Protein AF-A0A9N8EYQ4-F1 (afdb_monomer)

Foldseek 3Di:
DDDDDDDDDDDDDDDDDDDDDDDDDDDDDDDDDDDDDDDDDDDDDDDDPPPPPDPDPDDPPPDPPPPPPPPDDCPPLPPPVPPPLLLEADPLAAEEEEEQQQLACPVVCVQALVVLAPDQQFDQDQDVNDRDRHRDGDDVVSSVVVCVVAWPPQFRRNVRHDHYDDQPSDDLVSLVSHQAYEYEADDLLVSVLSLLLLLALVQCDDPLLVDPLRRLSNVLVVVLVDPPDPSVLACPQQNVDSACASLLLLLFPPRPPPPCPVVVPPDPPVPPCSSLASSLQSLCLLLLNHDCPPGVSSVSALVNRCVSHCVVCVNGAYAYAYNVCRLVSQLLVRVSNRGRSDTPQRPDGDDSPPVSGDDHDYDLVSQLSSCLSCLVRNVSSLVRLVRHDSDDPVRSVVVVVCSCVSNVVPPPDSVVSNVVSVVRCVVCCVSHDDPPPPPPPVVVVVVVVVPDDDDDDDDDDPDDDDPDDDDPDDDDDDDDDDDDDDDDDDDDDDDDDDDDPDDDDDDDDDDDPDLVVVVVVVVVCLVPPLDADEDDDPPVVRVVVVVVVVVVCVVSVNDCVSPVRHDHDDPPPPD

Radius of gyration: 33.82 Å; Cα contacts (8 Å, |Δi|>4): 565; chains: 1; bounding box: 98×94×94 Å

Organism: NCBI:txid568900

pLDDT: mean 73.07, std 26.0, range [25.78, 98.62]

Solvent-accessible surface area (backbone atoms only — not comparable to full-atom values): 36051 Å² total; per-residue (Å²): 138,87,86,82,83,83,81,87,79,83,86,83,87,82,84,80,88,86,81,88,86,84,90,84,89,84,89,82,90,84,82,87,85,81,90,81,90,82,84,92,81,90,80,91,79,86,88,68,94,81,76,89,80,81,87,75,97,66,85,78,81,77,85,76,82,79,75,76,79,74,84,72,73,77,66,79,72,73,78,67,81,75,72,68,76,72,55,55,65,54,93,82,47,29,25,27,38,42,44,48,44,46,26,59,48,53,37,58,40,62,70,26,27,47,66,47,48,72,81,64,74,32,50,75,41,75,56,96,89,38,78,40,68,48,60,72,77,73,53,70,68,57,30,48,54,44,38,59,71,73,45,66,88,58,47,34,50,29,72,29,33,74,42,70,36,46,79,86,48,70,52,70,68,57,59,68,68,27,51,29,39,36,36,45,40,49,62,62,62,60,21,47,52,45,26,51,47,40,29,29,38,79,53,45,47,77,73,42,68,78,42,100,58,44,37,56,2,55,71,36,48,66,51,31,70,40,84,89,35,59,33,12,48,47,50,56,70,59,40,61,57,61,42,45,39,72,49,32,30,36,41,39,80,85,56,76,74,72,77,47,79,82,57,71,82,60,71,79,80,67,52,78,58,41,61,33,51,38,27,32,48,31,35,28,30,67,59,30,68,38,61,62,59,63,40,47,43,36,43,32,34,52,52,60,49,36,67,71,38,56,72,67,44,70,87,45,48,35,36,60,26,40,56,94,44,42,60,60,39,49,19,55,48,14,36,40,38,63,18,68,36,78,58,99,60,66,89,64,79,57,64,61,54,67,91,75,40,68,75,51,73,64,52,69,68,27,44,27,34,39,38,42,64,29,41,69,39,46,51,42,45,52,57,50,54,72,56,22,68,78,55,58,68,68,61,44,50,52,54,49,49,51,50,32,61,63,41,70,43,68,89,54,45,71,66,58,49,45,51,54,28,52,52,52,52,57,72,44,39,77,59,42,55,74,80,70,72,75,81,68,65,60,67,64,61,56,61,56,59,76,77,59,97,72,88,87,78,89,79,80,84,82,88,70,89,76,86,80,80,85,83,89,76,86,79,88,80,91,75,89,88,84,89,86,82,92,86,81,94,79,84,89,78,81,82,79,86,85,75,88,89,80,78,88,84,86,83,85,83,78,90,60,104,48,66,66,65,48,52,51,52,52,52,54,46,61,74,73,60,80,69,68,60,80,76,81,67,57,74,72,57,26,53,53,53,50,51,55,50,50,54,52,39,46,78,69,72,50,62,72,88,80,47,90,57,68,58,89,78,63,92,77,84,75,125

Secondary structure (DSSP, 8-state):
-----PPPPPPP------------------------------------TT-SSSS----------------S--------S----TTS--TT--EEEE--TTS--HHHHHTSGGGGS-----EEEEETTEEEEE-----HHHHHHHHHHHS-TT-SHHHHEEEEE-TT---HHHHHH-SEEEEEE--HHHHHHHHHHHH-GGG--GGGGTSTT--THHHHHHHTTSTTSHHHIIIIII--SSSSHHHHHTTSSS-----GGGTTTS-TTSSSSHHHHHHHHHHHHHTT-S-SSS-HHHHS-HHHHHTTTTTTSTTSEEEEEEGGGHHHHHHHHHHHTTS----TTTT----SSGGGSPP----HHHHHHHHHHTHHHHHHHHHHHHH-SSS-HHHHHHHHHHHHHHTT-TTS-HHHHHHHHHHHHHHHHHHH---PPP---HHHHHHHTTS-----------------------------------------PPPPP-----PPPPP-PPPPS-HHHHHHHHHHHHHHH-PPP---SSHHHHHHHHHHHHHHHHHTT--GGG-TT-----TTS--

InterPro domains:
  IPR005331 Sulfotransferase [PF03567] (125-198)
  IPR027417 P-loop containing nucleoside triphosphate hydrolase [G3DSA:3.40.50.300] (89-289)

Mean predicted aligned error: 16.88 Å

Structure (mmCIF, N/CA/C/O backbone):
data_AF-A0A9N8EYQ4-F1
#
_entry.id   AF-A0A9N8EYQ4-F1
#
loop_
_atom_site.group_PDB
_atom_site.id
_atom_site.type_symbol
_atom_site.label_atom_id
_atom_site.label_alt_id
_atom_site.label_comp_id
_atom_site.label_asym_id
_atom_site.label_entity_id
_atom_site.label_seq_id
_atom_site.pdbx_PDB_ins_code
_atom_site.Cartn_x
_atom_site.Cartn_y
_atom_site.Cartn_z
_atom_site.occupancy
_atom_site.B_iso_or_equiv
_atom_site.auth_seq_id
_atom_site.auth_comp_id
_atom_site.auth_asym_id
_atom_site.auth_atom_id
_atom_site.pdbx_PDB_model_num
ATOM 1 N N . MET A 1 1 ? -1.774 58.644 -25.715 1.00 39.28 1 MET A N 1
ATOM 2 C CA . MET A 1 1 ? -1.340 59.077 -24.366 1.00 39.28 1 MET A CA 1
ATOM 3 C C . MET A 1 1 ? -1.568 57.943 -23.369 1.00 39.28 1 MET A C 1
ATOM 5 O O . MET A 1 1 ? -2.683 57.452 -23.260 1.00 39.28 1 MET A O 1
ATOM 9 N N . ARG A 1 2 ? -0.495 57.448 -22.736 1.00 30.92 2 ARG A N 1
ATOM 10 C CA . ARG A 1 2 ? -0.486 56.276 -21.838 1.00 30.92 2 ARG A CA 1
ATOM 11 C C . ARG A 1 2 ? -0.899 56.678 -20.416 1.00 30.92 2 ARG A C 1
ATOM 13 O O . ARG A 1 2 ? -0.218 57.485 -19.796 1.00 30.92 2 ARG A O 1
ATOM 20 N N . LEU A 1 3 ? -1.957 56.067 -19.881 1.00 38.72 3 LEU A N 1
ATOM 21 C CA . LEU A 1 3 ? -2.371 56.211 -18.481 1.00 38.72 3 LEU A CA 1
ATOM 22 C C . LEU A 1 3 ? -1.687 55.147 -17.610 1.00 38.72 3 LEU A C 1
ATOM 24 O O . LEU A 1 3 ? -1.979 53.954 -17.679 1.00 38.72 3 LEU A O 1
ATOM 28 N N . VAL A 1 4 ? -0.740 55.614 -16.798 1.00 39.22 4 VAL A N 1
ATOM 29 C CA . VAL A 1 4 ? 0.053 54.845 -15.834 1.00 39.22 4 VAL A CA 1
ATOM 30 C C . VAL A 1 4 ? -0.758 54.623 -14.552 1.00 39.22 4 VAL A C 1
ATOM 32 O O . VAL A 1 4 ? -1.087 55.568 -13.839 1.00 39.22 4 VAL A O 1
ATOM 35 N N . ARG A 1 5 ? -1.048 53.361 -14.208 1.00 44.22 5 ARG A N 1
ATOM 36 C CA . ARG A 1 5 ? -1.606 52.975 -12.898 1.00 44.22 5 ARG A CA 1
ATOM 37 C C . ARG A 1 5 ? -0.482 52.860 -11.859 1.00 44.22 5 ARG A C 1
ATOM 39 O O . ARG A 1 5 ? 0.321 51.929 -11.895 1.00 44.22 5 ARG A O 1
ATOM 46 N N . ARG A 1 6 ? -0.447 53.808 -10.914 1.00 42.12 6 ARG A N 1
ATOM 47 C CA . ARG A 1 6 ? 0.445 53.831 -9.739 1.00 42.12 6 ARG A CA 1
ATOM 48 C C . ARG A 1 6 ? 0.144 52.668 -8.777 1.00 42.12 6 ARG A C 1
ATOM 50 O O . ARG A 1 6 ? -0.985 52.505 -8.321 1.00 42.12 6 ARG A O 1
ATOM 57 N N . LYS A 1 7 ? 1.180 51.898 -8.420 1.00 40.97 7 LYS A N 1
ATOM 58 C CA . LYS A 1 7 ? 1.186 50.928 -7.308 1.00 40.97 7 LYS A CA 1
ATOM 59 C C . LYS A 1 7 ? 1.421 51.658 -5.977 1.00 40.97 7 LYS A C 1
ATOM 61 O O . LYS A 1 7 ? 2.404 52.383 -5.850 1.00 40.97 7 LYS A O 1
ATOM 66 N N . ARG A 1 8 ? 0.567 51.426 -4.972 1.00 40.62 8 ARG A N 1
ATOM 67 C CA . ARG A 1 8 ? 0.796 51.836 -3.571 1.00 40.62 8 ARG A CA 1
ATOM 68 C C . ARG A 1 8 ? 1.836 50.909 -2.918 1.00 40.62 8 ARG A C 1
ATOM 70 O O . ARG A 1 8 ? 1.611 49.703 -2.841 1.00 40.62 8 ARG A O 1
ATOM 77 N N . LYS A 1 9 ? 2.954 51.473 -2.445 1.00 38.91 9 LYS A N 1
ATOM 78 C CA . LYS A 1 9 ? 3.921 50.826 -1.536 1.00 38.91 9 LYS A CA 1
ATOM 79 C C . LYS A 1 9 ? 3.453 51.014 -0.084 1.00 38.91 9 LYS A C 1
ATOM 81 O O . LYS A 1 9 ? 2.984 52.093 0.263 1.00 38.91 9 LYS A O 1
ATOM 86 N N . ARG A 1 10 ? 3.574 49.972 0.747 1.00 41.69 10 ARG A N 1
ATOM 87 C CA . ARG A 1 10 ? 3.439 50.050 2.216 1.00 41.69 10 ARG A CA 1
ATOM 88 C C . ARG A 1 10 ? 4.776 50.496 2.836 1.00 41.69 10 ARG A C 1
ATOM 90 O O . ARG A 1 10 ? 5.812 50.107 2.292 1.00 41.69 10 ARG A O 1
ATOM 97 N N . PRO A 1 11 ? 4.773 51.267 3.936 1.00 45.22 11 PRO A N 1
ATOM 98 C CA . PRO A 1 11 ? 5.999 51.739 4.573 1.00 45.22 11 PRO A CA 1
ATOM 99 C C . PRO A 1 11 ? 6.681 50.647 5.413 1.00 45.22 11 PRO A C 1
ATOM 101 O O . PRO A 1 11 ? 6.025 49.881 6.119 1.00 45.22 11 PRO A O 1
ATOM 104 N N . GLN A 1 12 ? 8.012 50.600 5.310 1.00 37.12 12 GLN A N 1
ATOM 105 C CA . GLN A 1 12 ? 8.915 49.923 6.240 1.00 37.12 12 GLN A CA 1
ATOM 106 C C . GLN A 1 12 ? 9.103 50.807 7.477 1.00 37.12 12 GLN A C 1
ATOM 108 O O . GLN A 1 12 ? 9.406 51.990 7.340 1.00 37.12 12 GLN A O 1
ATOM 113 N N . LEU A 1 13 ? 8.962 50.229 8.669 1.00 42.25 13 LEU A N 1
ATOM 114 C CA . LEU A 1 13 ? 9.390 50.849 9.920 1.00 42.25 13 LEU A CA 1
ATOM 115 C C . LEU A 1 13 ? 10.829 50.409 10.211 1.00 42.25 13 LEU A C 1
ATOM 117 O O . LEU A 1 13 ? 11.090 49.230 10.446 1.00 42.25 13 LEU A O 1
ATOM 121 N N . GLN A 1 14 ? 11.750 51.370 10.159 1.00 40.25 14 GLN A N 1
ATOM 122 C CA . GLN A 1 14 ? 13.096 51.284 10.720 1.00 40.25 14 GLN A CA 1
ATOM 123 C C . GLN A 1 14 ? 13.024 51.674 12.201 1.00 40.25 14 GLN A C 1
ATOM 125 O O . GLN A 1 14 ? 12.673 52.806 12.524 1.00 40.25 14 GLN A O 1
ATOM 130 N N . GLY A 1 15 ? 13.366 50.746 13.094 1.00 36.41 15 GLY A N 1
ATOM 131 C CA . GLY A 1 15 ? 13.609 51.027 14.508 1.00 36.41 15 GLY A CA 1
ATOM 132 C C . GLY A 1 15 ? 15.104 51.211 14.747 1.00 36.41 15 GLY A C 1
ATOM 133 O O . GLY A 1 15 ? 15.874 50.264 14.599 1.00 36.41 15 GLY A O 1
ATOM 134 N N . ARG A 1 16 ? 15.500 52.445 15.065 1.00 38.50 16 ARG A N 1
ATOM 135 C CA . ARG A 1 16 ? 16.856 52.851 15.447 1.00 38.50 16 ARG A CA 1
ATOM 136 C C . ARG A 1 16 ? 17.183 52.425 16.882 1.00 38.50 16 ARG A C 1
ATOM 138 O O . ARG A 1 16 ? 16.356 52.520 17.780 1.00 38.50 16 ARG A O 1
ATOM 145 N N . SER A 1 17 ? 18.448 52.051 17.037 1.00 38.03 17 SER A N 1
ATOM 146 C CA . SER A 1 17 ? 19.269 51.998 18.249 1.00 38.03 17 SER A CA 1
ATOM 147 C C . SER A 1 17 ? 19.120 53.221 19.163 1.00 38.03 17 SER A C 1
ATOM 149 O O . SER A 1 17 ? 19.182 54.345 18.667 1.00 38.03 17 SER A O 1
ATOM 151 N N . ASN A 1 18 ? 19.093 53.000 20.485 1.00 35.41 18 ASN A N 1
ATOM 152 C CA . ASN A 1 18 ? 19.863 53.816 21.428 1.00 35.41 18 ASN A CA 1
ATOM 153 C C . ASN A 1 18 ? 20.167 53.101 22.758 1.00 35.41 18 ASN A C 1
ATOM 155 O O . ASN A 1 18 ? 19.475 52.176 23.171 1.00 35.41 18 ASN A O 1
ATOM 159 N N . ARG A 1 19 ? 21.289 53.537 23.335 1.00 40.94 19 ARG A N 1
ATOM 160 C CA . ARG A 1 19 ? 22.143 52.957 24.379 1.00 40.94 19 ARG A CA 1
ATOM 161 C C . ARG A 1 19 ? 21.696 53.238 25.828 1.00 40.94 19 ARG A C 1
ATOM 163 O O . ARG A 1 19 ? 21.112 54.278 26.087 1.00 40.94 19 ARG A O 1
ATOM 170 N N . ASN A 1 20 ? 22.190 52.360 26.716 1.00 39.59 20 ASN A N 1
ATOM 171 C CA . ASN A 1 20 ? 22.653 52.538 28.109 1.00 39.59 20 ASN A CA 1
ATOM 172 C C . ASN A 1 20 ? 21.688 53.083 29.179 1.00 39.59 20 ASN A C 1
ATOM 174 O O . ASN A 1 20 ? 21.325 54.248 29.109 1.00 39.59 20 ASN A O 1
ATOM 178 N N . PHE A 1 21 ? 21.468 52.315 30.263 1.00 33.12 21 PHE A N 1
ATOM 179 C CA . PHE A 1 21 ? 21.934 52.661 31.625 1.00 33.12 21 PHE A CA 1
ATOM 180 C C . PHE A 1 21 ? 21.608 51.578 32.689 1.00 33.12 21 PHE A C 1
ATOM 182 O O . PHE A 1 21 ? 20.545 50.968 32.656 1.00 33.12 21 PHE A O 1
ATOM 189 N N . LEU A 1 22 ? 22.523 51.468 33.664 1.00 34.50 22 LEU A N 1
ATOM 190 C CA . LEU A 1 22 ? 22.382 51.040 35.071 1.00 34.50 22 LEU A CA 1
ATOM 191 C C . LEU A 1 22 ? 22.414 49.542 35.489 1.00 34.50 22 LEU A C 1
ATOM 193 O O . LEU A 1 22 ? 21.482 48.769 35.297 1.00 34.50 22 LEU A O 1
ATOM 197 N N . TRP A 1 23 ? 23.516 49.207 36.174 1.00 38.97 23 TRP A N 1
ATOM 198 C CA . TRP A 1 23 ? 23.753 48.091 37.103 1.00 38.97 23 TRP A CA 1
ATOM 199 C C . TRP A 1 23 ? 23.071 48.337 38.459 1.00 38.97 23 TRP A C 1
ATOM 201 O O . TRP A 1 23 ? 23.281 49.428 38.974 1.00 38.97 23 TRP A O 1
ATOM 211 N N . ILE A 1 24 ? 22.434 47.326 39.084 1.00 35.72 24 ILE A N 1
ATOM 212 C CA . ILE A 1 24 ? 22.404 47.108 40.555 1.00 35.72 24 ILE A CA 1
ATOM 213 C C . ILE A 1 24 ? 22.287 45.599 40.878 1.00 35.72 24 ILE A C 1
ATOM 215 O O . ILE A 1 24 ? 21.568 44.849 40.223 1.00 35.72 24 ILE A O 1
ATOM 219 N N . CYS A 1 25 ? 23.038 45.215 41.911 1.00 34.69 25 CYS A N 1
ATOM 220 C CA . CYS A 1 25 ? 23.235 43.936 42.593 1.00 34.69 25 CYS A CA 1
ATOM 221 C C . CYS A 1 25 ? 21.973 43.187 43.069 1.00 34.69 25 CYS A C 1
ATOM 223 O O . CYS A 1 25 ? 20.984 43.805 43.451 1.00 34.69 25 CYS A O 1
ATOM 225 N N . CYS A 1 26 ? 22.088 41.862 43.236 1.00 34.06 26 CYS A N 1
ATOM 226 C CA . CYS A 1 26 ? 21.333 41.104 44.242 1.00 34.06 26 CYS A CA 1
ATOM 227 C C . CYS A 1 26 ? 22.211 40.010 44.870 1.00 34.06 26 CYS A C 1
ATOM 229 O O . CYS A 1 26 ? 22.708 39.110 44.197 1.00 34.06 26 CYS A O 1
ATOM 231 N N . VAL A 1 27 ? 22.384 40.155 46.181 1.00 36.50 27 VAL A N 1
ATOM 232 C CA . VAL A 1 27 ? 22.955 39.227 47.160 1.00 36.50 27 VAL A CA 1
ATOM 233 C C . VAL A 1 27 ? 21.933 38.123 47.437 1.00 36.50 27 VAL A C 1
ATOM 235 O O . VAL A 1 27 ? 20.765 38.437 47.650 1.00 36.50 27 VAL A O 1
ATOM 238 N N . VAL A 1 28 ? 22.355 36.856 47.509 1.00 40.03 28 VAL A N 1
ATOM 239 C CA . VAL A 1 28 ? 21.577 35.813 48.197 1.00 40.03 28 VAL A CA 1
ATOM 240 C C . VAL A 1 28 ? 22.482 35.046 49.155 1.00 40.03 28 VAL A C 1
ATOM 242 O O . VAL A 1 28 ? 23.538 34.532 48.795 1.00 40.03 28 VAL A O 1
ATOM 245 N N . VAL A 1 29 ? 22.012 35.052 50.397 1.00 36.66 29 VAL A N 1
ATOM 246 C CA . VAL A 1 29 ? 22.530 34.477 51.633 1.00 36.66 29 VAL A CA 1
ATOM 247 C C . VAL A 1 29 ? 22.513 32.947 51.577 1.00 36.66 29 VAL A C 1
ATOM 249 O O . VAL A 1 29 ? 21.505 32.356 51.197 1.00 36.66 29 VAL A O 1
ATOM 252 N N . ALA A 1 30 ? 23.594 32.312 52.031 1.00 33.12 30 ALA A N 1
ATOM 253 C CA . ALA A 1 30 ? 23.627 30.893 52.369 1.00 33.12 30 ALA A CA 1
ATOM 254 C C . ALA A 1 30 ? 24.023 30.743 53.845 1.00 33.12 30 ALA A C 1
ATOM 256 O O . ALA A 1 30 ? 25.136 31.093 54.233 1.00 33.12 30 ALA A O 1
ATOM 257 N N . ILE A 1 31 ? 23.098 30.230 54.659 1.00 40.00 31 ILE A N 1
ATOM 258 C CA . ILE A 1 31 ? 23.355 29.709 56.006 1.00 40.00 31 ILE A CA 1
ATOM 259 C C . ILE A 1 31 ? 23.215 28.189 55.909 1.00 40.00 31 ILE A C 1
ATOM 261 O O . ILE A 1 31 ? 22.245 27.688 55.344 1.00 40.00 31 ILE A O 1
ATOM 265 N N . GLY A 1 32 ? 24.242 27.483 56.385 1.00 34.88 32 GLY A N 1
ATOM 266 C CA . GLY A 1 32 ? 24.387 26.036 56.257 1.00 34.88 32 GLY A CA 1
ATOM 267 C C . GLY A 1 32 ? 23.685 25.223 57.338 1.00 34.88 32 GLY A C 1
ATOM 268 O O . GLY A 1 32 ? 22.888 25.763 58.094 1.00 34.88 32 GLY A O 1
ATOM 269 N N . VAL A 1 33 ? 24.035 23.929 57.399 1.00 35.69 33 VAL A N 1
ATOM 270 C CA . VAL A 1 33 ? 24.213 23.126 58.625 1.00 35.69 33 VAL A CA 1
ATOM 271 C C . VAL A 1 33 ? 24.703 21.698 58.278 1.00 35.69 33 VAL A C 1
ATOM 273 O O . VAL A 1 33 ? 24.133 21.005 57.441 1.00 35.69 33 VAL A O 1
ATOM 276 N N . THR A 1 34 ? 25.812 21.343 58.945 1.00 37.53 34 THR A N 1
ATOM 277 C CA . THR A 1 34 ? 26.328 20.037 59.433 1.00 37.53 34 THR A CA 1
ATOM 278 C C . THR A 1 34 ? 26.736 18.878 58.508 1.00 37.53 34 THR A C 1
ATOM 280 O O . THR A 1 34 ? 25.929 18.071 58.064 1.00 37.53 34 THR A O 1
ATOM 283 N N . LEU A 1 35 ? 28.066 18.743 58.390 1.00 36.91 35 LEU A N 1
ATOM 284 C CA . LEU A 1 35 ? 28.924 17.600 58.767 1.00 36.91 35 LEU A CA 1
ATOM 285 C C . LEU A 1 35 ? 28.273 16.230 59.062 1.00 36.91 35 LEU A C 1
ATOM 287 O O . LEU A 1 35 ? 27.577 16.056 60.059 1.00 36.91 35 LEU A O 1
ATOM 291 N N . SER A 1 36 ? 28.714 15.212 58.316 1.00 34.00 36 SER A N 1
ATOM 292 C CA . SER A 1 36 ? 29.063 13.891 58.859 1.00 34.00 36 SER A CA 1
ATOM 293 C C . SER A 1 36 ? 30.173 13.248 58.021 1.00 34.00 36 SER A C 1
ATOM 295 O O . SER A 1 36 ? 30.146 13.257 56.793 1.00 34.00 36 SER A O 1
ATOM 297 N N . LEU A 1 37 ? 31.179 12.764 58.745 1.00 40.31 37 LEU A N 1
ATOM 298 C CA . LEU A 1 37 ? 32.441 12.162 58.320 1.00 40.31 37 LEU A CA 1
ATOM 299 C C . LEU A 1 37 ? 32.234 10.817 57.610 1.00 40.31 37 LEU A C 1
ATOM 301 O O . LEU A 1 37 ? 31.630 9.945 58.222 1.00 40.31 37 LEU A O 1
ATOM 305 N N . VAL A 1 38 ? 32.835 10.601 56.430 1.00 36.12 38 VAL A N 1
ATOM 306 C CA . VAL A 1 38 ? 33.396 9.294 56.013 1.00 36.12 38 VAL A CA 1
ATOM 307 C C . VAL A 1 38 ? 34.593 9.525 55.074 1.00 36.12 38 VAL A C 1
ATOM 309 O O . VAL A 1 38 ? 34.598 10.419 54.233 1.00 36.12 38 VAL A O 1
ATOM 312 N N . SER A 1 39 ? 35.616 8.711 55.299 1.00 33.25 39 SER A N 1
ATOM 313 C CA . SER A 1 39 ? 37.013 8.743 54.877 1.00 33.25 39 SER A CA 1
ATOM 314 C C . SER A 1 39 ? 37.326 8.757 53.371 1.00 33.25 39 SER A C 1
ATOM 316 O O . SER A 1 39 ? 36.632 8.174 52.542 1.00 33.25 39 SER A O 1
ATOM 318 N N . PHE A 1 40 ? 38.482 9.357 53.070 1.00 37.62 40 PHE A N 1
ATOM 319 C CA . PHE A 1 40 ? 39.255 9.284 51.826 1.00 37.62 40 PHE A CA 1
ATOM 320 C C . PHE A 1 40 ? 39.661 7.850 51.437 1.00 37.62 40 PHE A C 1
ATOM 322 O O . PHE A 1 40 ? 40.290 7.181 52.251 1.00 37.62 40 PHE A O 1
ATOM 329 N N . ILE A 1 41 ? 39.466 7.472 50.162 1.00 37.09 41 ILE A N 1
ATOM 330 C CA . ILE A 1 41 ? 40.415 6.681 49.342 1.00 37.09 41 ILE A CA 1
ATOM 331 C C . ILE A 1 41 ? 40.275 7.138 47.868 1.00 37.09 41 ILE A C 1
ATOM 333 O O . ILE A 1 41 ? 39.155 7.136 47.355 1.00 37.09 41 ILE A O 1
ATOM 337 N N . PRO A 1 42 ? 41.356 7.514 47.153 1.00 46.28 42 PRO A N 1
ATOM 338 C CA . PRO A 1 42 ? 41.300 7.863 45.736 1.00 46.28 42 PRO A CA 1
ATOM 339 C C . PRO A 1 42 ? 41.768 6.691 44.863 1.00 46.28 42 PRO A C 1
ATOM 341 O O . PRO A 1 42 ? 42.887 6.220 45.032 1.00 46.28 42 PRO A O 1
ATOM 344 N N . VAL A 1 43 ? 40.977 6.261 43.874 1.00 35.50 43 VAL A N 1
ATOM 345 C CA . VAL A 1 43 ? 41.503 5.477 42.742 1.00 35.50 43 VAL A CA 1
ATOM 346 C C . VAL A 1 43 ? 40.757 5.844 41.462 1.00 35.50 43 VAL A C 1
ATOM 348 O O . VAL A 1 43 ? 39.596 5.504 41.254 1.00 35.50 43 VAL A O 1
ATOM 351 N N . SER A 1 44 ? 41.474 6.521 40.573 1.00 43.34 44 SER A N 1
ATOM 352 C CA . SER A 1 44 ? 41.181 6.595 39.149 1.00 43.34 44 SER A CA 1
ATOM 353 C C . SER A 1 44 ? 41.414 5.231 38.495 1.00 43.34 44 SER A C 1
ATOM 355 O O . SER A 1 44 ? 42.524 4.708 38.567 1.00 43.34 44 SER A O 1
ATOM 357 N N . SER A 1 45 ? 40.436 4.685 37.774 1.00 32.88 45 SER A N 1
ATOM 358 C CA . SER A 1 45 ? 40.726 3.740 36.691 1.00 32.88 45 SER A CA 1
ATOM 359 C C . SER A 1 45 ? 39.622 3.739 35.634 1.00 32.88 45 SER A C 1
ATOM 361 O O . SER A 1 45 ? 38.433 3.871 35.915 1.00 32.88 45 SER A O 1
ATOM 363 N N . ARG A 1 46 ? 40.074 3.682 34.381 1.00 39.16 46 ARG A N 1
ATOM 364 C CA . ARG A 1 46 ? 39.279 3.673 33.155 1.00 39.16 46 ARG A CA 1
ATOM 365 C C . ARG A 1 46 ? 38.506 2.357 33.064 1.00 39.16 46 ARG A C 1
ATOM 367 O O . ARG A 1 46 ? 39.105 1.292 33.158 1.00 39.16 46 ARG A O 1
ATOM 374 N N . PHE A 1 47 ? 37.202 2.440 32.826 1.00 33.81 47 PHE A N 1
ATOM 375 C CA . PHE A 1 47 ? 36.358 1.281 32.540 1.00 33.81 47 PHE A CA 1
ATOM 376 C C . PHE A 1 47 ? 36.574 0.804 31.096 1.00 33.81 47 PHE A C 1
ATOM 378 O O . PHE A 1 47 ? 36.363 1.568 30.153 1.00 33.81 47 PHE A O 1
ATOM 385 N N . ASN A 1 48 ? 36.972 -0.460 30.934 1.00 35.25 48 ASN A N 1
ATOM 386 C CA . ASN A 1 48 ? 37.024 -1.173 29.658 1.00 35.25 48 ASN A CA 1
ATOM 387 C C . ASN A 1 48 ? 35.922 -2.260 29.660 1.00 35.25 48 ASN A C 1
ATOM 389 O O . ASN A 1 48 ? 35.952 -3.122 30.538 1.00 35.25 48 ASN A O 1
ATOM 393 N N . PRO A 1 49 ? 34.925 -2.245 28.752 1.00 36.00 49 PRO A N 1
ATOM 394 C CA . PRO A 1 49 ? 33.743 -3.117 28.853 1.00 36.00 49 PRO A CA 1
ATOM 395 C C . PRO A 1 49 ? 33.950 -4.605 28.502 1.00 36.00 49 PRO A C 1
ATOM 397 O O . PRO A 1 49 ? 32.965 -5.324 28.349 1.00 36.00 49 PRO A O 1
ATOM 400 N N . SER A 1 50 ? 35.183 -5.095 28.341 1.00 38.19 50 SER A N 1
ATOM 401 C CA . SER A 1 50 ? 35.451 -6.447 27.821 1.00 38.19 50 SER A CA 1
ATOM 402 C C . SER A 1 50 ? 35.575 -7.567 28.866 1.00 38.19 50 SER A C 1
ATOM 404 O O . SER A 1 50 ? 35.646 -8.727 28.473 1.00 38.19 50 SER A O 1
ATOM 406 N N . ASP A 1 51 ? 35.542 -7.273 30.172 1.00 38.66 51 ASP A N 1
ATOM 407 C CA . ASP A 1 51 ? 35.870 -8.268 31.217 1.00 38.66 51 ASP A CA 1
ATOM 408 C C . ASP A 1 51 ? 34.675 -8.850 32.006 1.00 38.66 51 ASP A C 1
ATOM 410 O O . ASP A 1 51 ? 34.864 -9.590 32.971 1.00 38.66 51 ASP A O 1
ATOM 414 N N . ILE A 1 52 ? 33.427 -8.621 31.577 1.00 40.84 52 ILE A N 1
ATOM 415 C CA . ILE A 1 52 ? 32.215 -9.140 32.265 1.00 40.84 52 ILE A CA 1
ATOM 416 C C . ILE A 1 52 ? 31.708 -10.471 31.659 1.00 40.84 52 ILE A C 1
ATOM 418 O O . ILE A 1 52 ? 30.524 -10.771 31.695 1.00 40.84 52 ILE A O 1
ATOM 422 N N . TRP A 1 53 ? 32.583 -11.316 31.101 1.00 38.41 53 TRP A N 1
ATOM 423 C CA . TRP A 1 53 ? 32.163 -12.611 30.517 1.00 38.41 53 TRP A CA 1
ATOM 424 C C . TRP A 1 53 ? 33.046 -13.817 30.877 1.00 38.41 53 TRP A C 1
ATOM 426 O O . TRP A 1 53 ? 33.169 -14.752 30.091 1.00 38.41 53 TRP A O 1
ATOM 436 N N . LYS A 1 54 ? 33.654 -13.854 32.074 1.00 35.59 54 LYS A N 1
ATOM 437 C CA . LYS A 1 54 ? 34.479 -15.013 32.493 1.00 35.59 54 LYS A CA 1
ATOM 438 C C . LYS A 1 54 ? 34.196 -15.635 33.868 1.00 35.59 54 LYS A C 1
ATOM 440 O O . LYS A 1 54 ? 35.006 -16.430 34.330 1.00 35.59 54 LYS A O 1
ATOM 445 N N . LYS A 1 55 ? 33.059 -15.370 34.524 1.00 37.28 55 LYS A N 1
ATOM 446 C CA . LYS A 1 55 ? 32.760 -15.988 35.840 1.00 37.28 55 LYS A CA 1
ATOM 447 C C . LYS A 1 55 ? 31.324 -16.481 36.044 1.00 37.28 55 LYS A C 1
ATOM 449 O O . LYS A 1 55 ? 30.760 -16.346 37.121 1.00 37.28 55 LYS A O 1
ATOM 454 N N . THR A 1 56 ? 30.769 -17.153 35.045 1.00 36.94 56 THR A N 1
ATOM 455 C CA . THR A 1 56 ? 29.683 -18.119 35.266 1.00 36.94 56 THR A CA 1
ATOM 456 C C . THR A 1 56 ? 30.021 -19.373 34.478 1.00 36.94 56 THR A C 1
ATOM 458 O O . THR A 1 56 ? 29.836 -19.416 33.264 1.00 36.94 56 THR A O 1
ATOM 461 N N . GLY A 1 57 ? 30.606 -20.357 35.164 1.00 35.78 57 GLY A N 1
ATOM 462 C CA . GLY A 1 57 ? 30.876 -21.687 34.628 1.00 35.78 57 GLY A CA 1
ATOM 463 C C . GLY A 1 57 ? 29.569 -22.427 34.371 1.00 35.78 57 GLY A C 1
ATOM 464 O O . GLY A 1 57 ? 29.124 -23.209 35.201 1.00 35.78 57 GLY A O 1
ATOM 465 N N . ILE A 1 58 ? 28.954 -22.139 33.229 1.00 33.50 58 ILE A N 1
ATOM 466 C CA . ILE A 1 58 ? 27.908 -22.960 32.635 1.00 33.50 58 ILE A CA 1
ATOM 467 C C . ILE A 1 58 ? 28.540 -23.551 31.383 1.00 33.50 58 ILE A C 1
ATOM 469 O O . ILE A 1 58 ? 28.868 -22.828 30.441 1.00 33.50 58 ILE A O 1
ATOM 473 N N . GLU A 1 59 ? 28.776 -24.859 31.415 1.00 32.41 59 GLU A N 1
ATOM 474 C CA . GLU A 1 59 ? 29.220 -25.633 30.264 1.00 32.41 59 GLU A CA 1
ATOM 475 C C . GLU A 1 59 ? 28.243 -25.415 29.101 1.00 32.41 59 GLU A C 1
ATOM 477 O O . GLU A 1 59 ? 27.080 -25.819 29.144 1.00 32.41 59 GLU A O 1
ATOM 482 N N . LEU A 1 60 ? 28.716 -24.751 28.044 1.00 34.41 60 LEU A N 1
ATOM 483 C CA . LEU A 1 60 ? 28.043 -24.760 26.754 1.00 34.41 60 LEU A CA 1
ATOM 484 C C . LEU A 1 60 ? 28.254 -26.145 26.136 1.00 34.41 60 LEU A C 1
ATOM 486 O O . LEU A 1 60 ? 29.271 -26.403 25.488 1.00 34.41 60 LEU A O 1
ATOM 490 N N . ALA A 1 61 ? 27.261 -27.018 26.302 1.00 34.09 61 ALA A N 1
ATOM 491 C CA . ALA A 1 61 ? 27.046 -28.131 25.393 1.00 34.09 61 ALA A CA 1
ATOM 492 C C . ALA A 1 61 ? 26.834 -27.551 23.986 1.00 34.09 61 ALA A C 1
ATOM 494 O O . ALA A 1 61 ? 25.776 -27.031 23.626 1.00 34.09 61 ALA A O 1
ATOM 495 N N . THR A 1 62 ? 27.908 -27.568 23.210 1.00 38.25 62 THR A N 1
ATOM 496 C CA . THR A 1 62 ? 27.904 -27.261 21.789 1.00 38.25 62 THR A CA 1
ATOM 497 C C . THR A 1 62 ? 27.192 -28.391 21.049 1.00 38.25 62 THR A C 1
ATOM 499 O O . THR A 1 62 ? 27.335 -29.562 21.384 1.00 38.25 62 THR A O 1
ATOM 502 N N . SER A 1 63 ? 26.438 -28.022 20.009 1.00 38.69 63 SER A N 1
ATOM 503 C CA . SER A 1 63 ? 25.810 -28.928 19.038 1.00 38.69 63 SER A CA 1
ATOM 504 C C . SER A 1 63 ? 24.542 -29.678 19.493 1.00 38.69 63 SER A C 1
ATOM 506 O O . SER A 1 63 ? 24.420 -30.890 19.328 1.00 38.69 63 SER A O 1
ATOM 508 N N . ALA A 1 64 ? 23.508 -28.937 19.898 1.00 29.55 64 ALA A N 1
ATOM 509 C CA . ALA A 1 64 ? 22.140 -29.340 19.572 1.00 29.55 64 ALA A CA 1
ATOM 510 C C . ALA A 1 64 ? 21.729 -28.621 18.281 1.00 29.55 64 ALA A C 1
ATOM 512 O O . ALA A 1 64 ? 21.420 -27.429 18.276 1.00 29.55 64 ALA A O 1
ATOM 513 N N . LYS A 1 65 ? 21.761 -29.352 17.164 1.00 32.75 65 LYS A N 1
ATOM 514 C CA . LYS A 1 65 ? 21.118 -28.959 15.909 1.00 32.75 65 LYS A CA 1
ATOM 515 C C . LYS A 1 65 ? 19.620 -28.895 16.208 1.00 32.75 65 LYS A C 1
ATOM 517 O O . LYS A 1 65 ? 18.929 -29.906 16.155 1.00 32.75 65 LYS A O 1
ATOM 522 N N . MET A 1 66 ? 19.151 -27.726 16.637 1.00 25.78 66 MET A N 1
ATOM 523 C CA . MET A 1 66 ? 17.755 -27.492 16.980 1.00 25.78 66 MET A CA 1
ATOM 524 C C . MET A 1 66 ? 16.967 -27.469 15.668 1.00 25.78 66 MET A C 1
ATOM 526 O O . MET A 1 66 ? 16.771 -26.432 15.039 1.00 25.78 66 MET A O 1
ATOM 530 N N . VAL A 1 67 ? 16.602 -28.662 15.202 1.00 30.61 67 VAL A N 1
ATOM 531 C CA . VAL A 1 67 ? 15.631 -28.857 14.134 1.00 30.61 67 VAL A CA 1
ATOM 532 C C . VAL A 1 67 ? 14.297 -28.407 14.714 1.00 30.61 67 VAL A C 1
ATOM 534 O O . VAL A 1 67 ? 13.631 -29.149 15.433 1.00 30.61 67 VAL A O 1
ATOM 537 N N . PHE A 1 68 ? 13.930 -27.153 14.457 1.00 28.52 68 PHE A N 1
ATOM 538 C CA . PHE A 1 68 ? 12.566 -26.694 14.669 1.00 28.52 68 PHE A CA 1
ATOM 539 C C . PHE A 1 68 ? 11.669 -27.463 13.697 1.00 28.52 68 PHE A C 1
ATOM 541 O O . PHE A 1 68 ? 11.517 -27.086 12.535 1.00 28.52 68 PHE A O 1
ATOM 548 N N . HIS A 1 69 ? 11.070 -28.553 14.171 1.00 31.20 69 HIS A N 1
ATOM 549 C CA . HIS A 1 69 ? 9.902 -29.133 13.526 1.00 31.20 69 HIS A CA 1
ATOM 550 C C . HIS A 1 69 ? 8.734 -28.157 13.703 1.00 31.20 69 HIS A C 1
ATOM 552 O O . HIS A 1 69 ? 7.979 -28.199 14.668 1.00 31.20 69 HIS A O 1
ATOM 558 N N . SER A 1 70 ? 8.624 -27.227 12.755 1.00 36.69 70 SER A N 1
ATOM 559 C CA . SER A 1 70 ? 7.479 -26.342 12.546 1.00 36.69 70 SER A CA 1
ATOM 560 C C . SER A 1 70 ? 6.300 -27.151 11.977 1.00 36.69 70 SER A C 1
ATOM 562 O O . SER A 1 70 ? 5.857 -26.945 10.847 1.00 36.69 70 SER A O 1
ATOM 564 N N . THR A 1 71 ? 5.782 -28.108 12.743 1.00 38.62 71 THR A N 1
ATOM 565 C CA . THR A 1 71 ? 4.566 -28.853 12.398 1.00 38.62 71 THR A CA 1
ATOM 566 C C . THR A 1 71 ? 3.351 -28.011 12.769 1.00 38.62 71 THR A C 1
ATOM 568 O O . THR A 1 71 ? 2.821 -28.120 13.870 1.00 38.62 71 THR A O 1
ATOM 571 N N . GLY A 1 72 ? 2.933 -27.110 11.881 1.00 38.78 72 GLY A N 1
ATOM 572 C CA . GLY A 1 72 ? 1.727 -26.319 12.141 1.00 38.78 72 GLY A CA 1
ATOM 573 C C . GLY A 1 72 ? 1.563 -25.073 11.289 1.00 38.78 72 GLY A C 1
ATOM 574 O O . GLY A 1 72 ? 1.235 -24.027 11.831 1.00 38.78 72 GLY A O 1
ATOM 575 N N . MET A 1 73 ? 1.884 -25.167 9.996 1.00 39.09 73 MET A N 1
ATOM 576 C CA . MET A 1 73 ? 1.385 -24.351 8.871 1.00 39.09 73 MET A CA 1
ATOM 577 C C . MET A 1 73 ? 2.205 -24.650 7.604 1.00 39.09 73 MET A C 1
ATOM 579 O O . MET A 1 73 ? 2.470 -23.769 6.785 1.00 39.09 73 MET A O 1
ATOM 583 N N . GLU A 1 74 ? 2.542 -25.924 7.377 1.00 39.22 74 GLU A N 1
ATOM 584 C CA . GLU A 1 74 ? 2.759 -26.415 6.016 1.00 39.22 74 GLU A CA 1
ATOM 585 C C . GLU A 1 74 ? 1.397 -26.459 5.308 1.00 39.22 74 GLU A C 1
ATOM 587 O O . GLU A 1 74 ? 0.886 -27.498 4.900 1.00 39.22 74 GLU A O 1
ATOM 592 N N . ALA A 1 75 ? 0.775 -25.290 5.134 1.00 44.19 75 ALA A N 1
ATOM 593 C CA . ALA A 1 75 ? 0.051 -25.091 3.901 1.00 44.19 75 ALA A CA 1
ATOM 594 C C . ALA A 1 75 ? 1.098 -25.379 2.830 1.00 44.19 75 ALA A C 1
ATOM 596 O O . ALA A 1 75 ? 2.105 -24.677 2.736 1.00 44.19 75 ALA A O 1
ATOM 597 N N . ASN A 1 76 ? 0.903 -26.496 2.137 1.00 42.12 76 ASN A N 1
ATOM 598 C CA . ASN A 1 76 ? 1.681 -26.946 1.003 1.00 42.12 76 ASN A CA 1
ATOM 599 C C . ASN A 1 76 ? 1.535 -25.857 -0.074 1.00 42.12 76 ASN A C 1
ATOM 601 O O . ASN A 1 76 ? 0.703 -25.945 -0.977 1.00 42.12 76 ASN A O 1
ATOM 605 N N . TRP A 1 77 ? 2.233 -24.732 0.111 1.00 46.81 77 TRP A N 1
ATOM 606 C CA . TRP A 1 77 ? 2.267 -23.577 -0.774 1.00 46.81 77 TRP A CA 1
ATOM 607 C C . TRP A 1 77 ? 3.114 -23.988 -1.961 1.00 46.81 77 TRP A C 1
ATOM 609 O O . TRP A 1 77 ? 4.215 -23.469 -2.102 1.00 46.81 77 TRP A O 1
ATOM 619 N N . GLY A 1 78 ? 2.618 -24.975 -2.720 1.00 39.22 78 GLY A N 1
ATOM 620 C CA . GLY A 1 78 ? 3.325 -25.755 -3.725 1.00 39.22 78 GLY A CA 1
ATOM 621 C C . GLY A 1 78 ? 4.553 -25.025 -4.230 1.00 39.22 78 GLY A C 1
ATOM 622 O O . GLY A 1 78 ? 4.456 -24.186 -5.127 1.00 39.22 78 GLY A O 1
ATOM 623 N N . LEU A 1 79 ? 5.690 -25.310 -3.592 1.00 44.09 79 LEU A N 1
ATOM 624 C CA . LEU A 1 79 ? 7.006 -24.934 -4.072 1.00 44.09 79 LEU A CA 1
ATOM 625 C C . LEU A 1 79 ? 7.213 -25.808 -5.302 1.00 44.09 79 LEU A C 1
ATOM 627 O O . LEU A 1 79 ? 7.820 -26.870 -5.243 1.00 44.09 79 LEU A O 1
ATOM 631 N N . THR A 1 80 ? 6.589 -25.417 -6.411 1.00 43.84 80 THR A N 1
ATOM 632 C CA . THR A 1 80 ? 6.818 -26.040 -7.704 1.00 43.84 80 THR A CA 1
ATOM 633 C C . THR A 1 80 ? 8.298 -25.857 -8.000 1.00 43.84 80 THR A C 1
ATOM 635 O O . THR A 1 80 ? 8.760 -24.742 -8.236 1.00 43.84 80 THR A O 1
ATOM 638 N N . THR A 1 81 ? 9.034 -26.961 -7.944 1.00 43.09 81 THR A N 1
ATOM 639 C CA . THR A 1 81 ? 10.490 -27.078 -8.093 1.00 43.09 81 THR A CA 1
ATOM 640 C C . THR A 1 81 ? 10.995 -26.782 -9.505 1.00 43.09 81 THR A C 1
ATOM 642 O O . THR A 1 81 ? 12.196 -26.833 -9.749 1.00 43.09 81 THR A O 1
ATOM 645 N N . ALA A 1 82 ? 10.121 -26.377 -10.430 1.00 42.66 82 ALA A N 1
ATOM 646 C CA . ALA A 1 82 ? 10.535 -25.720 -11.660 1.00 42.66 82 ALA A CA 1
ATOM 647 C C . ALA A 1 82 ? 10.946 -24.273 -11.338 1.00 42.66 82 ALA A C 1
ATOM 649 O O . ALA A 1 82 ? 10.220 -23.316 -11.619 1.00 42.66 82 ALA A O 1
ATOM 650 N N . ALA A 1 83 ? 12.112 -24.114 -10.709 1.00 48.03 83 ALA A N 1
ATOM 651 C CA . ALA A 1 83 ? 12.798 -22.837 -10.592 1.00 48.03 83 ALA A CA 1
ATOM 652 C C . ALA A 1 83 ? 13.240 -22.402 -11.995 1.00 48.03 83 ALA A C 1
ATOM 654 O O . ALA A 1 83 ? 14.396 -22.534 -12.380 1.00 48.03 83 ALA A O 1
ATOM 655 N N . GLN A 1 84 ? 12.287 -21.920 -12.791 1.00 53.66 84 GLN A N 1
ATOM 656 C CA . GLN A 1 84 ? 12.582 -21.179 -14.003 1.00 53.66 84 GLN A CA 1
ATOM 657 C C . GLN A 1 84 ? 13.491 -20.024 -13.579 1.00 53.66 84 GLN A C 1
ATOM 659 O O . GLN A 1 84 ? 13.119 -19.249 -12.686 1.00 53.66 84 GLN A O 1
ATOM 664 N N . ASP A 1 85 ? 14.693 -19.969 -14.153 1.00 72.50 85 ASP A N 1
ATOM 665 C CA . ASP A 1 85 ? 15.695 -18.967 -13.815 1.00 72.50 85 ASP A CA 1
ATOM 666 C C . ASP A 1 85 ? 15.190 -17.580 -14.223 1.00 72.50 85 ASP A C 1
ATOM 668 O O . ASP A 1 85 ? 15.343 -17.111 -15.351 1.00 72.50 85 ASP A O 1
ATOM 672 N N . TRP A 1 86 ? 14.507 -16.935 -13.281 1.00 78.94 86 TRP A N 1
ATOM 673 C CA . TRP A 1 86 ? 13.891 -15.628 -13.455 1.00 78.94 86 TRP A CA 1
ATOM 674 C C . TRP A 1 86 ? 14.933 -14.510 -13.571 1.00 78.94 86 TRP A C 1
ATOM 676 O O . TRP A 1 86 ? 14.543 -13.385 -13.910 1.00 78.94 86 TRP A O 1
ATOM 686 N N . ARG A 1 87 ? 16.213 -14.818 -13.283 1.00 79.12 87 ARG A N 1
ATOM 687 C CA . ARG A 1 87 ? 17.336 -13.874 -13.198 1.00 79.12 87 ARG A CA 1
ATOM 688 C C . ARG A 1 87 ? 17.943 -13.504 -14.552 1.00 79.12 87 ARG A C 1
ATOM 690 O O . ARG A 1 87 ? 18.835 -12.664 -14.618 1.00 79.12 87 ARG A O 1
ATOM 697 N N . ASN A 1 88 ? 17.450 -14.095 -15.635 1.00 77.75 88 ASN A N 1
ATOM 698 C CA . ASN A 1 88 ? 17.902 -13.752 -16.975 1.00 77.75 88 ASN A CA 1
ATOM 699 C C . ASN A 1 88 ? 17.123 -12.561 -17.536 1.00 77.75 88 ASN A C 1
ATOM 701 O O . ASN A 1 88 ? 15.900 -12.456 -17.377 1.00 77.75 88 ASN A O 1
ATOM 705 N N . TYR A 1 89 ? 17.849 -11.665 -18.209 1.00 82.69 89 TYR A N 1
ATOM 706 C CA . TYR A 1 89 ? 17.243 -10.582 -18.971 1.00 82.69 89 TYR A CA 1
ATOM 707 C C . TYR A 1 89 ? 16.302 -11.166 -20.028 1.00 82.69 89 TYR A C 1
ATOM 709 O O . TYR A 1 89 ? 16.705 -11.959 -20.874 1.00 82.69 89 TYR A O 1
ATOM 717 N N . ASP A 1 90 ? 15.048 -10.731 -19.987 1.00 88.69 90 ASP A N 1
ATOM 718 C CA . ASP A 1 90 ? 14.038 -11.055 -20.984 1.00 88.69 90 ASP A CA 1
ATOM 719 C C . ASP A 1 90 ? 13.546 -9.749 -21.617 1.00 88.69 90 ASP A C 1
ATOM 721 O O . ASP A 1 90 ? 12.876 -8.933 -20.974 1.00 88.69 90 ASP A O 1
ATOM 725 N N . ALA A 1 91 ? 13.888 -9.545 -22.891 1.00 88.00 91 ALA A N 1
ATOM 726 C CA . ALA A 1 91 ? 13.484 -8.370 -23.663 1.00 88.00 91 ALA A CA 1
ATOM 727 C C . ALA A 1 91 ? 11.954 -8.240 -23.784 1.00 88.00 91 ALA A C 1
ATOM 729 O O . ALA A 1 91 ? 11.429 -7.132 -23.923 1.00 88.00 91 ALA A O 1
ATOM 730 N N . ASN A 1 92 ? 11.230 -9.359 -23.692 1.00 93.88 92 ASN A N 1
ATOM 731 C CA . ASN A 1 92 ? 9.777 -9.412 -23.800 1.00 93.88 92 ASN A CA 1
ATOM 732 C C . ASN A 1 92 ? 9.072 -9.246 -22.447 1.00 93.88 92 ASN A C 1
ATOM 734 O O . ASN A 1 92 ? 7.844 -9.107 -22.411 1.00 93.88 92 ASN A O 1
ATOM 738 N N . ARG A 1 93 ? 9.818 -9.198 -21.332 1.00 96.06 93 ARG A N 1
ATOM 739 C CA . ARG A 1 93 ? 9.243 -9.020 -19.997 1.00 96.06 93 ARG A CA 1
ATOM 740 C C . ARG A 1 93 ? 8.525 -7.680 -19.903 1.00 96.06 93 ARG A C 1
ATOM 742 O O . ARG A 1 93 ? 9.085 -6.608 -20.142 1.00 96.06 93 ARG A O 1
ATOM 749 N N . THR A 1 94 ? 7.262 -7.736 -19.496 1.00 97.19 94 THR A N 1
ATOM 750 C CA . THR A 1 94 ? 6.443 -6.552 -19.244 1.00 97.19 94 THR A CA 1
ATOM 751 C C . THR A 1 94 ? 5.905 -6.593 -17.825 1.00 97.19 94 THR A C 1
ATOM 753 O O . THR A 1 94 ? 5.150 -7.480 -17.433 1.00 97.19 94 THR A O 1
ATOM 756 N N . ILE A 1 95 ? 6.299 -5.609 -17.027 1.00 98.19 95 ILE A N 1
ATOM 757 C CA . ILE A 1 95 ? 5.982 -5.560 -15.605 1.00 98.19 95 ILE A CA 1
ATOM 758 C C . ILE A 1 95 ? 4.840 -4.570 -15.380 1.00 98.19 95 ILE A C 1
ATOM 760 O O . ILE A 1 95 ? 4.900 -3.412 -15.813 1.00 98.19 95 ILE A O 1
ATOM 764 N N . ALA A 1 96 ? 3.801 -5.015 -14.674 1.00 98.38 96 ALA A N 1
ATOM 765 C CA . ALA A 1 96 ? 2.772 -4.134 -14.137 1.00 98.38 96 ALA A CA 1
ATOM 766 C C . ALA A 1 96 ? 3.085 -3.780 -12.679 1.00 98.38 96 ALA A C 1
ATOM 768 O O . ALA A 1 96 ? 3.160 -4.652 -11.811 1.00 98.38 96 ALA A O 1
ATOM 769 N N . PHE A 1 97 ? 3.246 -2.487 -12.396 1.00 98.44 97 PHE A N 1
ATOM 770 C CA . PHE A 1 97 ? 3.442 -2.004 -11.035 1.00 98.44 97 PHE A CA 1
ATOM 771 C C . PHE A 1 97 ? 2.101 -1.876 -10.308 1.00 98.44 97 PHE A C 1
ATOM 773 O O . PHE A 1 97 ? 1.257 -1.047 -10.661 1.00 98.44 97 PHE A O 1
ATOM 780 N N . ILE A 1 98 ? 1.918 -2.687 -9.269 1.00 98.38 98 ILE A N 1
ATOM 781 C CA . ILE A 1 98 ? 0.725 -2.722 -8.429 1.00 98.38 98 ILE A CA 1
ATOM 782 C C . ILE A 1 98 ? 0.987 -1.863 -7.188 1.00 98.38 98 ILE A C 1
ATOM 784 O O . ILE A 1 98 ? 1.623 -2.283 -6.220 1.00 98.38 98 ILE A O 1
ATOM 788 N N . HIS A 1 99 ? 0.496 -0.627 -7.209 1.00 97.88 99 HIS A N 1
ATOM 789 C CA . HIS A 1 99 ? 0.712 0.330 -6.129 1.00 97.88 99 HIS A CA 1
ATOM 790 C C . HIS A 1 99 ? -0.397 0.212 -5.078 1.00 97.88 99 HIS A C 1
ATOM 792 O O . HIS A 1 99 ? -1.450 0.850 -5.168 1.00 97.88 99 HIS A O 1
ATOM 798 N N . ILE A 1 100 ? -0.123 -0.579 -4.040 1.00 97.62 100 ILE A N 1
ATOM 799 C CA . ILE A 1 100 ? -1.076 -0.941 -2.986 1.00 97.62 100 ILE A CA 1
ATOM 800 C C . ILE A 1 100 ? -1.326 0.226 -2.019 1.00 97.62 100 ILE A C 1
ATOM 802 O O . ILE A 1 100 ? -0.621 0.403 -1.029 1.00 97.62 100 ILE A O 1
ATOM 806 N N . GLY A 1 101 ? -2.357 1.034 -2.272 1.00 93.25 101 GLY A N 1
ATOM 807 C CA . GLY A 1 101 ? -2.843 2.043 -1.319 1.00 93.25 101 GLY A CA 1
ATOM 808 C C . GLY A 1 101 ? -1.730 2.980 -0.816 1.00 93.25 101 GLY A C 1
ATOM 809 O O . GLY A 1 101 ? -1.094 3.662 -1.610 1.00 93.25 101 GLY A O 1
ATOM 810 N N . LYS A 1 102 ? -1.496 3.043 0.505 1.00 95.25 102 LYS A N 1
ATOM 811 C CA . LYS A 1 102 ? -0.360 3.776 1.113 1.00 95.25 102 LYS A CA 1
ATOM 812 C C . LYS A 1 102 ? 0.802 2.873 1.535 1.00 95.25 102 LYS A C 1
ATOM 814 O O . LYS A 1 102 ? 1.494 3.175 2.510 1.00 95.25 102 LYS A O 1
ATOM 819 N N . ALA A 1 103 ? 1.021 1.773 0.818 1.00 96.62 103 ALA A N 1
ATOM 820 C CA . ALA A 1 103 ? 2.171 0.915 1.065 1.00 96.62 103 ALA A CA 1
ATOM 821 C C . ALA A 1 103 ? 3.485 1.642 0.752 1.00 96.62 103 ALA A C 1
ATOM 823 O O . ALA A 1 103 ? 4.464 1.373 1.409 1.00 96.62 103 ALA A O 1
ATOM 824 N N . GLY A 1 104 ? 3.510 2.636 -0.137 1.00 92.69 104 GLY A N 1
ATOM 825 C CA . GLY A 1 104 ? 4.742 3.348 -0.493 1.00 92.69 104 GLY A CA 1
ATOM 826 C C . GLY A 1 104 ? 4.696 3.723 -1.961 1.00 92.69 104 GLY A C 1
ATOM 827 O O . GLY A 1 104 ? 3.690 4.255 -2.408 1.00 92.69 104 GLY A O 1
ATOM 828 N N . GLY A 1 105 ? 5.749 3.450 -2.725 1.00 93.50 105 GLY A N 1
ATOM 829 C CA . GLY A 1 105 ? 5.620 3.280 -4.174 1.00 93.50 105 GLY A CA 1
ATOM 830 C C . GLY A 1 105 ? 5.642 4.539 -5.031 1.00 93.50 105 GLY A C 1
ATOM 831 O O . GLY A 1 105 ? 5.781 4.430 -6.246 1.00 93.50 105 GLY A O 1
ATOM 832 N N . LEU A 1 106 ? 5.584 5.739 -4.450 1.00 94.50 106 LEU A N 1
ATOM 833 C CA . LEU A 1 106 ? 5.876 6.956 -5.213 1.00 94.50 106 LEU A CA 1
ATOM 834 C C . LEU A 1 106 ? 7.335 7.008 -5.671 1.00 94.50 106 LEU A C 1
ATOM 836 O O . LEU A 1 106 ? 7.583 7.394 -6.813 1.00 94.50 106 LEU A O 1
ATOM 840 N N . THR A 1 107 ? 8.277 6.610 -4.814 1.00 95.62 107 THR A N 1
ATOM 841 C CA . THR A 1 107 ? 9.684 6.487 -5.200 1.00 95.62 107 THR A CA 1
ATOM 842 C C . THR A 1 107 ? 9.831 5.425 -6.283 1.00 95.62 107 THR A C 1
ATOM 844 O O . THR A 1 107 ? 10.317 5.756 -7.357 1.00 95.62 107 THR A O 1
ATOM 847 N N . VAL A 1 108 ? 9.296 4.211 -6.081 1.00 97.12 108 VAL A N 1
ATOM 848 C CA . VAL A 1 108 ? 9.308 3.124 -7.086 1.00 97.12 108 VAL A CA 1
ATOM 849 C C . VAL A 1 108 ? 8.737 3.592 -8.429 1.00 97.12 108 VAL A C 1
ATOM 851 O O . VAL A 1 108 ? 9.357 3.421 -9.476 1.00 97.12 108 VAL A O 1
ATOM 854 N N . ARG A 1 109 ? 7.595 4.288 -8.423 1.00 95.88 109 ARG A N 1
ATOM 855 C CA . ARG A 1 109 ? 7.011 4.885 -9.634 1.00 95.88 109 ARG A CA 1
ATOM 856 C C . ARG A 1 109 ? 7.948 5.898 -10.298 1.00 95.88 109 ARG A C 1
ATOM 858 O O . ARG A 1 109 ? 7.971 6.003 -11.519 1.00 95.88 109 ARG A O 1
ATOM 865 N N . SER A 1 110 ? 8.675 6.686 -9.512 1.00 95.81 110 SER A N 1
ATOM 866 C CA . SER A 1 110 ? 9.610 7.692 -10.027 1.00 95.81 110 SER A CA 1
ATOM 867 C C . SER A 1 110 ? 10.938 7.115 -10.513 1.00 95.81 110 SER A C 1
ATOM 869 O O . SER A 1 110 ? 11.586 7.736 -11.354 1.00 95.81 110 SER A O 1
ATOM 871 N N . SER A 1 111 ? 11.306 5.943 -9.996 1.00 96.75 111 SER A N 1
ATOM 872 C CA . SER A 1 111 ? 12.512 5.189 -10.339 1.00 96.75 111 SER A CA 1
ATOM 873 C C . SER A 1 111 ? 12.286 4.220 -11.500 1.00 96.75 111 SER A C 1
ATOM 875 O O . SER A 1 111 ? 13.208 3.519 -11.888 1.00 96.75 111 SER A O 1
ATOM 877 N N . THR A 1 112 ? 11.080 4.181 -12.071 1.00 97.12 112 THR A N 1
ATOM 878 C CA . THR A 1 112 ? 10.711 3.309 -13.194 1.00 97.12 112 THR A CA 1
ATOM 879 C C . THR A 1 112 ? 10.225 4.122 -14.395 1.00 97.12 112 THR A C 1
ATOM 881 O O . THR A 1 112 ? 9.964 5.327 -14.294 1.00 97.12 112 THR A O 1
ATOM 884 N N . GLY A 1 113 ? 10.035 3.467 -15.546 1.00 95.31 113 GLY A N 1
ATOM 885 C CA . GLY A 1 113 ? 9.524 4.093 -16.771 1.00 95.31 113 GLY A CA 1
ATOM 886 C C . GLY A 1 113 ? 8.129 4.705 -16.635 1.00 95.31 113 GLY A C 1
ATOM 887 O O . GLY A 1 113 ? 7.722 5.508 -17.470 1.00 95.31 113 GLY A O 1
ATOM 888 N N . LEU A 1 114 ? 7.410 4.431 -15.544 1.00 95.94 114 LEU A N 1
ATOM 889 C CA . LEU A 1 114 ? 6.098 5.015 -15.259 1.00 95.94 114 LEU A CA 1
ATOM 890 C C . LEU A 1 114 ? 6.120 6.533 -15.089 1.00 95.94 114 LEU A C 1
ATOM 892 O O . LEU A 1 114 ? 5.102 7.193 -15.300 1.00 95.94 114 LEU A O 1
ATOM 896 N N . VAL A 1 115 ? 7.262 7.122 -14.726 1.00 94.88 115 VAL A N 1
ATOM 897 C CA . VAL A 1 115 ? 7.402 8.585 -14.710 1.00 94.88 115 VAL A CA 1
ATOM 898 C C . VAL A 1 115 ? 7.333 9.189 -16.120 1.00 94.88 115 VAL A C 1
ATOM 900 O O . VAL A 1 115 ? 6.973 10.356 -16.272 1.00 94.88 115 VAL A O 1
ATOM 903 N N . CYS A 1 116 ? 7.653 8.384 -17.135 1.00 95.75 116 CYS A N 1
ATOM 904 C CA . CYS A 1 116 ? 7.579 8.705 -18.554 1.00 95.75 116 CYS A CA 1
ATOM 905 C C . CYS A 1 116 ? 6.272 8.241 -19.206 1.00 95.75 116 CYS A C 1
ATOM 907 O O . CYS A 1 116 ? 6.111 8.441 -20.398 1.00 95.75 116 CYS A O 1
ATOM 909 N N . ARG A 1 117 ? 5.341 7.645 -18.449 1.00 92.75 117 ARG A N 1
ATOM 910 C CA . ARG A 1 117 ? 4.024 7.203 -18.929 1.00 92.75 117 ARG A CA 1
ATOM 911 C C . ARG A 1 117 ? 2.940 7.949 -18.140 1.00 92.75 117 ARG A C 1
ATOM 913 O O . ARG A 1 117 ? 2.508 7.481 -17.082 1.00 92.75 117 ARG A O 1
ATOM 920 N N . PRO A 1 118 ? 2.533 9.162 -18.560 1.00 80.88 118 PRO A N 1
ATOM 921 C CA . PRO A 1 118 ? 1.547 9.943 -17.834 1.00 80.88 118 PRO A CA 1
ATOM 922 C C . PRO A 1 118 ? 0.241 9.156 -17.770 1.00 80.88 118 PRO A C 1
ATOM 924 O O . PRO A 1 118 ? -0.300 8.730 -18.785 1.00 80.88 118 PRO A O 1
ATOM 927 N N . MET A 1 119 ? -0.277 8.970 -16.557 1.00 75.31 119 MET A N 1
ATOM 928 C CA . MET A 1 119 ? -1.525 8.250 -16.323 1.00 75.31 119 MET A CA 1
ATOM 929 C C . MET A 1 119 ? -2.719 9.033 -16.864 1.00 75.31 119 MET A C 1
ATOM 931 O O . MET A 1 119 ? -3.389 9.694 -16.081 1.00 75.31 119 MET A O 1
ATOM 935 N N . GLY A 1 120 ? -2.967 9.011 -18.174 1.00 62.72 120 GLY A N 1
ATOM 936 C CA . GLY A 1 120 ? -4.227 9.389 -18.822 1.00 62.72 120 GLY A CA 1
ATOM 937 C C . GLY A 1 120 ? -4.982 10.594 -18.243 1.00 62.72 120 GLY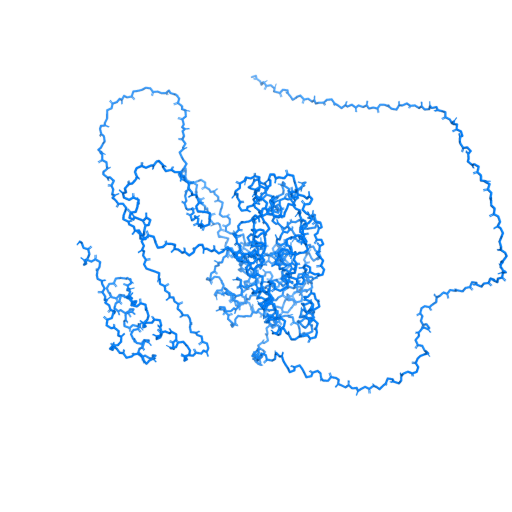 A C 1
ATOM 938 O O . GLY A 1 120 ? -6.217 10.617 -18.297 1.00 62.72 120 GLY A O 1
ATOM 939 N N . VAL A 1 121 ? -4.291 11.591 -17.669 1.00 61.31 121 VAL A N 1
ATOM 940 C CA . VAL A 1 121 ? -4.919 12.814 -17.172 1.00 61.31 121 VAL A CA 1
ATOM 941 C C . VAL A 1 121 ? -5.176 13.621 -18.420 1.00 61.31 121 VAL A C 1
ATOM 943 O O . VAL A 1 121 ? -4.379 14.471 -18.810 1.00 61.31 121 VAL A O 1
ATOM 946 N N . GLY A 1 122 ? -6.241 13.235 -19.122 1.00 64.88 122 GLY A N 1
ATOM 947 C CA . GLY A 1 122 ? -6.575 13.864 -20.374 1.00 64.88 122 GLY A CA 1
ATOM 948 C C . GLY A 1 122 ? -6.715 15.352 -20.115 1.00 64.88 122 GLY A C 1
ATOM 949 O O . GLY A 1 122 ? -7.407 15.755 -19.171 1.00 64.88 122 GLY A O 1
ATOM 950 N N . LYS A 1 123 ? -5.993 16.165 -20.887 1.00 73.50 123 LYS A N 1
ATOM 951 C CA . LYS A 1 123 ? -6.162 17.606 -20.760 1.00 73.50 123 LYS A CA 1
ATOM 952 C C . LYS A 1 123 ? -7.563 17.905 -21.266 1.00 73.50 123 LYS A C 1
ATOM 954 O O . LYS A 1 123 ? -7.974 17.405 -22.312 1.00 73.50 123 LYS A O 1
ATOM 959 N N . LYS A 1 124 ? -8.299 18.695 -20.495 1.00 79.44 124 LYS A N 1
ATOM 960 C CA . LYS A 1 124 ? -9.517 19.321 -20.990 1.00 79.44 124 LYS A CA 1
ATOM 961 C C . LYS A 1 124 ? -9.079 20.283 -22.090 1.00 79.44 124 LYS A C 1
ATOM 963 O O . LYS A 1 124 ? -8.368 21.241 -21.796 1.00 79.44 124 LYS A O 1
ATOM 968 N N . LYS A 1 125 ? -9.415 19.970 -23.335 1.00 84.56 125 LYS A N 1
ATOM 969 C CA . LYS A 1 125 ? -9.210 20.848 -24.480 1.00 84.56 125 LYS A CA 1
ATOM 970 C C . LYS A 1 125 ? -10.588 21.256 -24.969 1.00 84.56 125 LYS A C 1
ATOM 972 O O . LYS A 1 125 ? -11.453 20.403 -25.138 1.00 84.56 125 LYS A O 1
ATOM 977 N N . GLU A 1 126 ? -10.790 22.551 -25.133 1.00 88.44 126 GLU A N 1
ATOM 978 C CA . GLU A 1 126 ? -11.975 23.051 -25.810 1.00 88.44 126 GLU A CA 1
ATOM 979 C C . GLU A 1 126 ? -11.780 22.846 -27.315 1.00 88.44 126 GLU A C 1
ATOM 981 O O . GLU A 1 126 ? -10.764 23.267 -27.872 1.00 88.44 126 GLU A O 1
ATOM 986 N N . ILE A 1 127 ? -12.694 22.109 -27.938 1.00 88.19 127 ILE A N 1
ATOM 987 C CA . ILE A 1 127 ? -12.753 21.861 -29.379 1.00 88.19 127 ILE A CA 1
ATOM 988 C C . ILE A 1 127 ? -14.173 22.255 -29.786 1.00 88.19 127 ILE A C 1
ATOM 990 O O . ILE A 1 127 ? -15.130 21.688 -29.262 1.00 88.19 127 ILE A O 1
ATOM 994 N N . ASP A 1 128 ? -14.302 23.288 -30.619 1.00 92.62 128 ASP A N 1
ATOM 995 C CA . ASP A 1 128 ? -15.586 23.824 -31.102 1.00 92.62 128 ASP A CA 1
ATOM 996 C C . ASP A 1 128 ? -16.588 24.170 -29.982 1.00 92.62 128 ASP A C 1
ATOM 998 O O . ASP A 1 128 ? -17.773 23.846 -30.038 1.00 92.62 128 ASP A O 1
ATOM 1002 N N . GLY A 1 129 ? -16.100 24.797 -28.905 1.00 91.62 129 GLY A N 1
ATOM 1003 C CA . GLY A 1 129 ? -16.920 25.165 -27.742 1.00 91.62 129 GLY A CA 1
ATOM 1004 C C . GLY A 1 129 ? -17.266 24.000 -26.805 1.00 91.62 129 GLY A C 1
ATOM 1005 O O . GLY A 1 129 ? -17.919 24.206 -25.780 1.00 91.62 129 GLY A O 1
ATOM 1006 N N . GLN A 1 130 ? -16.828 22.772 -27.108 1.00 88.00 130 GLN A N 1
ATOM 1007 C CA . GLN A 1 130 ? -17.003 21.609 -26.239 1.00 88.00 130 GLN A CA 1
ATOM 1008 C C . GLN A 1 130 ? -15.715 21.266 -25.496 1.00 88.00 130 GLN A C 1
ATOM 1010 O O . GLN A 1 130 ? -14.644 21.114 -26.080 1.00 88.00 130 GLN A O 1
ATOM 1015 N N . ILE A 1 131 ? -15.818 21.077 -24.179 1.00 86.19 131 ILE A N 1
ATOM 1016 C CA . ILE A 1 131 ? -14.695 20.621 -23.357 1.00 86.19 131 ILE A CA 1
ATOM 1017 C C . ILE A 1 131 ? -14.527 19.108 -23.537 1.00 86.19 131 ILE A C 1
ATOM 1019 O O . ILE A 1 131 ? -15.194 18.313 -22.873 1.00 86.19 131 ILE A O 1
ATOM 1023 N N . VAL A 1 132 ? -13.589 18.705 -24.392 1.00 85.88 132 VAL A N 1
ATOM 1024 C CA . VAL A 1 132 ? -13.230 17.303 -24.626 1.00 85.88 132 VAL A CA 1
ATOM 1025 C C . VAL A 1 132 ? -12.035 16.921 -23.752 1.00 85.88 132 VAL A C 1
ATOM 1027 O O . VAL A 1 132 ? -11.057 17.660 -23.618 1.00 85.88 132 VAL A O 1
ATOM 1030 N N . LYS A 1 133 ? -12.087 15.742 -23.127 1.00 81.00 133 LYS A N 1
ATOM 1031 C CA . LYS A 1 133 ? -10.943 15.176 -22.401 1.00 81.00 133 LYS A CA 1
ATOM 1032 C C . LYS A 1 133 ? -10.040 14.444 -23.395 1.00 81.00 133 LYS A C 1
ATOM 1034 O O . LYS A 1 133 ? -10.289 13.287 -23.715 1.00 81.00 133 LYS A O 1
ATOM 1039 N N . VAL A 1 134 ? -8.980 15.102 -23.858 1.00 74.81 134 VAL A N 1
ATOM 1040 C CA . VAL A 1 134 ? -8.016 14.500 -24.791 1.00 74.81 134 VAL A CA 1
ATOM 1041 C C . VAL A 1 134 ? -7.020 13.660 -24.003 1.00 74.81 134 VAL A C 1
ATOM 1043 O O . VAL A 1 134 ? -6.188 14.198 -23.269 1.00 74.81 134 VAL A O 1
ATOM 1046 N N . VAL A 1 135 ? -7.117 12.336 -24.127 1.00 76.19 135 VAL A N 1
ATOM 1047 C CA . VAL A 1 135 ? -6.138 11.402 -23.562 1.00 76.19 135 VAL A CA 1
ATOM 1048 C C . VAL A 1 135 ? -4.941 11.354 -24.508 1.00 76.19 135 VAL A C 1
ATOM 1050 O O . VAL A 1 135 ? -5.023 10.792 -25.593 1.00 76.19 135 VAL A O 1
ATOM 1053 N N . PHE A 1 136 ? -3.833 11.976 -24.108 1.00 72.56 136 PHE A N 1
ATOM 1054 C CA . PHE A 1 136 ? -2.579 11.865 -24.848 1.00 72.56 136 PHE A CA 1
ATOM 1055 C C . PHE A 1 136 ? -1.971 10.494 -24.565 1.00 72.56 136 PHE A C 1
ATOM 1057 O O . PHE A 1 136 ? -1.334 10.300 -23.528 1.00 72.56 136 PHE A O 1
ATOM 1064 N N . ASN A 1 137 ? -2.190 9.547 -25.474 1.00 80.94 137 ASN A N 1
ATOM 1065 C CA . ASN A 1 137 ? -1.379 8.341 -25.528 1.00 80.94 137 ASN A CA 1
ATOM 1066 C C . ASN A 1 137 ? -0.034 8.748 -26.131 1.00 80.94 137 ASN A C 1
ATOM 1068 O O . ASN A 1 137 ? 0.026 9.146 -27.291 1.00 80.94 137 ASN A O 1
ATOM 1072 N N . GLN A 1 138 ? 1.024 8.727 -25.322 1.00 85.12 138 GLN A N 1
ATOM 1073 C CA . GLN A 1 138 ? 2.375 8.877 -25.852 1.00 85.12 138 GLN A CA 1
ATOM 1074 C C . GLN A 1 138 ? 2.710 7.643 -26.686 1.00 85.12 138 GLN A C 1
ATOM 1076 O O . GLN A 1 138 ? 2.388 6.527 -26.272 1.00 85.12 138 GLN A O 1
ATOM 1081 N N . SER A 1 139 ? 3.330 7.843 -27.850 1.00 91.31 139 SER A N 1
ATOM 1082 C CA . SER A 1 139 ? 3.881 6.727 -28.622 1.00 91.31 139 SER A CA 1
ATOM 1083 C C . SER A 1 139 ? 4.980 6.032 -27.814 1.00 91.31 139 SER A C 1
ATOM 1085 O O . SER A 1 139 ? 5.634 6.663 -26.979 1.00 91.31 139 SER A O 1
ATOM 1087 N N . GLU A 1 140 ? 5.209 4.740 -28.057 1.00 91.62 140 GLU A N 1
ATOM 1088 C CA . GLU A 1 140 ? 6.289 4.012 -27.372 1.00 91.62 140 GLU A CA 1
ATOM 1089 C C . GLU A 1 140 ? 7.658 4.671 -27.606 1.00 91.62 140 GLU A C 1
ATOM 1091 O O . GLU A 1 140 ? 8.421 4.813 -26.658 1.00 91.62 140 GLU A O 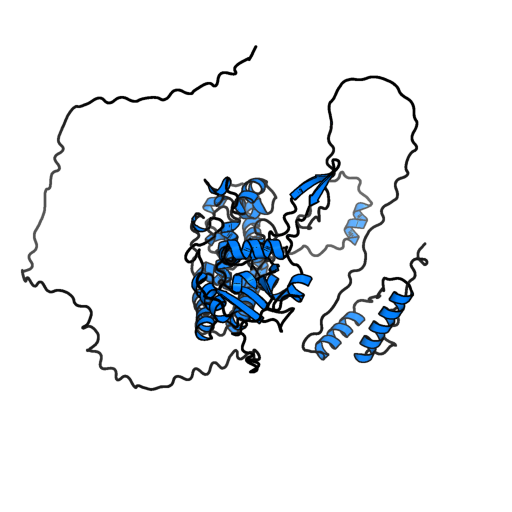1
ATOM 1096 N N . GLU A 1 141 ? 7.910 5.219 -28.798 1.00 94.44 141 GLU A N 1
ATOM 1097 C CA . GLU A 1 141 ? 9.113 6.008 -29.108 1.00 94.44 141 GLU A CA 1
ATOM 1098 C C . GLU A 1 141 ? 9.282 7.246 -28.201 1.00 94.44 141 GLU A C 1
ATOM 1100 O O . GLU A 1 141 ? 10.383 7.552 -27.734 1.00 94.44 141 GLU A O 1
ATOM 1105 N N . GLN A 1 142 ? 8.191 7.958 -27.884 1.00 94.56 142 GLN A N 1
ATOM 1106 C CA . GLN A 1 142 ? 8.244 9.116 -26.982 1.00 94.56 142 GLN A CA 1
ATOM 1107 C C . GLN A 1 142 ? 8.544 8.686 -25.547 1.00 94.56 142 GLN A C 1
ATOM 1109 O O . GLN A 1 142 ? 9.272 9.374 -24.820 1.00 94.56 142 GLN A O 1
ATOM 1114 N N . VAL A 1 143 ? 7.974 7.554 -25.131 1.00 94.56 143 VAL A N 1
ATOM 1115 C CA . VAL A 1 143 ? 8.239 6.975 -23.816 1.00 94.56 143 VAL A CA 1
ATOM 1116 C C . VAL A 1 143 ? 9.696 6.532 -23.723 1.00 94.56 143 VAL A C 1
ATOM 1118 O O . VAL A 1 143 ? 10.365 6.883 -22.753 1.00 94.56 143 VAL A O 1
ATOM 1121 N N . GLU A 1 144 ? 10.208 5.833 -24.731 1.00 94.62 144 GLU A N 1
ATOM 1122 C CA . GLU A 1 144 ? 11.595 5.378 -24.802 1.00 94.62 144 GLU A CA 1
ATOM 1123 C C . GLU A 1 144 ? 12.581 6.551 -24.793 1.00 94.62 144 GLU A C 1
ATOM 1125 O O . GLU A 1 144 ? 13.502 6.577 -23.975 1.00 94.62 144 GLU A O 1
ATOM 1130 N N . THR A 1 145 ? 12.321 7.589 -25.592 1.00 96.69 145 THR A N 1
ATOM 1131 C CA . THR A 1 145 ? 13.094 8.842 -25.575 1.00 96.69 145 THR A CA 1
ATOM 1132 C C . THR A 1 145 ? 13.139 9.449 -24.168 1.00 96.69 145 THR A C 1
ATOM 1134 O O . THR A 1 145 ? 14.197 9.856 -23.677 1.00 96.69 145 THR A O 1
ATOM 1137 N N . CYS A 1 146 ? 12.001 9.486 -23.464 1.00 96.75 146 CYS A N 1
ATOM 1138 C CA . CYS A 1 146 ? 11.950 9.962 -22.082 1.00 96.75 146 CYS A CA 1
ATOM 1139 C C . CYS A 1 146 ? 12.740 9.062 -21.119 1.00 96.75 146 CYS A C 1
ATOM 1141 O O . CYS A 1 146 ? 13.453 9.582 -20.254 1.00 96.75 146 CYS A O 1
ATOM 1143 N N . VAL A 1 147 ? 12.631 7.736 -21.254 1.00 96.31 147 VAL A N 1
ATOM 1144 C CA . VAL A 1 147 ? 13.336 6.761 -20.411 1.00 96.31 147 VAL A CA 1
ATOM 1145 C C . VAL A 1 147 ? 14.846 6.891 -20.596 1.00 96.31 147 VAL A C 1
ATOM 1147 O O . VAL A 1 147 ? 15.548 7.067 -19.601 1.00 96.31 147 VAL A O 1
ATOM 1150 N N . ASN A 1 148 ? 15.334 6.925 -21.838 1.00 95.88 148 ASN A N 1
ATOM 1151 C CA . ASN A 1 148 ? 16.754 7.094 -22.164 1.00 95.88 148 ASN A CA 1
ATOM 1152 C C . ASN A 1 148 ? 17.313 8.431 -21.658 1.00 95.88 148 ASN A C 1
ATOM 1154 O O . ASN A 1 148 ? 18.444 8.499 -21.185 1.00 95.88 148 ASN A O 1
ATOM 1158 N N . LYS A 1 149 ? 16.502 9.496 -21.667 1.00 96.62 149 LYS A N 1
ATOM 1159 C CA . LYS A 1 149 ? 16.893 10.789 -21.091 1.00 96.62 149 LYS A CA 1
ATOM 1160 C C . LYS A 1 149 ? 16.977 10.761 -19.561 1.00 96.62 149 LYS A C 1
ATOM 1162 O O . LYS A 1 149 ? 17.830 11.427 -18.969 1.00 96.62 149 LYS A O 1
ATOM 1167 N N . ARG A 1 150 ? 16.056 10.066 -18.886 1.00 95.69 150 ARG A N 1
ATOM 1168 C CA . ARG A 1 150 ? 15.943 10.110 -17.416 1.00 95.69 150 ARG A CA 1
ATOM 1169 C C . ARG A 1 150 ? 16.826 9.094 -16.706 1.00 95.69 150 ARG A C 1
ATOM 1171 O O . ARG A 1 150 ? 17.405 9.436 -15.675 1.00 95.69 150 ARG A O 1
ATOM 1178 N N . PHE A 1 151 ? 16.952 7.893 -17.244 1.00 96.38 151 PHE A N 1
ATOM 1179 C CA . PHE A 1 151 ? 17.625 6.761 -16.613 1.00 96.38 151 PHE A CA 1
ATOM 1180 C C . PHE A 1 151 ? 18.933 6.433 -17.336 1.00 96.38 151 PHE A C 1
ATOM 1182 O O . PHE A 1 151 ? 19.141 6.870 -18.464 1.00 96.38 151 PHE A O 1
ATOM 1189 N N . TYR A 1 152 ? 19.841 5.708 -16.682 1.00 96.25 152 TYR A N 1
ATOM 1190 C CA . TYR A 1 152 ? 21.012 5.172 -17.378 1.00 96.25 152 TYR A CA 1
ATOM 1191 C C . TYR A 1 152 ? 20.580 4.111 -18.404 1.00 96.25 152 TYR A C 1
ATOM 1193 O O . TYR A 1 152 ? 19.530 3.476 -18.249 1.00 96.25 152 TYR A O 1
ATOM 1201 N N . SER A 1 153 ? 21.354 3.946 -19.480 1.00 93.81 153 SER A N 1
ATOM 1202 C CA . SER A 1 153 ? 21.070 2.979 -20.554 1.00 93.81 153 SER A CA 1
ATOM 1203 C C . SER A 1 153 ? 21.066 1.529 -20.065 1.00 93.81 153 SER A C 1
ATOM 1205 O O . SER A 1 153 ? 20.285 0.725 -20.557 1.00 93.81 153 SER A O 1
ATOM 1207 N N . ASN A 1 154 ? 21.861 1.233 -19.040 1.00 95.00 154 ASN A N 1
ATOM 1208 C CA . ASN A 1 154 ? 22.054 -0.088 -18.446 1.00 95.00 154 ASN A CA 1
ATOM 1209 C C . ASN A 1 154 ? 21.072 -0.443 -17.310 1.00 95.00 154 ASN A C 1
ATOM 1211 O O . ASN A 1 154 ? 21.281 -1.441 -16.633 1.00 95.00 154 ASN A O 1
ATOM 1215 N N . LEU A 1 155 ? 20.025 0.353 -17.058 1.00 96.44 155 LEU A N 1
ATOM 1216 C CA . LEU A 1 155 ? 18.971 -0.021 -16.101 1.00 96.44 155 LEU A CA 1
ATOM 1217 C C . LEU A 1 155 ? 17.848 -0.789 -16.802 1.00 96.44 155 LEU A C 1
ATOM 1219 O O . LEU A 1 155 ? 17.201 -0.264 -17.712 1.00 96.44 155 LEU A O 1
ATOM 1223 N N . THR A 1 156 ? 17.550 -2.000 -16.354 1.00 96.94 156 THR A N 1
ATOM 1224 C CA . THR A 1 156 ? 16.530 -2.847 -16.985 1.00 96.94 156 THR A CA 1
ATOM 1225 C C . THR A 1 156 ? 15.133 -2.560 -16.442 1.00 96.94 156 THR A C 1
ATOM 1227 O O . THR A 1 156 ? 14.172 -2.402 -17.204 1.00 96.94 156 THR A O 1
ATOM 1230 N N . LEU A 1 157 ? 15.002 -2.423 -15.125 1.00 97.19 157 LEU A N 1
ATOM 1231 C CA . LEU A 1 157 ? 13.728 -2.269 -14.433 1.00 97.19 157 LEU A CA 1
ATOM 1232 C C . LEU A 1 157 ? 12.912 -1.064 -14.946 1.00 97.19 157 LEU A C 1
ATOM 1234 O O . LEU A 1 157 ? 11.717 -1.229 -15.216 1.00 97.19 157 LEU A O 1
ATOM 1238 N N . PRO A 1 158 ? 13.488 0.137 -15.179 1.00 97.12 158 PRO A N 1
ATOM 1239 C CA . PRO A 1 158 ? 12.728 1.253 -15.735 1.00 97.12 158 PRO A CA 1
ATOM 1240 C C . PRO A 1 158 ? 12.170 0.990 -17.136 1.00 97.12 158 PRO A C 1
ATOM 1242 O O . PRO A 1 158 ? 11.154 1.584 -17.486 1.00 97.12 158 PRO A O 1
ATOM 1245 N N . ARG A 1 159 ? 12.801 0.116 -17.928 1.00 96.12 159 ARG A N 1
ATOM 1246 C CA . ARG A 1 159 ? 12.383 -0.210 -19.300 1.00 96.12 159 ARG A CA 1
ATOM 1247 C C . ARG A 1 159 ? 11.279 -1.266 -19.330 1.00 96.12 159 ARG A C 1
ATOM 1249 O O . ARG A 1 159 ? 10.356 -1.164 -20.137 1.00 96.12 159 ARG A O 1
ATOM 1256 N N . GLN A 1 160 ? 11.334 -2.239 -18.422 1.00 97.06 160 GLN A N 1
ATOM 1257 C CA . GLN A 1 160 ? 10.364 -3.336 -18.367 1.00 97.06 160 GLN A CA 1
ATOM 1258 C C . GLN A 1 160 ? 9.062 -2.972 -17.635 1.00 97.06 160 GLN A C 1
ATOM 1260 O O . GLN A 1 160 ? 8.018 -3.563 -17.916 1.00 97.06 160 GLN A O 1
ATOM 1265 N N . VAL A 1 161 ? 9.062 -1.986 -16.727 1.00 97.56 161 VAL A N 1
ATOM 1266 C CA . VAL A 1 161 ? 7.830 -1.531 -16.053 1.00 97.56 161 VAL A CA 1
ATOM 1267 C C . VAL A 1 161 ? 6.996 -0.643 -16.984 1.00 97.56 161 VAL A C 1
ATOM 1269 O O . VAL A 1 161 ? 7.274 0.546 -17.163 1.00 97.56 161 VAL A O 1
ATOM 1272 N N . LYS A 1 162 ? 5.933 -1.226 -17.555 1.00 96.56 162 LYS A N 1
ATOM 1273 C CA . LYS A 1 162 ? 5.066 -0.578 -18.558 1.00 96.56 162 LYS A CA 1
ATOM 1274 C C . LYS A 1 162 ? 3.704 -0.163 -18.010 1.00 96.56 162 LYS A C 1
ATOM 1276 O O . LYS A 1 162 ? 3.214 0.910 -18.358 1.00 96.56 162 LYS A O 1
ATOM 1281 N N . TYR A 1 163 ? 3.105 -0.986 -17.151 1.00 97.12 163 TYR A N 1
ATOM 1282 C CA . TYR A 1 163 ? 1.728 -0.796 -16.689 1.00 97.12 163 TYR A CA 1
ATOM 1283 C C . TYR A 1 163 ? 1.667 -0.352 -15.231 1.00 97.12 163 TYR A C 1
ATOM 1285 O O . TYR A 1 163 ? 2.583 -0.605 -14.445 1.00 97.12 163 TYR A O 1
ATOM 1293 N N . TYR A 1 164 ? 0.572 0.307 -14.857 1.00 96.94 164 TYR A N 1
ATOM 1294 C CA . TYR A 1 164 ? 0.388 0.837 -13.511 1.00 96.94 164 TYR A CA 1
ATOM 1295 C C . TYR A 1 164 ? -1.039 0.639 -13.024 1.00 96.94 164 TYR A C 1
ATOM 1297 O O . TYR A 1 164 ? -1.983 1.157 -13.615 1.00 96.94 164 TYR A O 1
ATOM 1305 N N . PHE A 1 165 ? -1.180 -0.045 -11.893 1.00 97.25 165 PHE A N 1
ATOM 1306 C CA . PHE A 1 165 ? -2.459 -0.239 -11.231 1.00 97.25 165 PHE A CA 1
ATOM 1307 C C . PHE A 1 165 ? -2.451 0.436 -9.858 1.00 97.25 165 PHE A C 1
ATOM 1309 O O . PHE A 1 165 ? -1.715 0.043 -8.953 1.00 97.25 165 PHE A O 1
ATOM 1316 N N . HIS A 1 166 ? -3.308 1.446 -9.691 1.00 96.75 166 HIS A N 1
ATOM 1317 C CA . HIS A 1 166 ? -3.524 2.124 -8.417 1.00 96.75 166 HIS A CA 1
ATOM 1318 C C . HIS A 1 166 ? -4.986 2.537 -8.235 1.00 96.75 166 HIS A C 1
ATOM 1320 O O . HIS A 1 166 ? -5.563 3.238 -9.067 1.00 96.75 166 HIS A O 1
ATOM 1326 N N . MET A 1 167 ? -5.567 2.136 -7.106 1.00 95.50 167 MET A N 1
ATOM 1327 C CA . MET A 1 167 ? -6.935 2.433 -6.680 1.00 95.50 167 MET A CA 1
ATOM 1328 C C . MET A 1 167 ? -7.974 2.047 -7.746 1.00 95.50 167 MET A C 1
ATOM 1330 O O . MET A 1 167 ? -8.113 0.873 -8.081 1.00 95.50 167 MET A O 1
ATOM 1334 N N . HIS A 1 168 ? -8.700 3.025 -8.290 1.00 92.75 168 HIS A N 1
ATOM 1335 C CA . HIS A 1 168 ? -9.703 2.838 -9.338 1.00 92.75 168 HIS A CA 1
ATOM 1336 C C . HIS A 1 168 ? -9.091 2.718 -10.745 1.00 92.75 168 HIS A C 1
ATOM 1338 O O . HIS A 1 168 ? -9.802 2.385 -11.686 1.00 92.75 168 HIS A O 1
ATOM 1344 N N . GLY A 1 169 ? -7.785 2.961 -10.909 1.00 90.31 169 GLY A N 1
ATOM 1345 C CA . GLY A 1 169 ? -7.059 2.824 -12.176 1.00 90.31 169 GLY A CA 1
ATOM 1346 C C . GLY A 1 169 ? -6.781 1.369 -12.561 1.00 90.31 169 GLY A C 1
ATOM 1347 O O . GLY A 1 169 ? -5.660 1.041 -12.931 1.00 90.31 169 GLY A O 1
ATOM 1348 N N . HIS A 1 170 ? -7.763 0.484 -12.398 1.00 92.06 170 HIS A N 1
ATOM 1349 C CA . HIS A 1 170 ? -7.674 -0.927 -12.757 1.00 92.06 170 HIS A CA 1
ATOM 1350 C C . HIS A 1 170 ? -7.937 -1.105 -14.256 1.00 92.06 170 HIS A C 1
ATOM 1352 O O . HIS A 1 170 ? -9.024 -0.776 -14.726 1.00 92.06 170 HIS A O 1
ATOM 1358 N N . ARG A 1 171 ? -6.960 -1.652 -14.983 1.00 95.31 171 ARG A N 1
ATOM 1359 C CA . ARG A 1 171 ? -7.046 -1.968 -16.417 1.00 95.31 171 ARG A CA 1
ATOM 1360 C C . ARG A 1 171 ? -6.797 -3.464 -16.635 1.00 95.31 171 ARG A C 1
ATOM 1362 O O . ARG A 1 171 ? -5.637 -3.872 -16.728 1.00 95.31 171 ARG A O 1
ATOM 1369 N N . PRO A 1 172 ? -7.848 -4.307 -16.620 1.00 96.06 172 PRO A N 1
ATOM 1370 C CA . PRO A 1 172 ? -7.710 -5.762 -16.705 1.00 96.06 172 PRO A CA 1
ATOM 1371 C C . PRO A 1 172 ? -6.878 -6.237 -17.899 1.00 96.06 172 PRO A C 1
ATOM 1373 O O . PRO A 1 172 ? -6.123 -7.194 -17.766 1.00 96.06 172 PRO A O 1
ATOM 1376 N N . GLU A 1 173 ? -6.999 -5.559 -19.038 1.00 96.94 173 GLU A N 1
ATOM 1377 C CA . GLU A 1 173 ? -6.284 -5.833 -20.280 1.00 96.94 173 GLU A CA 1
ATOM 1378 C C . GLU A 1 173 ? -4.773 -5.596 -20.163 1.00 96.94 173 GLU A C 1
ATOM 1380 O O . GLU A 1 173 ? -3.990 -6.389 -20.679 1.00 96.94 173 GLU A O 1
ATOM 1385 N N . GLU A 1 174 ? -4.348 -4.554 -19.444 1.00 96.00 174 GLU A N 1
ATOM 1386 C CA . GLU A 1 174 ? -2.929 -4.290 -19.171 1.00 96.00 174 GLU A CA 1
ATOM 1387 C C . GLU A 1 174 ? -2.355 -5.346 -18.218 1.00 96.00 174 GLU A C 1
ATOM 1389 O O . GLU A 1 174 ? -1.263 -5.867 -18.440 1.00 96.00 174 GLU A O 1
ATOM 1394 N N . LEU A 1 175 ? -3.122 -5.729 -17.192 1.00 97.44 175 LEU A N 1
ATOM 1395 C CA . LEU A 1 175 ? -2.721 -6.788 -16.263 1.00 97.44 175 LEU A CA 1
ATOM 1396 C C . LEU A 1 175 ? -2.630 -8.152 -16.955 1.00 97.44 175 LEU A C 1
ATOM 1398 O O . LEU A 1 175 ? -1.686 -8.895 -16.703 1.00 97.44 175 LEU A O 1
ATOM 1402 N N . ALA A 1 176 ? -3.566 -8.475 -17.850 1.00 97.81 176 ALA A N 1
ATOM 1403 C CA . ALA A 1 176 ? -3.534 -9.715 -18.619 1.00 97.81 176 ALA A CA 1
ATOM 1404 C C . ALA A 1 176 ? -2.296 -9.787 -19.529 1.00 97.81 176 ALA A C 1
ATOM 1406 O O . ALA A 1 176 ? -1.652 -10.835 -19.577 1.00 97.81 176 ALA A O 1
ATOM 1407 N N . LYS A 1 177 ? -1.937 -8.666 -20.176 1.00 97.56 177 LYS A N 1
ATOM 1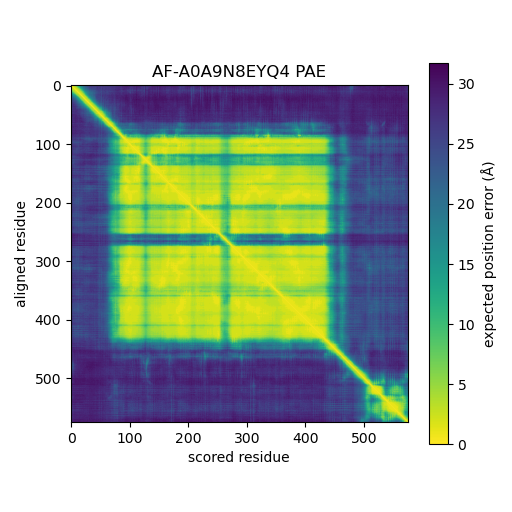408 C CA . LYS A 1 177 ? -0.759 -8.539 -21.053 1.00 97.56 177 LYS A CA 1
ATOM 1409 C C . LYS A 1 177 ? 0.577 -8.556 -20.313 1.00 97.56 177 LYS A C 1
ATOM 1411 O O . LYS A 1 177 ? 1.569 -8.965 -20.902 1.00 97.56 177 LYS A O 1
ATOM 1416 N N . SER A 1 178 ? 0.620 -8.107 -19.057 1.00 97.88 178 SER A N 1
ATOM 1417 C CA . SER A 1 178 ? 1.858 -8.126 -18.267 1.00 97.88 178 SER A CA 1
ATOM 1418 C C . SER A 1 178 ? 2.374 -9.551 -18.059 1.00 97.88 178 SER A C 1
ATOM 1420 O O . SER A 1 178 ? 1.578 -10.459 -17.851 1.00 97.88 178 SER A O 1
ATOM 1422 N N . THR A 1 179 ? 3.680 -9.774 -18.073 1.00 97.88 179 THR A N 1
ATOM 1423 C CA . THR A 1 179 ? 4.281 -11.078 -17.736 1.00 97.88 179 THR A CA 1
ATOM 1424 C C . THR A 1 179 ? 4.479 -11.231 -16.229 1.00 97.88 179 THR A C 1
ATOM 1426 O O . THR A 1 179 ? 4.384 -12.332 -15.691 1.00 97.88 179 THR A O 1
ATOM 1429 N N . SER A 1 180 ? 4.707 -10.110 -15.540 1.00 98.19 180 SER A N 1
ATOM 1430 C CA . SER A 1 180 ? 5.097 -10.087 -14.132 1.00 98.19 180 SER A CA 1
ATOM 1431 C C . SER A 1 180 ? 4.440 -8.911 -13.396 1.00 98.19 180 SER A C 1
ATOM 1433 O O . SER A 1 180 ? 4.102 -7.876 -13.983 1.00 98.19 180 SER A O 1
ATOM 1435 N N . PHE A 1 181 ? 4.299 -9.038 -12.082 1.00 98.56 181 PHE A N 1
ATOM 1436 C CA . PHE A 1 181 ? 3.843 -7.985 -11.183 1.00 98.56 181 PHE A CA 1
ATOM 1437 C C . PHE A 1 181 ? 4.991 -7.464 -10.329 1.00 98.56 181 PHE A C 1
ATOM 1439 O O . PHE A 1 181 ? 5.775 -8.241 -9.802 1.00 98.56 181 PHE A O 1
ATOM 1446 N N . LEU A 1 182 ? 5.050 -6.149 -10.139 1.00 98.62 182 LEU A N 1
ATOM 1447 C CA . LEU A 1 182 ? 5.900 -5.507 -9.138 1.00 98.62 182 LEU A CA 1
ATOM 1448 C C . LEU A 1 182 ? 5.007 -4.936 -8.042 1.00 98.62 182 LEU A C 1
ATOM 1450 O O . LEU A 1 182 ? 4.102 -4.156 -8.337 1.00 98.62 182 LEU A O 1
ATOM 1454 N N . VAL A 1 183 ? 5.250 -5.297 -6.787 1.00 98.56 183 VAL A N 1
ATOM 1455 C CA . VAL A 1 183 ? 4.470 -4.833 -5.634 1.00 98.56 183 VAL A CA 1
ATOM 1456 C C . VAL A 1 183 ? 5.361 -4.108 -4.630 1.00 98.56 183 VAL A C 1
ATOM 1458 O O . VAL A 1 183 ? 6.535 -4.436 -4.475 1.00 98.56 183 VAL A O 1
ATOM 1461 N N . VAL A 1 184 ? 4.798 -3.130 -3.916 1.00 98.00 184 VAL A N 1
ATOM 1462 C CA . VAL A 1 184 ? 5.449 -2.573 -2.719 1.00 98.00 184 VAL A CA 1
ATOM 1463 C C . VAL A 1 184 ? 4.884 -3.252 -1.487 1.00 98.00 184 VAL A C 1
ATOM 1465 O O . VAL A 1 184 ? 3.668 -3.268 -1.288 1.00 98.00 184 VAL A O 1
ATOM 1468 N N . LEU A 1 185 ? 5.780 -3.778 -0.662 1.00 98.38 185 LEU A N 1
ATOM 1469 C CA . LEU A 1 185 ? 5.477 -4.425 0.599 1.00 98.38 185 LEU A CA 1
ATOM 1470 C C . LEU A 1 185 ? 5.685 -3.439 1.749 1.00 98.38 185 LEU A C 1
ATOM 1472 O O . LEU A 1 185 ? 6.707 -2.761 1.870 1.00 98.38 185 LEU A O 1
ATOM 1476 N N . ARG A 1 186 ? 4.673 -3.361 2.601 1.00 97.94 186 ARG A N 1
ATOM 1477 C CA . ARG A 1 186 ? 4.652 -2.611 3.855 1.00 97.94 186 ARG A CA 1
ATOM 1478 C C . ARG A 1 186 ? 3.743 -3.322 4.835 1.00 97.94 186 ARG A C 1
ATOM 1480 O O . ARG A 1 186 ? 2.652 -3.740 4.435 1.00 97.94 186 ARG A O 1
ATOM 1487 N N . HIS A 1 187 ? 4.148 -3.369 6.101 1.00 98.44 187 HIS A N 1
ATOM 1488 C CA . HIS A 1 187 ? 3.327 -3.921 7.171 1.00 98.44 187 HIS A CA 1
ATOM 1489 C C . HIS A 1 187 ? 1.888 -3.347 7.117 1.00 98.44 187 HIS A C 1
ATOM 1491 O O . HIS A 1 187 ? 1.735 -2.119 7.043 1.00 98.44 187 HIS A O 1
ATOM 1497 N N . PRO A 1 188 ? 0.829 -4.183 7.122 1.00 98.56 188 PRO A N 1
ATOM 1498 C CA . PRO A 1 188 ? -0.554 -3.726 6.937 1.00 98.56 188 PRO A CA 1
ATOM 1499 C C . PRO A 1 188 ? -1.004 -2.643 7.923 1.00 98.56 188 PRO A C 1
ATOM 1501 O O . PRO A 1 188 ? -1.665 -1.681 7.526 1.00 98.56 188 PRO A O 1
ATOM 1504 N N . VAL A 1 189 ? -0.581 -2.732 9.186 1.00 98.44 189 VAL A N 1
ATOM 1505 C CA . VAL A 1 189 ? -0.882 -1.698 10.188 1.00 98.44 189 VAL A CA 1
ATOM 1506 C C . VAL A 1 189 ? -0.192 -0.373 9.842 1.00 98.44 189 VAL A C 1
ATOM 1508 O O . VAL A 1 189 ? -0.834 0.676 9.844 1.00 98.44 189 VAL A O 1
ATOM 1511 N N . ASP A 1 190 ? 1.080 -0.391 9.435 1.00 98.00 190 ASP A N 1
ATOM 1512 C CA . ASP A 1 190 ? 1.809 0.830 9.060 1.00 98.00 190 ASP A CA 1
ATOM 1513 C C . ASP A 1 190 ? 1.231 1.472 7.792 1.00 98.00 190 ASP A C 1
ATOM 1515 O O . ASP A 1 190 ? 1.210 2.701 7.651 1.00 98.00 190 ASP A O 1
ATOM 1519 N N . ARG A 1 191 ? 0.731 0.650 6.859 1.00 97.81 191 ARG A N 1
ATOM 1520 C CA . ARG A 1 191 ? -0.034 1.106 5.690 1.00 97.81 191 ARG A CA 1
ATOM 1521 C C . ARG A 1 191 ? -1.322 1.804 6.127 1.00 97.81 191 ARG A C 1
ATOM 1523 O O . ARG A 1 191 ? -1.641 2.874 5.591 1.00 97.81 191 ARG A O 1
ATOM 1530 N N . LEU A 1 192 ? -2.050 1.235 7.090 1.00 97.94 192 LEU A N 1
ATOM 1531 C CA . LEU A 1 192 ? -3.265 1.832 7.644 1.00 97.94 192 LEU A CA 1
ATOM 1532 C C . LEU A 1 192 ? -2.955 3.175 8.328 1.00 97.94 192 LEU A C 1
ATOM 1534 O O . LEU A 1 192 ? -3.606 4.173 8.010 1.00 97.94 192 LEU A O 1
ATOM 1538 N N . ILE A 1 193 ? -1.889 3.243 9.136 1.00 97.69 193 ILE A N 1
ATOM 1539 C CA . ILE A 1 193 ? -1.389 4.483 9.759 1.00 97.69 193 ILE A CA 1
ATOM 1540 C C . ILE A 1 193 ? -1.040 5.538 8.721 1.00 97.69 193 ILE A C 1
ATOM 1542 O O . ILE A 1 193 ? -1.461 6.697 8.805 1.00 97.69 193 ILE A O 1
ATOM 1546 N N . SER A 1 194 ? -0.314 5.141 7.682 1.00 96.75 194 SER A N 1
ATOM 1547 C CA . SER A 1 194 ? 0.024 6.048 6.595 1.00 96.75 194 SER A CA 1
ATOM 1548 C C . SER A 1 194 ? -1.209 6.545 5.840 1.00 96.75 194 SER A C 1
ATOM 1550 O O . SER A 1 194 ? -1.202 7.686 5.377 1.00 96.75 194 SER A O 1
ATOM 1552 N N . SER A 1 195 ? -2.245 5.715 5.703 1.00 97.06 195 SER A N 1
ATOM 1553 C CA . SER A 1 195 ? -3.527 6.080 5.084 1.00 97.06 195 SER A CA 1
ATOM 1554 C C . SER A 1 195 ? -4.304 7.061 5.943 1.00 97.06 195 SER A C 1
ATOM 1556 O O . SER A 1 195 ? -4.784 8.067 5.422 1.00 97.06 195 SER A O 1
ATOM 1558 N N . TYR A 1 196 ? -4.386 6.826 7.254 1.00 97.44 196 TYR A N 1
ATOM 1559 C CA . TYR A 1 196 ? -5.027 7.739 8.201 1.00 97.44 196 TYR A CA 1
ATOM 1560 C C . TYR A 1 196 ? -4.396 9.133 8.138 1.00 97.44 196 TYR A C 1
ATOM 1562 O O . TYR A 1 196 ? -5.071 10.112 7.817 1.00 97.44 196 TYR A O 1
ATOM 1570 N N . ARG A 1 197 ? -3.070 9.214 8.310 1.00 96.38 197 ARG A N 1
ATOM 1571 C CA . ARG A 1 197 ? -2.346 10.494 8.304 1.00 96.38 197 ARG A CA 1
ATOM 1572 C C . ARG A 1 197 ? -2.451 11.216 6.959 1.00 96.38 197 ARG A C 1
ATOM 1574 O O . ARG A 1 197 ? -2.635 12.428 6.935 1.00 96.38 197 ARG A O 1
ATOM 1581 N N . TYR A 1 198 ? -2.374 10.490 5.842 1.00 95.94 198 TYR A N 1
ATOM 1582 C CA . TYR A 1 198 ? -2.482 11.081 4.502 1.00 95.94 198 TYR A CA 1
ATOM 1583 C C . TYR A 1 198 ? -3.832 11.773 4.253 1.00 95.94 198 TYR A C 1
ATOM 1585 O O . TYR A 1 198 ? -3.884 12.785 3.548 1.00 95.94 198 TYR A O 1
ATOM 1593 N N . SER A 1 199 ? -4.904 11.239 4.837 1.00 96.25 199 SER A N 1
ATOM 1594 C CA . SER A 1 199 ? -6.269 11.741 4.664 1.00 96.25 199 SER A CA 1
ATOM 1595 C C . SER A 1 199 ? -6.692 12.725 5.762 1.00 96.25 199 SER A C 1
ATOM 1597 O O . SER A 1 199 ? -7.649 13.457 5.568 1.00 96.25 199 SER A O 1
ATOM 1599 N N . HIS A 1 200 ? -5.981 12.817 6.889 1.00 96.81 200 HIS A N 1
ATOM 1600 C CA . HIS A 1 200 ? -6.396 13.699 7.983 1.00 96.81 200 HIS A CA 1
ATOM 1601 C C . HIS A 1 200 ? -6.272 15.199 7.622 1.00 96.81 200 HIS A C 1
ATOM 1603 O O . HIS A 1 200 ? -5.177 15.641 7.250 1.00 96.81 200 HIS A O 1
ATOM 1609 N N . PRO A 1 201 ? -7.329 16.025 7.784 1.00 96.06 201 PRO A N 1
ATOM 1610 C CA . PRO A 1 201 ? -7.328 17.427 7.355 1.00 96.06 201 PRO A CA 1
ATOM 1611 C C . PRO A 1 201 ? -6.295 18.291 8.085 1.00 96.06 201 PRO A C 1
ATOM 1613 O O . PRO A 1 201 ? -5.697 19.170 7.472 1.00 96.06 201 PRO A O 1
ATOM 1616 N N . ALA A 1 202 ? -5.984 17.998 9.352 1.00 94.62 202 ALA A N 1
ATOM 1617 C CA . ALA A 1 202 ? -4.938 18.729 10.077 1.00 94.62 202 ALA A CA 1
ATOM 1618 C C . ALA A 1 202 ? -3.530 18.577 9.454 1.00 94.62 202 ALA A C 1
ATOM 1620 O O . ALA A 1 202 ? -2.679 19.441 9.644 1.00 94.62 202 ALA A O 1
ATOM 1621 N N . ASN A 1 203 ? -3.271 17.539 8.644 1.00 94.94 203 ASN A N 1
ATOM 1622 C CA . ASN A 1 203 ? -2.009 17.431 7.899 1.00 94.94 203 ASN A CA 1
ATOM 1623 C C . ASN A 1 203 ? -1.953 18.359 6.667 1.00 94.94 203 ASN A C 1
ATOM 1625 O O . ASN A 1 203 ? -0.910 18.453 6.016 1.00 94.94 203 ASN A O 1
ATOM 1629 N N . CYS A 1 204 ? -3.027 19.098 6.366 1.00 92.38 204 CYS A N 1
ATOM 1630 C CA . CYS A 1 204 ? -3.028 20.161 5.368 1.00 92.38 204 CYS A CA 1
ATOM 1631 C C . CYS A 1 204 ? -2.488 21.486 5.931 1.00 92.38 204 CYS A C 1
ATOM 1633 O O . CYS A 1 204 ? -3.237 22.420 6.210 1.00 92.38 204 CYS A O 1
ATOM 1635 N N . ARG A 1 205 ? -1.165 21.600 6.095 1.00 86.69 205 ARG A N 1
ATOM 1636 C CA . ARG A 1 205 ? -0.541 22.801 6.683 1.00 86.69 205 ARG A CA 1
ATOM 1637 C C . ARG A 1 205 ? 0.624 23.368 5.876 1.00 86.69 205 ARG A C 1
ATOM 1639 O O . ARG A 1 205 ? 1.332 22.656 5.162 1.00 86.69 205 ARG A O 1
ATOM 1646 N N . GLY A 1 206 ? 0.837 24.678 6.014 1.00 84.62 206 GLY A N 1
ATOM 1647 C CA . GLY A 1 206 ? 1.990 25.396 5.464 1.00 84.62 206 GLY A CA 1
ATOM 1648 C C . GLY A 1 206 ? 2.155 25.244 3.947 1.00 84.62 206 GLY A C 1
ATOM 1649 O O . GLY A 1 206 ? 1.200 25.361 3.177 1.00 84.62 206 GLY A O 1
ATOM 1650 N N . LYS A 1 207 ? 3.391 24.968 3.510 1.00 77.56 207 LYS A N 1
ATOM 1651 C CA . LYS A 1 207 ? 3.748 24.818 2.087 1.00 77.56 207 LYS A CA 1
ATOM 1652 C C . LYS A 1 207 ? 3.017 23.653 1.397 1.00 77.56 207 LYS A C 1
ATOM 1654 O O . LYS A 1 207 ? 2.829 23.707 0.184 1.00 77.56 207 LYS A O 1
ATOM 1659 N N . LEU A 1 208 ? 2.544 22.646 2.142 1.00 76.81 208 LEU A N 1
ATOM 1660 C CA . LEU A 1 208 ? 1.825 21.498 1.572 1.00 76.81 208 LEU A CA 1
ATOM 1661 C C . LEU A 1 208 ? 0.491 21.889 0.929 1.00 76.81 208 LEU A C 1
ATOM 1663 O O . LEU A 1 208 ? 0.072 21.249 -0.029 1.00 76.81 208 LEU A O 1
ATOM 1667 N N . ARG A 1 209 ? -0.155 22.958 1.410 1.00 80.31 209 ARG A N 1
ATOM 1668 C CA . ARG A 1 209 ? -1.458 23.412 0.900 1.00 80.31 209 ARG A CA 1
ATOM 1669 C C . ARG A 1 209 ? -1.387 23.948 -0.534 1.00 80.31 209 ARG A C 1
ATOM 1671 O O . ARG A 1 209 ? -2.369 23.867 -1.265 1.00 80.31 209 ARG A O 1
ATOM 1678 N N . LYS A 1 210 ? -0.234 24.494 -0.936 1.00 82.88 210 LYS A N 1
ATOM 1679 C CA . LYS A 1 210 ? -0.030 25.160 -2.237 1.00 82.88 210 LYS A CA 1
ATOM 1680 C C . LYS A 1 210 ? 0.752 24.312 -3.248 1.00 82.88 210 LYS A C 1
ATOM 1682 O O . LYS A 1 210 ? 0.921 24.735 -4.386 1.00 82.88 210 LYS A O 1
ATOM 1687 N N . GLY A 1 211 ? 1.256 23.147 -2.841 1.00 78.31 211 GLY A N 1
ATOM 1688 C CA . GLY A 1 211 ? 2.087 22.297 -3.690 1.00 78.31 211 GLY A CA 1
ATOM 1689 C C . GLY A 1 211 ? 1.279 21.402 -4.643 1.00 78.31 211 GLY A C 1
ATOM 1690 O O . GLY A 1 211 ? 0.140 21.045 -4.338 1.00 78.31 211 GLY A O 1
ATOM 1691 N N . PRO A 1 212 ? 1.886 20.953 -5.758 1.00 77.06 212 PRO A N 1
ATOM 1692 C CA . PRO A 1 212 ? 1.267 19.984 -6.671 1.00 77.06 212 PRO A CA 1
ATOM 1693 C C . PRO A 1 212 ? 1.041 18.605 -6.025 1.00 77.06 212 PRO A C 1
ATOM 1695 O O . PRO A 1 212 ? 0.245 17.813 -6.520 1.00 77.06 212 PRO A O 1
ATOM 1698 N N . PHE A 1 213 ? 1.709 18.324 -4.900 1.00 79.75 213 PHE A N 1
ATOM 1699 C CA . PHE A 1 213 ? 1.628 17.065 -4.155 1.00 79.75 213 PHE A CA 1
ATOM 1700 C C . PHE A 1 213 ? 0.988 17.244 -2.775 1.00 79.75 213 PHE A C 1
ATOM 1702 O O . PHE A 1 213 ? 1.507 16.749 -1.774 1.00 79.75 213 PHE A O 1
ATOM 1709 N N . LYS A 1 214 ? -0.128 17.975 -2.704 1.00 86.44 214 LYS A N 1
ATOM 1710 C CA . LYS A 1 214 ? -0.859 18.144 -1.445 1.00 86.44 214 LYS A CA 1
ATOM 1711 C C . LYS A 1 214 ? -1.384 16.796 -0.910 1.00 86.44 214 LYS A C 1
ATOM 1713 O O . LYS A 1 214 ? -1.792 15.943 -1.707 1.00 86.44 214 LYS A O 1
ATOM 1718 N N . PRO A 1 215 ? -1.352 16.563 0.416 1.00 90.81 215 PRO A N 1
ATOM 1719 C CA . PRO A 1 215 ? -1.959 15.381 1.013 1.00 90.81 215 PRO A CA 1
ATOM 1720 C C . PRO A 1 215 ? -3.464 15.360 0.750 1.00 90.81 215 PRO A C 1
ATOM 1722 O O . PRO A 1 215 ? -4.085 16.409 0.558 1.00 90.81 215 PRO A O 1
ATOM 1725 N N . TYR A 1 216 ? -4.066 14.171 0.777 1.00 93.62 216 TYR A N 1
ATOM 1726 C CA . TYR A 1 216 ? -5.500 14.037 0.525 1.00 93.62 216 TYR A CA 1
ATOM 1727 C C . TYR A 1 216 ? -6.341 14.775 1.569 1.00 93.62 216 TYR A C 1
ATOM 1729 O O . TYR A 1 216 ? -7.360 15.354 1.213 1.00 93.62 216 TYR A O 1
ATOM 1737 N N . GLY A 1 217 ? -5.843 14.908 2.803 1.00 94.50 217 GLY A N 1
ATOM 1738 C CA . GLY A 1 217 ? -6.465 15.742 3.835 1.00 94.50 217 GLY A CA 1
ATOM 1739 C C . GLY A 1 217 ? -6.708 17.199 3.428 1.00 94.50 217 GLY A C 1
ATOM 1740 O O . GLY A 1 217 ? -7.660 17.805 3.906 1.00 94.50 217 GLY A O 1
ATOM 1741 N N . CYS A 1 218 ? -5.949 17.753 2.476 1.00 93.50 218 CYS A N 1
ATOM 1742 C CA . CYS A 1 218 ? -6.237 19.084 1.929 1.00 93.50 218 CYS A CA 1
ATOM 1743 C C . CYS A 1 218 ? -7.511 19.149 1.078 1.00 93.50 218 CYS A C 1
ATOM 1745 O O . CYS A 1 218 ? -8.062 20.228 0.894 1.00 93.50 218 CYS A O 1
ATOM 1747 N N . HIS A 1 219 ? -7.957 18.029 0.508 1.00 90.88 219 HIS A N 1
ATOM 1748 C CA . HIS A 1 219 ? -9.254 17.942 -0.167 1.00 90.88 219 HIS A CA 1
ATOM 1749 C C . HIS A 1 219 ? -10.401 17.734 0.826 1.00 90.88 219 HIS A C 1
ATOM 1751 O O . HIS A 1 219 ? -11.536 18.068 0.514 1.00 90.88 219 HIS A O 1
ATOM 1757 N N . ILE A 1 220 ? -10.088 17.203 2.010 1.00 93.75 220 ILE A N 1
ATOM 1758 C CA . ILE A 1 220 ? -11.053 16.897 3.069 1.00 93.75 220 ILE A CA 1
ATOM 1759 C C . ILE A 1 220 ? -11.287 18.093 3.992 1.00 93.75 220 ILE A C 1
ATOM 1761 O O . ILE A 1 220 ? -12.323 18.182 4.639 1.00 93.75 220 ILE A O 1
ATOM 1765 N N . GLU A 1 221 ? -10.339 19.032 4.064 1.00 94.12 221 GLU A N 1
ATOM 1766 C CA . GLU A 1 221 ? -10.411 20.196 4.954 1.00 94.12 221 GLU A CA 1
ATOM 1767 C C . GLU A 1 221 ? -11.767 20.916 4.859 1.00 94.12 221 GLU A C 1
ATOM 1769 O O . GLU A 1 221 ? -12.405 21.137 5.886 1.00 94.12 221 GLU A O 1
ATOM 1774 N N . GLU A 1 222 ? -12.249 21.186 3.644 1.00 90.56 222 GLU A N 1
ATOM 1775 C CA . GLU A 1 222 ? -13.529 21.859 3.393 1.00 90.56 222 GLU A CA 1
ATOM 1776 C C . GLU A 1 222 ? -14.745 20.968 3.703 1.00 90.56 222 GLU A C 1
ATOM 1778 O O . GLU A 1 222 ? -15.627 21.357 4.469 1.00 90.56 222 GLU A O 1
ATOM 1783 N N . SER A 1 223 ? -14.789 19.740 3.179 1.00 93.06 223 SER A N 1
ATOM 1784 C CA . SER A 1 223 ? -15.925 18.828 3.387 1.00 93.06 223 SER A CA 1
ATOM 1785 C C . SER A 1 223 ? -16.066 18.373 4.842 1.00 93.06 223 SER A C 1
ATOM 1787 O O . SER A 1 223 ? -17.185 18.148 5.308 1.00 93.06 223 SER A O 1
ATOM 1789 N N . SER A 1 224 ? -14.959 18.314 5.591 1.00 93.94 224 SER A N 1
ATOM 1790 C CA . SER A 1 224 ? -14.955 18.022 7.028 1.00 93.94 224 SER A CA 1
ATOM 1791 C C . SER A 1 224 ? -15.601 19.116 7.875 1.00 93.94 224 SER A C 1
ATOM 1793 O O . SER A 1 224 ? -15.935 18.847 9.019 1.00 93.94 224 SER A O 1
ATOM 1795 N N . GLN A 1 225 ? -15.781 20.334 7.355 1.00 93.75 225 GLN A N 1
ATOM 1796 C CA . GLN A 1 225 ? -16.493 21.420 8.047 1.00 93.75 225 GLN A CA 1
ATOM 1797 C C . GLN A 1 225 ? -18.017 21.295 7.889 1.00 93.75 225 GLN A C 1
ATOM 1799 O O . GLN A 1 225 ? -18.781 21.877 8.654 1.00 93.75 225 GLN A O 1
ATOM 1804 N N . THR A 1 226 ? -18.478 20.532 6.895 1.00 93.00 226 THR A N 1
ATOM 1805 C CA . THR A 1 226 ? -19.904 20.404 6.586 1.00 93.00 226 THR A CA 1
ATOM 1806 C C . THR A 1 226 ? -20.531 19.316 7.453 1.00 93.00 226 THR A C 1
ATOM 1808 O O . THR A 1 226 ? -20.280 18.127 7.245 1.00 93.00 226 THR A O 1
ATOM 1811 N N . ARG A 1 227 ? -21.373 19.708 8.417 1.00 91.94 227 ARG A N 1
ATOM 1812 C CA . ARG A 1 227 ? -22.114 18.764 9.271 1.00 91.94 227 ARG A CA 1
ATOM 1813 C C . ARG A 1 227 ? -22.877 17.737 8.426 1.00 91.94 227 ARG A C 1
ATOM 1815 O O . ARG A 1 227 ? -23.447 18.063 7.389 1.00 91.94 227 ARG A O 1
ATOM 1822 N N . GLY A 1 228 ? -22.884 16.487 8.883 1.00 89.00 228 GLY A N 1
ATOM 1823 C CA . GLY A 1 228 ? -23.581 15.381 8.216 1.00 89.00 228 GLY A CA 1
ATOM 1824 C C . GLY A 1 228 ? -22.786 14.668 7.114 1.00 89.00 228 GLY A C 1
ATOM 1825 O O . GLY A 1 228 ? -23.188 13.581 6.705 1.00 89.00 228 GLY A O 1
ATOM 1826 N N . THR A 1 229 ? -21.640 15.193 6.664 1.00 93.62 229 THR A N 1
ATOM 1827 C CA . THR A 1 229 ? -20.767 14.459 5.728 1.00 93.62 229 THR A CA 1
ATOM 1828 C C . THR A 1 229 ? -20.002 13.339 6.440 1.00 93.62 229 THR A C 1
ATOM 1830 O O . THR A 1 229 ? -19.720 13.428 7.636 1.00 93.62 229 THR A O 1
ATOM 1833 N N . ALA A 1 230 ? -19.612 12.288 5.707 1.00 94.19 230 ALA A N 1
ATOM 1834 C CA . ALA A 1 230 ? -18.742 11.236 6.249 1.00 94.19 230 ALA A CA 1
ATOM 1835 C C . ALA A 1 230 ? -17.413 11.813 6.771 1.00 94.19 230 ALA A C 1
ATOM 1837 O O . ALA A 1 230 ? -16.913 11.387 7.809 1.00 94.19 230 ALA A O 1
ATOM 1838 N N . ASP A 1 231 ? -16.893 12.831 6.088 1.00 94.94 231 ASP A N 1
ATOM 1839 C CA . ASP A 1 231 ? -15.656 13.521 6.442 1.00 94.94 231 ASP A CA 1
ATOM 1840 C C . ASP A 1 231 ? -15.773 14.253 7.786 1.00 94.94 231 ASP A C 1
ATOM 1842 O O . ASP A 1 231 ? -14.865 14.161 8.613 1.00 94.94 231 ASP A O 1
ATOM 1846 N N . TYR A 1 232 ? -16.905 14.923 8.038 1.00 94.69 232 TYR A N 1
ATOM 1847 C CA . TYR A 1 232 ? -17.212 15.533 9.334 1.00 94.69 232 TYR A CA 1
ATOM 1848 C C . TYR A 1 232 ? -17.337 14.472 10.435 1.00 94.69 232 TYR A C 1
ATOM 1850 O O . TYR A 1 232 ? -16.745 14.621 11.505 1.00 94.69 232 TYR A O 1
ATOM 1858 N N . GLN A 1 233 ? -18.050 13.369 10.171 1.00 94.00 233 GLN A N 1
ATOM 1859 C CA . GLN A 1 233 ? -18.210 12.296 11.160 1.00 94.00 233 GLN A CA 1
ATOM 1860 C C . GLN A 1 233 ? -16.849 11.707 11.568 1.00 94.00 233 GLN A C 1
ATOM 1862 O O . GLN A 1 233 ? -16.578 11.581 12.756 1.00 94.00 233 GLN A O 1
ATOM 1867 N N . VAL A 1 234 ? -15.960 11.410 10.613 1.00 94.62 234 VAL A N 1
ATOM 1868 C CA . VAL A 1 234 ? -14.625 10.866 10.925 1.00 94.62 234 VAL A CA 1
ATOM 1869 C C . VAL A 1 234 ? -13.733 11.905 11.603 1.00 94.62 234 VAL A C 1
ATOM 1871 O O . VAL A 1 234 ? -13.209 11.631 12.675 1.00 94.62 234 VAL A O 1
ATOM 1874 N N . HIS A 1 235 ? -13.529 13.075 10.990 1.00 94.94 235 HIS A N 1
ATOM 1875 C CA . HIS A 1 235 ? -12.427 13.980 11.351 1.00 94.94 235 HIS A CA 1
ATOM 1876 C C . HIS A 1 235 ? -12.814 15.151 12.254 1.00 94.94 235 HIS A C 1
ATOM 1878 O O . HIS A 1 235 ? -11.948 15.943 12.615 1.00 94.94 235 HIS A O 1
ATOM 1884 N N . ARG A 1 236 ? -14.096 15.324 12.583 1.00 92.75 236 ARG A N 1
ATOM 1885 C CA . ARG A 1 236 ? -14.541 16.334 13.557 1.00 92.75 236 ARG A CA 1
ATOM 1886 C C . ARG A 1 236 ? -15.228 15.702 14.748 1.00 92.75 236 ARG A C 1
ATOM 1888 O O . ARG A 1 236 ? -14.934 16.092 15.868 1.00 92.75 236 ARG A O 1
ATOM 1895 N N . ARG A 1 237 ? -16.103 14.726 14.501 1.00 91.12 237 ARG A N 1
ATOM 1896 C CA . ARG A 1 237 ? -16.872 14.081 15.568 1.00 91.12 237 ARG A CA 1
ATOM 1897 C C . ARG A 1 237 ? -16.121 12.930 16.233 1.00 91.12 237 ARG A C 1
ATOM 1899 O O . ARG A 1 237 ? -16.073 12.879 17.453 1.00 91.12 237 ARG A O 1
ATOM 1906 N N . CYS A 1 238 ? -15.581 11.996 15.452 1.00 92.38 238 CYS A N 1
ATOM 1907 C CA . CYS A 1 238 ? -15.001 10.772 16.003 1.00 92.38 238 CYS A CA 1
ATOM 1908 C C . CYS A 1 238 ? -13.529 10.916 16.386 1.00 92.38 238 CYS A C 1
ATOM 1910 O O . CYS A 1 238 ? -13.161 10.576 17.503 1.00 92.38 238 CYS A O 1
ATOM 1912 N N . TRP A 1 239 ? -12.695 11.425 15.478 1.00 93.88 239 TRP A N 1
ATOM 1913 C CA . TRP A 1 239 ? -11.252 11.554 15.692 1.00 93.88 239 TRP A CA 1
ATOM 1914 C C . TRP A 1 239 ? -10.764 12.903 15.159 1.00 93.88 239 TRP A C 1
ATOM 1916 O O . TRP A 1 239 ? -10.249 12.985 14.042 1.00 93.88 239 TRP A O 1
ATOM 1926 N N . PRO A 1 240 ? -10.962 13.989 15.929 1.00 92.62 240 PRO A N 1
ATOM 1927 C CA . PRO A 1 240 ? -10.473 15.317 15.560 1.00 92.62 240 PRO A CA 1
ATOM 1928 C C . PRO A 1 240 ? -8.944 15.436 15.620 1.00 92.62 240 PRO A C 1
ATOM 1930 O O . PRO A 1 240 ? -8.359 16.314 14.977 1.00 92.62 240 PRO A O 1
ATOM 1933 N N . SER A 1 241 ? -8.292 14.558 16.387 1.00 91.69 241 SER A N 1
ATOM 1934 C CA . SER A 1 241 ? -6.839 14.507 16.497 1.00 91.69 241 SER A CA 1
ATOM 1935 C C . SER A 1 241 ? -6.197 13.900 15.240 1.00 91.69 241 SER A C 1
ATOM 1937 O O . SER A 1 241 ? -6.620 12.837 14.774 1.00 91.69 241 SER A O 1
ATOM 1939 N N . PRO A 1 242 ? -5.112 14.506 14.710 1.00 93.12 242 PRO A N 1
ATOM 1940 C CA . PRO A 1 242 ? -4.314 13.880 13.659 1.00 93.12 242 PRO A CA 1
ATOM 1941 C C . PRO A 1 242 ? -3.525 12.652 14.126 1.00 93.12 242 PRO A C 1
ATOM 1943 O O . PRO A 1 242 ? -2.983 11.938 13.275 1.00 93.12 242 PRO A O 1
ATOM 1946 N N . GLY A 1 243 ? -3.426 12.425 15.439 1.00 92.88 243 GLY A N 1
ATOM 1947 C CA . GLY A 1 243 ? -2.902 11.186 15.999 1.00 92.88 243 GLY A CA 1
ATOM 1948 C C . GLY A 1 243 ? -3.871 10.031 15.751 1.00 92.88 243 GLY A C 1
ATOM 1949 O O . GLY A 1 243 ? -5.084 10.207 15.790 1.00 92.88 243 GLY A O 1
ATOM 1950 N N . MET A 1 244 ? -3.337 8.848 15.460 1.00 94.81 244 MET A N 1
ATOM 1951 C CA . MET A 1 244 ? -4.149 7.667 15.172 1.00 94.81 244 MET A CA 1
ATOM 1952 C C . MET A 1 244 ? -4.539 6.876 16.422 1.00 94.81 244 MET A C 1
ATOM 1954 O O . MET A 1 244 ? -5.380 5.998 16.298 1.00 94.81 244 MET A O 1
ATOM 1958 N N . GLU A 1 245 ? -3.975 7.158 17.599 1.00 94.44 245 GLU A N 1
ATOM 1959 C CA . GLU A 1 245 ? -4.221 6.365 18.815 1.00 94.44 245 GLU A CA 1
ATOM 1960 C C . GLU A 1 245 ? -5.719 6.160 19.085 1.00 94.44 245 GLU A C 1
ATOM 1962 O O . GLU A 1 245 ? -6.166 5.019 19.134 1.00 94.44 245 GLU A O 1
ATOM 1967 N N . ASP A 1 246 ? -6.522 7.226 19.125 1.00 92.00 246 ASP A N 1
ATOM 1968 C CA . ASP A 1 246 ? -7.968 7.124 19.382 1.00 92.00 246 ASP A CA 1
ATOM 1969 C C . ASP A 1 246 ? -8.702 6.304 18.305 1.00 92.00 246 ASP A C 1
ATOM 1971 O O . ASP A 1 246 ? -9.599 5.510 18.598 1.00 92.00 246 ASP A O 1
ATOM 1975 N N . PHE A 1 247 ? -8.304 6.454 17.036 1.00 95.44 247 PHE A N 1
ATOM 1976 C CA . PHE A 1 247 ? -8.843 5.649 15.935 1.00 95.44 247 PHE A CA 1
ATOM 1977 C C . PHE A 1 247 ? -8.466 4.174 16.096 1.00 95.44 247 PHE A C 1
ATOM 1979 O O . PHE A 1 247 ? -9.316 3.298 15.947 1.00 95.44 247 PHE A O 1
ATOM 1986 N N . ALA A 1 248 ? -7.200 3.901 16.403 1.00 96.31 248 ALA A N 1
ATOM 1987 C CA . ALA A 1 248 ? -6.645 2.564 16.535 1.00 96.31 248 ALA A CA 1
ATOM 1988 C C . ALA A 1 248 ? -7.211 1.832 17.754 1.00 96.31 248 ALA A C 1
ATOM 1990 O O . ALA A 1 248 ? -7.559 0.660 17.659 1.00 96.31 248 ALA A O 1
ATOM 1991 N N . GLN A 1 249 ? -7.387 2.526 18.876 1.00 94.62 249 GLN A N 1
ATOM 1992 C CA . GLN A 1 249 ? -8.058 1.980 20.047 1.00 94.62 249 GLN A CA 1
ATOM 1993 C C . GLN A 1 249 ? -9.510 1.612 19.719 1.00 94.62 249 GLN A C 1
ATOM 1995 O O . GLN A 1 249 ? -9.985 0.575 20.184 1.00 94.62 249 GLN A O 1
ATOM 2000 N N . ALA A 1 250 ? -10.196 2.407 18.885 1.00 94.50 250 ALA A N 1
ATOM 2001 C CA . ALA A 1 250 ? -11.618 2.254 18.569 1.00 94.50 250 ALA A CA 1
ATOM 2002 C C . ALA A 1 250 ? -11.935 1.096 17.611 1.00 94.50 250 ALA A C 1
ATOM 2004 O O . ALA A 1 250 ? -13.109 0.802 17.388 1.00 94.50 250 ALA A O 1
ATOM 2005 N N . VAL A 1 251 ? -10.937 0.419 17.037 1.00 95.94 251 VAL A N 1
ATOM 2006 C CA . VAL A 1 251 ? -11.192 -0.715 16.130 1.00 95.94 251 VAL A CA 1
ATOM 2007 C C . VAL A 1 251 ? -11.678 -1.971 16.873 1.00 95.94 251 VAL A C 1
ATOM 2009 O O . VAL A 1 251 ? -12.371 -2.788 16.260 1.00 95.94 251 VAL A O 1
ATOM 2012 N N . LEU A 1 252 ? -11.340 -2.124 18.167 1.00 94.75 252 LEU A N 1
ATOM 2013 C CA . LEU A 1 252 ? -11.609 -3.325 18.978 1.00 94.75 252 LEU A CA 1
ATOM 2014 C C . LEU A 1 252 ? -11.597 -3.035 20.505 1.00 94.75 252 LEU A C 1
ATOM 2016 O O . LEU A 1 252 ? -10.878 -2.147 20.969 1.00 94.75 252 LEU A O 1
ATOM 2020 N N . SER A 1 253 ? -12.364 -3.787 21.305 1.00 90.12 253 SER A N 1
ATOM 2021 C CA . SER A 1 253 ? -12.403 -3.712 22.783 1.00 90.12 253 SER A CA 1
ATOM 2022 C C . SER A 1 253 ? -11.123 -4.265 23.416 1.00 90.12 253 SER A C 1
ATOM 2024 O O . SER A 1 253 ? -10.364 -4.933 22.718 1.00 90.12 253 SER A O 1
ATOM 2026 N N . PRO A 1 254 ? -10.860 -4.040 24.720 1.00 85.94 254 PRO A N 1
ATOM 2027 C CA . PRO A 1 254 ? -11.504 -3.037 25.569 1.00 85.94 254 PRO A CA 1
ATOM 2028 C C . PRO A 1 254 ? -11.118 -1.656 25.068 1.00 85.94 254 PRO A C 1
ATOM 2030 O O . PRO A 1 254 ? -9.941 -1.375 24.879 1.00 85.94 254 PRO A O 1
ATOM 2033 N N . TYR A 1 255 ? -12.093 -0.801 24.794 1.00 72.81 255 TYR A N 1
ATOM 2034 C CA . TYR A 1 255 ? -11.788 0.583 24.470 1.00 72.81 255 TYR A CA 1
ATOM 2035 C C . TYR A 1 255 ? -11.484 1.262 25.802 1.00 72.81 255 TYR A C 1
ATOM 2037 O O . TYR A 1 255 ? -12.383 1.306 26.639 1.00 72.81 255 TYR A O 1
ATOM 2045 N N . ALA A 1 256 ? -10.241 1.708 26.029 1.00 61.38 256 ALA A N 1
ATOM 2046 C CA . ALA A 1 256 ? -9.980 2.612 27.146 1.00 61.38 256 ALA A CA 1
ATOM 2047 C C . ALA A 1 256 ? -10.991 3.746 26.990 1.00 61.38 256 ALA A C 1
ATOM 2049 O O . ALA A 1 256 ? -11.098 4.281 25.883 1.00 61.38 256 ALA A O 1
ATOM 2050 N N . GLU A 1 257 ? -11.825 3.979 28.008 1.00 55.69 257 GLU A N 1
ATOM 2051 C CA . GLU A 1 257 ? -12.926 4.934 27.911 1.00 55.69 257 GLU A CA 1
ATOM 2052 C C . GLU A 1 257 ? -12.398 6.201 27.245 1.00 55.69 257 GLU A C 1
ATOM 2054 O O . GLU A 1 257 ? -11.326 6.689 27.614 1.00 55.69 257 GLU A O 1
ATOM 2059 N N . PHE A 1 258 ? -13.085 6.660 26.186 1.00 57.34 258 PHE A N 1
ATOM 2060 C CA . PHE A 1 258 ? -12.732 7.913 25.514 1.00 57.34 258 PHE A CA 1
ATOM 2061 C C . PHE A 1 258 ? -12.487 8.900 26.646 1.00 57.34 258 PHE A C 1
ATOM 2063 O O . PHE A 1 258 ? -13.365 9.029 27.496 1.00 57.34 258 PHE A O 1
ATOM 2070 N N . ASN A 1 259 ? -11.324 9.549 26.705 1.00 52.56 259 ASN A N 1
ATOM 2071 C CA . ASN A 1 259 ? -11.172 10.650 27.639 1.00 52.56 259 ASN A CA 1
ATOM 2072 C C . ASN A 1 259 ? -12.140 11.731 27.134 1.00 52.56 259 ASN A C 1
ATOM 2074 O O . ASN A 1 259 ? -11.834 12.514 26.236 1.00 52.56 259 ASN A O 1
ATOM 2078 N N . THR A 1 260 ? -13.386 11.660 27.606 1.00 50.75 260 THR A N 1
ATOM 2079 C CA . THR A 1 260 ? -14.548 12.392 27.097 1.00 50.75 260 THR A CA 1
ATOM 2080 C C . THR A 1 260 ? -14.441 13.872 27.409 1.00 50.75 260 THR A C 1
ATOM 2082 O O . THR A 1 260 ? -15.316 14.629 27.004 1.00 50.75 260 THR A O 1
ATOM 2085 N N . SER A 1 261 ? -13.361 14.310 28.058 1.00 52.03 261 SER A N 1
ATOM 2086 C CA . SER A 1 261 ? -13.020 15.714 28.267 1.00 52.03 261 SER A CA 1
ATOM 2087 C C . SER A 1 261 ? -13.121 16.543 26.979 1.00 52.03 261 SER A C 1
ATOM 2089 O O . SER A 1 261 ? -13.607 17.668 27.026 1.00 52.03 261 SER A O 1
ATOM 2091 N N . HIS A 1 262 ? -12.794 15.981 25.807 1.00 51.19 262 HIS A N 1
ATOM 2092 C CA . HIS A 1 262 ? -12.989 16.667 24.520 1.00 51.19 262 HIS A CA 1
ATOM 2093 C C . HIS A 1 262 ? -14.430 16.641 23.975 1.00 51.19 262 HIS A C 1
ATOM 2095 O O . HIS A 1 262 ? -14.785 17.492 23.163 1.00 51.19 262 HIS A O 1
ATOM 2101 N N . LEU A 1 263 ? -15.264 15.692 24.407 1.00 50.34 263 LEU A N 1
ATOM 2102 C CA . LEU A 1 263 ? -16.669 15.559 23.999 1.00 50.34 263 LEU A CA 1
ATOM 2103 C C . LEU A 1 263 ? -17.639 16.267 24.960 1.00 50.34 263 LEU A C 1
ATOM 2105 O O . LEU A 1 263 ? -18.784 16.507 24.588 1.00 50.34 263 LEU A O 1
ATOM 2109 N N . ALA A 1 264 ? -17.191 16.634 26.164 1.00 50.81 264 ALA A N 1
ATOM 2110 C CA . ALA A 1 264 ? -18.027 17.159 27.244 1.00 50.81 264 ALA A CA 1
ATOM 2111 C C . ALA A 1 264 ? -18.727 18.500 26.930 1.00 50.81 264 ALA A C 1
ATOM 2113 O O . ALA A 1 264 ? -19.716 18.822 27.580 1.00 50.81 264 ALA A O 1
ATOM 2114 N N . ASN A 1 265 ? -18.281 19.247 25.913 1.00 52.56 265 ASN A N 1
ATOM 2115 C CA . ASN A 1 265 ? -18.811 20.581 25.595 1.00 52.56 265 ASN A CA 1
ATOM 2116 C C . ASN A 1 265 ? -19.862 20.637 24.463 1.00 52.56 265 ASN A C 1
ATOM 2118 O O . ASN A 1 265 ? -20.411 21.709 24.217 1.00 52.56 265 ASN A O 1
ATOM 2122 N N . GLU A 1 266 ? -20.202 19.532 23.786 1.00 53.03 266 GLU A N 1
ATOM 2123 C CA . GLU A 1 266 ? -21.276 19.521 22.771 1.00 53.03 266 GLU A CA 1
ATOM 2124 C C . GLU A 1 266 ? -22.536 18.796 23.283 1.00 53.03 266 GLU A C 1
ATOM 2126 O O . GLU A 1 266 ? -22.556 17.573 23.358 1.00 53.03 266 GLU A O 1
ATOM 2131 N N . THR A 1 267 ? -23.589 19.560 23.609 1.00 47.16 267 THR A N 1
ATOM 2132 C CA . THR A 1 267 ? -25.013 19.177 23.813 1.00 47.16 267 THR A CA 1
ATOM 2133 C C . THR A 1 267 ? -25.336 17.672 23.969 1.00 47.16 267 THR A C 1
ATOM 2135 O O . THR A 1 267 ? -25.370 16.905 23.003 1.00 47.16 267 THR A O 1
ATOM 2138 N N . LEU A 1 268 ? -25.689 17.289 25.203 1.00 46.00 268 LEU A N 1
ATOM 2139 C CA . LEU A 1 268 ? -25.784 15.930 25.768 1.00 46.00 268 LEU A CA 1
ATOM 2140 C C . LEU A 1 268 ? -26.584 14.848 25.007 1.00 46.00 268 LEU A C 1
ATOM 2142 O O . LEU A 1 268 ? -26.397 13.663 25.283 1.00 46.00 268 LEU A O 1
ATOM 2146 N N . GLN A 1 269 ? -27.468 15.168 24.061 1.00 45.81 269 GLN A N 1
ATOM 2147 C CA . GLN A 1 269 ? -28.318 14.137 23.440 1.00 45.81 269 GLN A CA 1
ATOM 2148 C C . GLN A 1 269 ? -27.641 13.420 22.257 1.00 45.81 269 GLN A C 1
ATOM 2150 O O . GLN A 1 269 ? -27.916 12.251 21.997 1.00 45.81 269 GLN A O 1
ATOM 2155 N N . TYR A 1 270 ? -26.683 14.071 21.586 1.00 50.06 270 TYR A N 1
ATOM 2156 C CA . TYR A 1 270 ? -25.941 13.488 20.455 1.00 50.06 270 TYR A CA 1
ATOM 2157 C C . TYR A 1 270 ? -24.792 12.554 20.891 1.00 50.06 270 TYR A C 1
ATOM 2159 O O . TYR A 1 270 ? -24.166 11.883 20.059 1.00 50.06 270 TYR A O 1
ATOM 2167 N N . GLN A 1 271 ? -24.515 12.503 22.197 1.00 53.69 271 GLN A N 1
ATOM 2168 C CA . GLN A 1 271 ? -23.355 11.830 22.776 1.00 53.69 271 GLN A CA 1
ATOM 2169 C C . GLN A 1 271 ? -23.566 10.322 22.986 1.00 53.69 271 GLN A C 1
ATOM 2171 O O . GLN A 1 271 ? -22.625 9.567 22.770 1.00 53.69 271 GLN A O 1
ATOM 2176 N N . LYS A 1 272 ? -24.778 9.835 23.308 1.00 56.66 272 LYS A N 1
ATOM 2177 C CA . LYS A 1 272 ? -25.002 8.394 23.590 1.00 56.66 272 LYS A CA 1
ATOM 2178 C C . LYS A 1 272 ? -24.819 7.476 22.371 1.00 56.66 272 LYS A C 1
ATOM 2180 O O . LYS A 1 272 ? -24.358 6.348 22.520 1.00 56.66 272 LYS A O 1
ATOM 2185 N N . GLU A 1 273 ? -25.124 7.945 21.160 1.00 62.25 273 GLU A N 1
ATOM 2186 C CA . GLU A 1 273 ? -24.915 7.164 19.925 1.00 62.25 273 GLU A CA 1
ATOM 2187 C C . GLU A 1 273 ? -23.508 7.328 19.325 1.00 62.25 273 GLU A C 1
ATOM 2189 O O . GLU A 1 273 ? -23.089 6.533 18.478 1.00 62.25 273 GLU A O 1
ATOM 2194 N N . SER A 1 274 ? -22.760 8.343 19.771 1.00 73.25 274 SER A N 1
ATOM 2195 C CA . SER A 1 274 ? -21.466 8.711 19.188 1.00 73.25 274 SER A CA 1
ATOM 2196 C C . SER A 1 274 ? -20.407 7.601 19.326 1.00 73.25 274 SER A C 1
ATOM 2198 O O . SER A 1 274 ? -19.796 7.259 18.312 1.00 73.25 274 SER A O 1
ATOM 2200 N N . PRO A 1 275 ? -20.224 6.939 20.492 1.00 84.12 275 PRO A N 1
ATOM 2201 C CA . PRO A 1 275 ? -19.205 5.899 20.643 1.00 84.12 275 PRO A CA 1
ATOM 2202 C C . PRO A 1 275 ? -19.437 4.691 19.733 1.00 84.12 275 PRO A C 1
ATOM 2204 O O . PRO A 1 275 ? -18.510 4.244 19.059 1.00 84.12 275 PRO A O 1
ATOM 2207 N N . LYS A 1 276 ? -20.682 4.195 19.646 1.00 88.12 276 LYS A N 1
ATOM 2208 C CA . LYS A 1 276 ? -21.033 3.067 18.763 1.00 88.12 276 LYS A CA 1
ATOM 2209 C C . LYS A 1 276 ? -20.822 3.425 17.294 1.00 88.12 276 LYS A C 1
ATOM 2211 O O . LYS A 1 276 ? -20.277 2.622 16.535 1.00 88.12 276 LYS A O 1
ATOM 2216 N N . LEU A 1 277 ? -21.211 4.640 16.892 1.00 91.00 277 LEU A N 1
ATOM 2217 C CA . LEU A 1 277 ? -20.991 5.141 15.536 1.00 91.00 277 LEU A CA 1
ATOM 2218 C C . LEU A 1 277 ? -19.498 5.197 15.194 1.00 91.00 277 LEU A C 1
ATOM 2220 O O . LEU A 1 277 ? -19.097 4.651 14.166 1.00 91.00 277 LEU A O 1
ATOM 2224 N N . CYS A 1 278 ? -18.685 5.821 16.046 1.00 92.75 278 CYS A N 1
ATOM 2225 C CA . CYS A 1 278 ? -17.252 5.966 15.815 1.00 92.75 278 CYS A CA 1
ATOM 2226 C C . CYS A 1 278 ? -16.556 4.609 15.783 1.00 92.75 278 CYS A C 1
ATOM 2228 O O . CYS A 1 278 ? -15.827 4.314 14.841 1.00 92.75 278 CYS A O 1
ATOM 2230 N N . ARG A 1 279 ? -16.873 3.717 16.721 1.00 92.38 279 ARG A N 1
ATOM 2231 C CA . ARG A 1 279 ? -16.351 2.348 16.727 1.00 92.38 279 ARG A CA 1
ATOM 2232 C C . ARG A 1 279 ? -16.687 1.594 15.439 1.00 92.38 279 ARG A C 1
ATOM 2234 O O . ARG A 1 279 ? -15.807 1.017 14.802 1.00 92.38 279 ARG A O 1
ATOM 2241 N N . ARG A 1 280 ? -17.947 1.671 14.994 1.00 94.44 280 ARG A N 1
ATOM 2242 C CA . ARG A 1 280 ? -18.389 1.095 13.715 1.00 94.44 280 ARG A CA 1
ATOM 2243 C C . ARG A 1 280 ? -17.586 1.641 12.544 1.00 94.44 280 ARG A C 1
ATOM 2245 O O . ARG A 1 280 ? -17.198 0.879 11.661 1.00 94.44 280 ARG A O 1
ATOM 2252 N N . MET A 1 281 ? -17.354 2.950 12.513 1.00 95.50 281 MET A N 1
ATOM 2253 C CA . MET A 1 281 ? -16.578 3.584 11.452 1.00 95.50 281 MET A CA 1
ATOM 2254 C C . MET A 1 281 ? -15.113 3.140 11.487 1.00 95.50 281 MET A C 1
ATOM 2256 O O . MET A 1 281 ? -14.610 2.750 10.440 1.00 95.50 281 MET A O 1
ATOM 2260 N N . ALA A 1 282 ? -14.462 3.107 12.655 1.00 96.50 282 ALA A N 1
ATOM 2261 C CA . ALA A 1 282 ? -13.070 2.676 12.798 1.00 96.50 282 ALA A CA 1
ATOM 2262 C C . ALA A 1 282 ? -12.896 1.232 12.338 1.00 96.50 282 ALA A C 1
ATOM 2264 O O . ALA A 1 282 ? -12.094 0.965 11.444 1.00 96.50 282 ALA A O 1
ATOM 2265 N N . HIS A 1 283 ? -13.718 0.325 12.873 1.00 96.19 283 HIS A N 1
ATOM 2266 C CA . HIS A 1 283 ? -13.695 -1.088 12.514 1.00 96.19 283 HIS A CA 1
ATOM 2267 C C . HIS A 1 283 ? -13.895 -1.292 11.005 1.00 96.19 283 HIS A C 1
ATOM 2269 O O . HIS A 1 283 ? -13.094 -1.950 10.339 1.00 96.19 283 HIS A O 1
ATOM 2275 N N . ARG A 1 284 ? -14.939 -0.683 10.421 1.00 96.75 284 ARG A N 1
ATOM 2276 C CA . ARG A 1 284 ? -15.217 -0.817 8.984 1.00 96.75 284 ARG A CA 1
ATOM 2277 C C . ARG A 1 284 ? -14.129 -0.194 8.123 1.00 96.75 284 ARG A C 1
ATOM 2279 O O . ARG A 1 284 ? -13.734 -0.802 7.136 1.00 96.75 284 ARG A O 1
ATOM 2286 N N . MET A 1 285 ? -13.649 1.001 8.459 1.00 97.50 285 MET A N 1
ATOM 2287 C CA . MET A 1 285 ? -12.596 1.671 7.695 1.00 97.50 285 MET A CA 1
ATOM 2288 C C . MET A 1 285 ? -11.292 0.877 7.735 1.00 97.50 285 MET A C 1
ATOM 2290 O O . MET A 1 285 ? -10.711 0.663 6.675 1.00 97.50 285 MET A O 1
ATOM 2294 N N . ALA A 1 286 ? -10.879 0.376 8.905 1.00 97.75 286 ALA A N 1
ATOM 2295 C CA . ALA A 1 286 ? -9.688 -0.460 9.044 1.00 97.75 286 ALA A CA 1
ATOM 2296 C C . ALA A 1 286 ? -9.749 -1.696 8.132 1.00 97.75 286 ALA A C 1
ATOM 2298 O O . ALA A 1 286 ? -8.792 -1.977 7.421 1.00 97.75 286 ALA A O 1
ATOM 2299 N N . ARG A 1 287 ? -10.909 -2.360 8.050 1.00 97.38 287 ARG A N 1
ATOM 2300 C CA . ARG A 1 287 ? -11.128 -3.533 7.181 1.00 97.38 287 ARG A CA 1
ATOM 2301 C C . ARG A 1 287 ? -11.281 -3.218 5.691 1.00 97.38 287 ARG A C 1
ATOM 2303 O O . ARG A 1 287 ? -11.508 -4.130 4.902 1.00 97.38 287 ARG A O 1
ATOM 2310 N N . GLY A 1 288 ? -11.238 -1.947 5.295 1.00 96.88 288 GLY A N 1
ATOM 2311 C CA . GLY A 1 288 ? -11.557 -1.541 3.926 1.00 96.88 288 GLY A CA 1
ATOM 2312 C C . GLY A 1 288 ? -13.039 -1.723 3.562 1.00 96.88 288 GLY A C 1
ATOM 2313 O O . GLY A 1 288 ? -13.376 -1.865 2.398 1.00 96.88 288 GLY A O 1
ATOM 2314 N N . LEU A 1 289 ? -13.943 -1.715 4.545 1.00 96.31 289 LEU A N 1
ATOM 2315 C CA . LEU A 1 289 ? -15.408 -1.796 4.388 1.00 96.31 289 LEU A CA 1
ATOM 2316 C C . LEU A 1 289 ? -16.110 -0.457 4.691 1.00 96.31 289 LEU A C 1
ATOM 2318 O O . LEU A 1 289 ? -17.342 -0.387 4.818 1.00 96.31 289 LEU A O 1
ATOM 2322 N N . GLY A 1 290 ? -15.317 0.592 4.907 1.00 93.44 290 GLY A N 1
ATOM 2323 C CA . GLY A 1 290 ? -15.778 1.953 5.136 1.00 93.44 290 GLY A CA 1
ATOM 2324 C C . GLY A 1 290 ? -16.208 2.660 3.845 1.00 93.44 290 GLY A C 1
ATOM 2325 O O . GLY A 1 290 ? -16.023 2.137 2.745 1.00 93.44 290 GLY A O 1
ATOM 2326 N N . PRO A 1 291 ? -16.787 3.862 3.963 1.00 92.06 291 PRO A N 1
ATOM 2327 C CA . PRO A 1 291 ? -17.045 4.711 2.806 1.00 92.06 291 PRO A CA 1
ATOM 2328 C C . PRO A 1 291 ? -15.738 5.083 2.079 1.00 92.06 291 PRO A C 1
ATOM 2330 O O . PRO A 1 291 ? -14.680 5.190 2.699 1.00 92.06 291 PRO A O 1
ATOM 2333 N N . ILE A 1 292 ? -15.820 5.323 0.762 1.00 92.75 292 ILE A N 1
ATOM 2334 C CA . ILE A 1 292 ? -14.670 5.760 -0.061 1.00 92.75 292 ILE A CA 1
ATOM 2335 C C . ILE A 1 292 ? -14.064 7.058 0.499 1.00 92.75 292 ILE A C 1
ATOM 2337 O O . ILE A 1 292 ? -12.849 7.222 0.511 1.00 92.75 292 ILE A O 1
ATOM 2341 N N . HIS A 1 293 ? -14.904 7.972 0.982 1.00 93.06 293 HIS A N 1
ATOM 2342 C CA . HIS A 1 293 ? -14.492 9.189 1.682 1.00 93.06 293 HIS A CA 1
ATOM 2343 C C . HIS A 1 293 ? -14.732 9.034 3.188 1.00 93.06 293 HIS A C 1
ATOM 2345 O O . HIS A 1 293 ? -15.754 8.456 3.557 1.00 93.06 293 HIS A O 1
ATOM 2351 N N . PRO A 1 294 ? -13.839 9.528 4.061 1.00 93.50 294 PRO A N 1
ATOM 2352 C CA . PRO A 1 294 ? -12.676 10.373 3.763 1.00 93.50 294 PRO A CA 1
ATOM 2353 C C . PRO A 1 294 ? -11.412 9.618 3.339 1.00 93.50 294 PRO A C 1
ATOM 2355 O O . PRO A 1 294 ? -10.459 10.237 2.878 1.00 93.50 294 PRO A O 1
ATOM 2358 N N . ASN A 1 295 ? -11.333 8.298 3.512 1.00 94.69 295 ASN A N 1
ATOM 2359 C CA . ASN A 1 295 ? -10.053 7.599 3.398 1.00 94.69 295 ASN A CA 1
ATOM 2360 C C . ASN A 1 295 ? -10.053 6.507 2.325 1.00 94.69 295 ASN A C 1
ATOM 2362 O O . ASN A 1 295 ? -10.080 5.317 2.652 1.00 94.69 295 ASN A O 1
ATOM 2366 N N . PRO A 1 296 ? -9.955 6.872 1.035 1.00 95.75 296 PRO A N 1
ATOM 2367 C CA . PRO A 1 296 ? -10.104 5.894 -0.033 1.00 95.75 296 PRO A CA 1
ATOM 2368 C C . PRO A 1 296 ? -8.973 4.863 -0.004 1.00 95.75 296 PRO A C 1
ATOM 2370 O O . PRO A 1 296 ? -9.172 3.714 -0.372 1.00 95.75 296 PRO A O 1
ATOM 2373 N N . HIS A 1 297 ? -7.790 5.220 0.500 1.00 97.19 297 HIS A N 1
ATOM 2374 C CA . HIS A 1 297 ? -6.661 4.295 0.568 1.00 97.19 297 HIS A CA 1
ATOM 2375 C C . HIS A 1 297 ? -6.846 3.174 1.600 1.00 97.19 297 HIS A C 1
ATOM 2377 O O . HIS A 1 297 ? -6.205 2.135 1.463 1.00 97.19 297 HIS A O 1
ATOM 2383 N N . MET A 1 298 ? -7.716 3.342 2.601 1.00 97.00 298 MET A N 1
ATOM 2384 C CA . MET A 1 298 ? -8.049 2.248 3.518 1.00 97.00 298 MET A CA 1
ATOM 2385 C C . MET A 1 298 ? -8.867 1.156 2.814 1.00 97.00 298 MET A C 1
ATOM 2387 O O . MET A 1 298 ? -8.598 -0.020 3.031 1.00 97.00 298 MET A O 1
ATOM 2391 N N . LEU A 1 299 ? -9.777 1.544 1.910 1.00 97.06 299 LEU A N 1
ATOM 2392 C CA . LEU A 1 299 ? -10.552 0.635 1.052 1.00 97.06 299 LEU A CA 1
ATOM 2393 C C . LEU A 1 299 ? -9.658 -0.154 0.081 1.00 97.06 299 LEU A C 1
ATOM 2395 O O . LEU A 1 299 ? -9.842 -1.353 -0.102 1.00 97.06 299 LEU A O 1
ATOM 2399 N N . TYR A 1 300 ? -8.670 0.503 -0.531 1.00 97.62 300 TYR A N 1
ATOM 2400 C CA . TYR A 1 300 ? -7.729 -0.142 -1.454 1.00 97.62 300 TYR A CA 1
ATOM 2401 C C . TYR A 1 300 ? -6.565 -0.801 -0.688 1.00 97.62 300 TYR A C 1
ATOM 2403 O O . TYR A 1 300 ? -5.430 -0.314 -0.710 1.00 97.62 300 TYR A O 1
ATOM 2411 N N . ASN A 1 301 ? -6.866 -1.885 0.027 1.00 97.94 301 ASN A N 1
ATOM 2412 C CA . ASN A 1 301 ? -5.930 -2.676 0.833 1.00 97.94 301 ASN A CA 1
ATOM 2413 C C . ASN A 1 301 ? -5.337 -3.887 0.079 1.00 97.94 301 ASN A C 1
ATOM 2415 O O . ASN A 1 301 ? -5.630 -4.075 -1.099 1.00 97.94 301 ASN A O 1
ATOM 2419 N N . TYR A 1 302 ? -4.501 -4.712 0.728 1.00 98.62 302 TYR A N 1
ATOM 2420 C CA . TYR A 1 302 ? -3.895 -5.887 0.072 1.00 98.62 302 TYR A CA 1
ATOM 2421 C C . TYR A 1 302 ? -4.929 -6.840 -0.530 1.00 98.62 302 TYR A C 1
ATOM 2423 O O . TYR A 1 302 ? -4.742 -7.284 -1.661 1.00 98.62 302 TYR A O 1
ATOM 2431 N N . GLU A 1 303 ? -6.036 -7.100 0.171 1.00 98.06 303 GLU A N 1
ATOM 2432 C CA . GLU A 1 303 ? -7.119 -7.942 -0.346 1.00 98.06 303 GLU A CA 1
ATOM 2433 C C . GLU A 1 303 ? -7.656 -7.412 -1.687 1.00 98.06 303 GLU A C 1
ATOM 2435 O O . GLU A 1 303 ? -7.790 -8.169 -2.653 1.00 98.06 303 GLU A O 1
ATOM 2440 N N . TYR A 1 304 ? -7.923 -6.103 -1.774 1.00 98.12 304 TYR A N 1
ATOM 2441 C CA . TYR A 1 304 ? -8.440 -5.477 -2.992 1.00 98.12 304 TYR A CA 1
ATOM 2442 C C . TYR A 1 304 ? -7.548 -5.742 -4.213 1.00 98.12 304 TYR A C 1
ATOM 2444 O O . TYR A 1 304 ? -8.071 -6.065 -5.288 1.00 98.12 304 TYR A O 1
ATOM 2452 N N . TYR A 1 305 ? -6.228 -5.592 -4.053 1.00 98.56 305 TYR A N 1
ATOM 2453 C CA . TYR A 1 305 ? -5.272 -5.782 -5.146 1.00 98.56 305 TYR A CA 1
ATOM 2454 C C . TYR A 1 305 ? -5.037 -7.263 -5.438 1.00 98.56 305 TYR A C 1
ATOM 2456 O O . TYR A 1 305 ? -5.110 -7.642 -6.602 1.00 98.56 305 TYR A O 1
ATOM 2464 N N . MET A 1 306 ? -4.854 -8.107 -4.416 1.00 98.12 306 MET A N 1
ATOM 2465 C CA . MET A 1 306 ? -4.616 -9.549 -4.577 1.00 98.12 306 MET A CA 1
ATOM 2466 C C . MET A 1 306 ? -5.709 -10.232 -5.402 1.00 98.12 306 MET A C 1
ATOM 2468 O O . MET A 1 306 ? -5.400 -10.973 -6.334 1.00 98.12 306 MET A O 1
ATOM 2472 N N . ASN A 1 307 ? -6.979 -9.913 -5.127 1.00 98.25 307 ASN A N 1
ATOM 2473 C CA . ASN A 1 307 ? -8.133 -10.449 -5.860 1.00 98.25 307 ASN A CA 1
ATOM 2474 C C . ASN A 1 307 ? -8.173 -10.035 -7.343 1.00 98.25 307 ASN A C 1
ATOM 2476 O O . ASN A 1 307 ? -8.866 -10.657 -8.144 1.00 98.25 307 ASN A O 1
ATOM 2480 N N . ARG A 1 308 ? -7.466 -8.965 -7.722 1.00 98.31 308 ARG A N 1
ATOM 2481 C CA . ARG A 1 308 ? -7.432 -8.428 -9.093 1.00 98.31 308 ARG A CA 1
ATOM 2482 C C . ARG A 1 308 ? -6.122 -8.723 -9.821 1.00 98.31 308 ARG A C 1
ATOM 2484 O O . ARG A 1 308 ? -6.062 -8.522 -11.031 1.00 98.31 308 ARG A O 1
ATOM 2491 N N . THR A 1 309 ? -5.099 -9.185 -9.105 1.00 98.38 309 THR A N 1
ATOM 2492 C CA . THR A 1 309 ? -3.761 -9.455 -9.640 1.00 98.38 309 THR A CA 1
ATOM 2493 C C . THR A 1 309 ? -3.364 -10.904 -9.378 1.00 98.38 309 THR A C 1
ATOM 2495 O O . THR A 1 309 ? -3.771 -11.782 -10.127 1.00 98.38 309 THR A O 1
ATOM 2498 N N . VAL A 1 310 ? -2.613 -11.174 -8.313 1.00 97.94 310 VAL A N 1
ATOM 2499 C CA . VAL A 1 310 ? -1.919 -12.443 -8.059 1.00 97.94 310 VAL A CA 1
ATOM 2500 C C . VAL A 1 310 ? -2.873 -13.631 -7.980 1.00 97.94 310 VAL A C 1
ATOM 2502 O O . VAL A 1 310 ? -2.550 -14.696 -8.484 1.00 97.94 310 VAL A O 1
ATOM 2505 N N . LEU A 1 311 ? -4.062 -13.469 -7.393 1.00 97.38 311 LEU A N 1
ATOM 2506 C CA . LEU A 1 311 ? -5.033 -14.568 -7.318 1.00 97.38 311 LEU A CA 1
ATOM 2507 C C . LEU A 1 311 ? -5.764 -14.797 -8.641 1.00 97.38 311 LEU A C 1
ATOM 2509 O O . LEU A 1 311 ? -6.195 -15.910 -8.914 1.00 97.38 311 LEU A O 1
ATOM 2513 N N . LYS A 1 312 ? -5.913 -13.746 -9.452 1.00 97.94 312 LYS A N 1
ATOM 2514 C CA . LYS A 1 312 ? -6.550 -13.827 -10.769 1.00 97.94 312 LYS A CA 1
ATOM 2515 C C . LYS A 1 312 ? -5.590 -14.349 -11.843 1.00 97.94 312 LYS A C 1
ATOM 2517 O O . LYS A 1 312 ? -6.037 -14.957 -12.808 1.00 97.94 312 LYS A O 1
ATOM 2522 N N . TYR A 1 313 ? -4.295 -14.097 -11.681 1.00 97.75 313 TYR A N 1
ATOM 2523 C CA . TYR A 1 313 ? -3.238 -14.483 -12.611 1.00 97.75 313 TYR A CA 1
ATOM 2524 C C . TYR A 1 313 ? -2.120 -15.221 -11.849 1.00 97.75 313 TYR A C 1
ATOM 2526 O O . TYR A 1 313 ? -1.042 -14.652 -11.653 1.00 97.75 313 TYR A O 1
ATOM 2534 N N . PRO A 1 314 ? -2.381 -16.452 -11.371 1.00 97.06 314 PRO A N 1
ATOM 2535 C CA . PRO A 1 314 ? -1.486 -17.173 -10.458 1.00 97.06 314 PRO A CA 1
ATOM 2536 C C . PRO A 1 314 ? -0.125 -17.540 -11.068 1.00 97.06 314 PRO A C 1
ATOM 2538 O O . PRO A 1 314 ? 0.858 -17.669 -10.326 1.00 97.06 314 PRO A O 1
ATOM 2541 N N . ASP A 1 315 ? -0.072 -17.653 -12.397 1.00 97.06 315 ASP A N 1
ATOM 2542 C CA . ASP A 1 315 ? 1.116 -18.051 -13.163 1.00 97.06 315 ASP A CA 1
ATOM 2543 C C . ASP A 1 315 ? 2.084 -16.889 -13.415 1.00 97.06 315 ASP A C 1
ATOM 2545 O O . ASP A 1 315 ? 3.229 -17.099 -13.808 1.00 97.06 315 ASP A O 1
ATOM 2549 N N . LYS A 1 316 ? 1.647 -15.644 -13.184 1.00 97.25 316 LYS A N 1
ATOM 2550 C CA . LYS A 1 316 ? 2.508 -14.473 -13.370 1.00 97.25 316 LYS A CA 1
ATOM 2551 C C . LYS A 1 316 ? 3.522 -14.373 -12.239 1.00 97.25 316 LYS A C 1
ATOM 2553 O O . LYS A 1 316 ? 3.228 -14.627 -11.067 1.00 97.25 316 LYS A O 1
ATOM 2558 N N . GLU A 1 317 ? 4.725 -13.948 -12.593 1.00 97.25 317 GLU A N 1
ATOM 2559 C CA . GLU A 1 317 ? 5.784 -13.728 -11.618 1.00 97.25 317 GLU A CA 1
ATOM 2560 C C . GLU A 1 317 ? 5.452 -12.542 -10.717 1.00 97.25 317 GLU A C 1
ATOM 2562 O O . GLU A 1 317 ? 4.785 -11.595 -11.137 1.00 97.25 317 GLU A O 1
ATOM 2567 N N . VAL A 1 318 ? 5.944 -12.566 -9.481 1.00 98.12 318 VAL A N 1
ATOM 2568 C CA . VAL A 1 318 ? 5.748 -11.467 -8.536 1.00 98.12 318 VAL A CA 1
ATOM 2569 C C . VAL A 1 318 ? 7.098 -11.031 -7.987 1.00 98.12 318 VAL A C 1
ATOM 2571 O O . VAL A 1 318 ? 7.831 -11.829 -7.408 1.00 98.12 318 VAL A O 1
ATOM 2574 N N . PHE A 1 319 ? 7.403 -9.750 -8.149 1.00 98.56 319 PHE A N 1
ATOM 2575 C CA . PHE A 1 319 ? 8.545 -9.065 -7.559 1.00 98.56 319 PHE A CA 1
ATOM 2576 C C . PHE A 1 319 ? 8.071 -8.125 -6.455 1.00 98.56 319 PHE A C 1
ATOM 2578 O O . PHE A 1 319 ? 7.001 -7.523 -6.566 1.00 98.56 319 PHE A O 1
ATOM 2585 N N . GLY A 1 320 ? 8.860 -7.981 -5.398 1.00 98.31 320 GLY A N 1
ATOM 2586 C CA . GLY A 1 320 ? 8.527 -7.193 -4.219 1.00 98.31 320 GLY A CA 1
ATOM 2587 C C . GLY A 1 320 ? 9.634 -6.217 -3.852 1.00 98.31 320 GLY A C 1
ATOM 2588 O O . GLY A 1 320 ? 10.811 -6.563 -3.896 1.00 98.31 320 GLY A O 1
ATOM 2589 N N . ILE A 1 321 ? 9.226 -5.012 -3.458 1.00 98.56 321 ILE A N 1
ATOM 2590 C CA . ILE A 1 321 ? 10.085 -3.966 -2.891 1.00 98.56 321 ILE A CA 1
ATOM 2591 C C . ILE A 1 321 ? 9.575 -3.655 -1.488 1.00 98.56 321 ILE A C 1
ATOM 2593 O O . ILE A 1 321 ? 8.434 -3.210 -1.339 1.00 98.56 321 ILE A O 1
ATOM 2597 N N . ARG A 1 322 ? 10.380 -3.876 -0.450 1.00 98.06 322 ARG A N 1
ATOM 2598 C CA . ARG A 1 322 ? 10.013 -3.523 0.927 1.00 98.06 322 ARG A CA 1
ATOM 2599 C C . ARG A 1 322 ? 10.211 -2.030 1.139 1.00 98.06 322 ARG A C 1
ATOM 2601 O O . ARG A 1 322 ? 11.222 -1.459 0.749 1.00 98.06 322 ARG A O 1
ATOM 2608 N N . THR A 1 323 ? 9.252 -1.386 1.788 1.00 96.94 323 THR A N 1
ATOM 2609 C CA . THR A 1 323 ? 9.252 0.076 1.968 1.00 96.94 323 THR A CA 1
ATOM 2610 C C . THR A 1 323 ? 10.418 0.558 2.831 1.00 96.94 323 THR A C 1
ATOM 2612 O O . THR A 1 323 ? 10.971 1.627 2.595 1.00 96.94 323 THR A O 1
ATOM 2615 N N . GLU A 1 324 ? 10.802 -0.231 3.831 1.00 95.69 324 GLU A N 1
ATOM 2616 C CA . GLU A 1 324 ? 11.942 0.020 4.717 1.00 95.69 324 GLU A CA 1
ATOM 2617 C C . GLU A 1 324 ? 13.310 -0.191 4.043 1.00 95.69 324 GLU A C 1
ATOM 2619 O O . GLU A 1 324 ? 14.309 0.336 4.526 1.00 95.69 324 GLU A O 1
ATOM 2624 N N . HIS A 1 325 ? 13.353 -0.913 2.919 1.00 97.19 325 HIS A N 1
ATOM 2625 C CA . HIS A 1 325 ? 14.568 -1.246 2.167 1.00 97.19 325 HIS A CA 1
ATOM 2626 C C . HIS A 1 325 ? 14.441 -0.840 0.689 1.00 97.19 325 HIS A C 1
ATOM 2628 O O . HIS A 1 325 ? 15.037 -1.460 -0.185 1.00 97.19 325 HIS A O 1
ATOM 2634 N N . GLU A 1 326 ? 13.663 0.214 0.412 1.00 96.12 326 GLU A N 1
ATOM 2635 C CA . GLU A 1 326 ? 13.147 0.530 -0.927 1.00 96.12 326 GLU A CA 1
ATOM 2636 C C . GLU A 1 326 ? 14.246 0.644 -1.994 1.00 96.12 326 GLU A C 1
ATOM 2638 O O . GLU A 1 326 ? 14.105 0.076 -3.071 1.00 96.12 326 GLU A O 1
ATOM 2643 N N . TRP A 1 327 ? 15.352 1.334 -1.698 1.00 97.38 327 TRP A N 1
ATOM 2644 C CA . TRP A 1 327 ? 16.461 1.498 -2.647 1.00 97.38 327 TRP A CA 1
ATOM 2645 C C . TRP A 1 327 ? 17.296 0.236 -2.832 1.00 97.38 327 TRP A C 1
ATOM 2647 O O . TRP A 1 327 ? 17.615 -0.099 -3.969 1.00 97.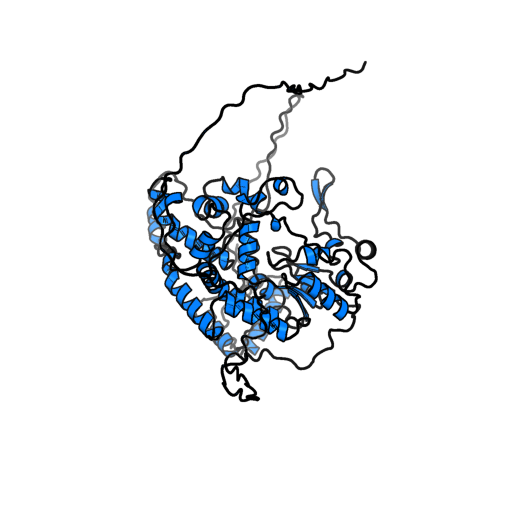38 327 TRP A O 1
ATOM 2657 N N . LYS A 1 328 ? 17.584 -0.484 -1.742 1.00 97.50 328 LYS A N 1
ATOM 2658 C CA . LYS A 1 328 ? 18.324 -1.747 -1.803 1.00 97.50 328 LYS A CA 1
ATOM 2659 C C . LYS A 1 328 ? 17.561 -2.768 -2.645 1.00 97.50 328 LYS A C 1
ATOM 2661 O O . LYS A 1 328 ? 18.102 -3.295 -3.605 1.00 97.50 328 LYS A O 1
ATOM 2666 N N . ASP A 1 329 ? 16.281 -2.975 -2.339 1.00 98.12 329 ASP A N 1
ATOM 2667 C CA . ASP A 1 329 ? 15.447 -3.941 -3.053 1.00 98.12 329 ASP A CA 1
ATOM 2668 C C . ASP A 1 329 ? 15.245 -3.536 -4.533 1.00 98.12 329 ASP A C 1
ATOM 2670 O O . ASP A 1 329 ? 15.124 -4.406 -5.391 1.00 98.12 329 ASP A O 1
ATOM 2674 N N . LEU A 1 330 ? 15.228 -2.230 -4.858 1.00 98.00 330 LEU A N 1
ATOM 2675 C CA . LEU A 1 330 ? 15.192 -1.743 -6.247 1.00 98.00 330 LEU A CA 1
ATOM 2676 C C . LEU A 1 330 ? 16.493 -2.040 -7.002 1.00 98.00 330 LEU A C 1
ATOM 2678 O O . LEU A 1 330 ? 16.427 -2.471 -8.152 1.00 98.00 330 LEU A O 1
ATOM 2682 N N . GLY A 1 331 ? 17.643 -1.785 -6.373 1.00 97.88 331 GLY A N 1
ATOM 2683 C CA . GLY A 1 331 ? 18.966 -2.072 -6.928 1.00 97.88 331 GLY A CA 1
ATOM 2684 C C . GLY A 1 331 ? 19.152 -3.561 -7.187 1.00 97.88 331 GLY A C 1
ATOM 2685 O O . GLY A 1 331 ? 19.406 -3.956 -8.322 1.00 97.88 331 GLY A O 1
ATOM 2686 N N . ASP A 1 332 ? 18.915 -4.382 -6.163 1.00 97.38 332 ASP A N 1
ATOM 2687 C CA . ASP A 1 332 ? 19.038 -5.840 -6.237 1.00 97.38 332 ASP A CA 1
ATOM 2688 C C . ASP A 1 332 ? 18.113 -6.431 -7.309 1.00 97.38 332 ASP A C 1
ATOM 2690 O O . ASP A 1 332 ? 18.524 -7.297 -8.082 1.00 97.38 332 ASP A O 1
ATOM 2694 N N . LEU A 1 333 ? 16.865 -5.947 -7.394 1.00 97.62 333 LEU A N 1
ATOM 2695 C CA . LEU A 1 333 ? 15.932 -6.390 -8.426 1.00 97.62 333 LEU A CA 1
ATOM 2696 C C . LEU A 1 333 ? 16.408 -5.991 -9.825 1.00 97.62 333 LEU A C 1
ATOM 2698 O O . LEU A 1 333 ? 16.327 -6.809 -10.730 1.00 97.62 333 LEU A O 1
ATOM 2702 N N . ASP A 1 334 ? 16.885 -4.763 -10.031 1.00 97.94 334 ASP A N 1
ATOM 2703 C CA . ASP A 1 334 ? 17.381 -4.336 -11.343 1.00 97.94 334 ASP A CA 1
ATOM 2704 C C . ASP A 1 334 ? 18.590 -5.170 -11.789 1.00 97.94 334 ASP A C 1
ATOM 2706 O O . ASP A 1 334 ? 18.589 -5.647 -12.923 1.00 97.94 334 ASP A O 1
ATOM 2710 N N . VAL A 1 335 ? 19.544 -5.443 -10.888 1.00 96.75 335 VAL A N 1
ATOM 2711 C CA . VAL A 1 335 ? 20.678 -6.353 -11.151 1.00 96.75 335 VAL A CA 1
ATOM 2712 C C . VAL A 1 335 ? 20.188 -7.746 -11.517 1.00 96.75 335 VAL A C 1
ATOM 2714 O O . VAL A 1 335 ? 20.615 -8.312 -12.520 1.00 96.75 335 VAL A O 1
ATOM 2717 N N . ALA A 1 336 ? 19.239 -8.285 -10.754 1.00 95.06 336 ALA A N 1
ATOM 2718 C CA . ALA A 1 336 ? 18.673 -9.598 -11.028 1.00 95.06 336 ALA A CA 1
ATOM 2719 C C . ALA A 1 336 ? 17.826 -9.646 -12.313 1.00 95.06 336 ALA A C 1
ATOM 2721 O O . ALA A 1 336 ? 17.458 -10.723 -12.756 1.00 95.06 336 ALA A O 1
ATOM 2722 N N . LEU A 1 337 ? 17.506 -8.504 -12.924 1.00 95.25 337 LEU A N 1
ATOM 2723 C CA . LEU A 1 337 ? 16.889 -8.417 -14.250 1.00 95.25 337 LEU A CA 1
ATOM 2724 C C . LEU A 1 337 ? 17.930 -8.165 -15.359 1.00 95.25 337 LEU A C 1
ATOM 2726 O O . LEU A 1 337 ? 17.552 -7.882 -16.494 1.00 95.25 337 LEU A O 1
ATOM 2730 N N . GLY A 1 338 ? 19.228 -8.233 -15.053 1.00 95.25 338 GLY A N 1
ATOM 2731 C CA . GLY A 1 338 ? 20.328 -7.954 -15.983 1.00 95.25 338 GLY A CA 1
ATOM 2732 C C . GLY A 1 338 ? 20.664 -6.468 -16.140 1.00 95.25 338 GLY A C 1
ATOM 2733 O O . GLY A 1 338 ? 21.313 -6.086 -17.110 1.00 95.25 338 GLY A O 1
ATOM 2734 N N . GLY A 1 339 ? 20.176 -5.614 -15.239 1.00 96.31 339 GLY A N 1
ATOM 2735 C CA . GLY A 1 339 ? 20.539 -4.201 -15.166 1.00 96.31 339 GLY A CA 1
ATOM 2736 C C . GLY A 1 339 ? 21.761 -3.940 -14.278 1.00 96.31 339 GLY A C 1
ATOM 2737 O O . GLY A 1 339 ? 22.388 -4.856 -13.753 1.00 96.31 339 GLY A O 1
ATOM 2738 N N . ALA A 1 340 ? 22.113 -2.667 -14.105 1.00 96.94 340 ALA A N 1
ATOM 2739 C CA . ALA A 1 340 ? 23.268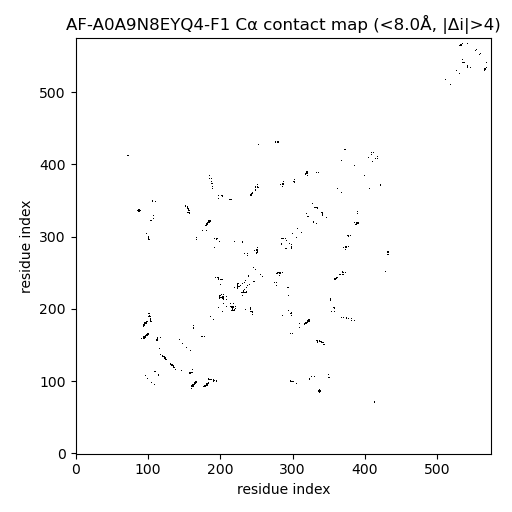 -2.256 -13.307 1.00 96.94 340 ALA A CA 1
ATOM 2740 C C . ALA A 1 340 ? 22.966 -2.003 -11.821 1.00 96.94 340 ALA A C 1
ATOM 2742 O O . ALA A 1 340 ? 23.900 -1.861 -11.039 1.00 96.94 340 ALA A O 1
ATOM 2743 N N . GLY A 1 341 ? 21.699 -1.867 -11.420 1.00 96.69 341 GLY A N 1
ATOM 2744 C CA . GLY A 1 341 ? 21.323 -1.625 -10.021 1.00 96.69 341 GLY A CA 1
ATOM 2745 C C . GLY A 1 341 ? 21.570 -0.214 -9.486 1.00 96.69 341 GLY A C 1
ATOM 2746 O O . GLY A 1 341 ? 21.156 0.085 -8.371 1.00 96.69 341 GLY A O 1
ATOM 2747 N N . VAL A 1 342 ? 22.204 0.675 -10.257 1.00 97.00 342 VAL A N 1
ATOM 2748 C CA . VAL A 1 342 ? 22.619 2.008 -9.788 1.00 97.00 342 VAL A CA 1
ATOM 2749 C C . VAL A 1 342 ? 21.670 3.095 -10.291 1.00 97.00 342 VAL A C 1
ATOM 2751 O O . VAL A 1 342 ? 21.650 3.450 -11.472 1.00 97.00 342 VAL A O 1
ATOM 2754 N N . PHE A 1 343 ? 20.895 3.692 -9.386 1.00 96.12 343 PHE A N 1
ATOM 2755 C CA . PHE A 1 343 ? 19.904 4.713 -9.734 1.00 96.12 343 PHE A CA 1
ATOM 2756 C C . PHE A 1 343 ? 20.425 6.133 -9.463 1.00 96.12 343 PHE A C 1
ATOM 2758 O O . PHE A 1 343 ? 20.839 6.453 -8.357 1.00 96.12 343 PHE A O 1
ATOM 2765 N N . LYS A 1 344 ? 20.260 7.063 -10.421 1.00 93.69 344 LYS A N 1
ATOM 2766 C CA . LYS A 1 344 ? 20.640 8.498 -10.278 1.00 93.69 344 LYS A CA 1
ATOM 2767 C C . LYS A 1 344 ? 20.099 9.195 -9.022 1.00 93.69 344 LYS A C 1
ATOM 2769 O O . LYS A 1 344 ? 20.570 10.262 -8.648 1.00 93.69 344 LYS A O 1
ATOM 2774 N N . ARG A 1 345 ? 19.007 8.673 -8.468 1.00 92.44 345 ARG A N 1
ATOM 2775 C CA . ARG A 1 345 ? 18.245 9.266 -7.364 1.00 92.44 345 ARG A CA 1
ATOM 2776 C C . ARG A 1 345 ? 18.281 8.410 -6.106 1.00 92.44 345 ARG A C 1
ATOM 2778 O O . ARG A 1 345 ? 17.439 8.622 -5.232 1.00 92.44 345 ARG A O 1
ATOM 2785 N N . GLU A 1 346 ? 19.203 7.459 -6.031 1.00 93.62 346 GLU A N 1
ATOM 2786 C CA . GLU A 1 346 ? 19.363 6.597 -4.870 1.00 93.62 346 GLU A CA 1
ATOM 2787 C C . GLU A 1 346 ? 19.457 7.411 -3.569 1.00 93.62 346 GLU A C 1
ATOM 2789 O O . GLU A 1 346 ? 19.984 8.525 -3.536 1.00 93.62 346 GLU A O 1
ATOM 2794 N N . GLY A 1 347 ? 18.813 6.915 -2.511 1.00 92.62 347 GLY A N 1
ATOM 2795 C CA . GLY A 1 347 ? 18.679 7.610 -1.228 1.00 92.62 347 GLY A CA 1
ATOM 2796 C C . GLY A 1 347 ? 17.598 8.701 -1.184 1.00 92.62 347 GLY A C 1
ATOM 2797 O O . GLY A 1 347 ? 17.153 9.088 -0.100 1.00 92.62 347 GLY A O 1
ATOM 2798 N N . SER A 1 348 ? 17.090 9.182 -2.326 1.00 93.12 348 SER A N 1
ATOM 2799 C CA . SER A 1 348 ? 15.993 10.157 -2.324 1.00 93.12 348 SER A CA 1
ATOM 2800 C C . SER A 1 348 ? 14.641 9.481 -2.062 1.00 93.12 348 SER A C 1
ATOM 2802 O O . SER A 1 348 ? 14.322 8.444 -2.625 1.00 93.12 348 SER A O 1
ATOM 2804 N N . ALA A 1 349 ? 13.807 10.062 -1.201 1.00 91.06 349 ALA A N 1
ATOM 2805 C CA . ALA A 1 349 ? 12.469 9.531 -0.929 1.00 91.06 349 ALA A CA 1
ATOM 2806 C C . ALA A 1 349 ? 11.410 10.475 -1.496 1.00 91.06 349 ALA A C 1
ATOM 2808 O O . ALA A 1 349 ? 11.313 11.631 -1.062 1.00 91.06 349 ALA A O 1
ATOM 2809 N N . ILE A 1 350 ? 10.577 9.985 -2.417 1.00 89.62 350 ILE A N 1
ATOM 2810 C CA . ILE A 1 350 ? 9.426 10.753 -2.896 1.00 89.62 350 ILE A CA 1
ATOM 2811 C C . ILE A 1 350 ? 8.224 10.403 -2.032 1.00 89.62 350 ILE A C 1
ATOM 2813 O O . ILE A 1 350 ? 7.653 9.321 -2.110 1.00 89.62 350 ILE A O 1
ATOM 2817 N N . SER A 1 351 ? 7.805 11.364 -1.215 1.00 86.50 351 SER A N 1
ATOM 2818 C CA . SER A 1 351 ? 6.605 11.245 -0.390 1.00 86.50 351 SER A CA 1
ATOM 2819 C C . SER A 1 351 ? 5.611 12.351 -0.721 1.00 86.50 351 SER A C 1
ATOM 2821 O O . SER A 1 351 ? 5.984 13.416 -1.209 1.00 86.50 351 SER A O 1
ATOM 2823 N N . HIS A 1 352 ? 4.342 12.154 -0.365 1.00 83.19 352 HIS A N 1
ATOM 2824 C CA . HIS A 1 352 ? 3.344 13.233 -0.349 1.00 83.19 352 HIS A CA 1
ATOM 2825 C C . HIS A 1 352 ? 3.535 14.191 0.849 1.00 83.19 352 HIS A C 1
ATOM 2827 O O . HIS A 1 352 ? 2.566 14.626 1.473 1.00 83.19 352 HIS A O 1
ATOM 2833 N N . GLY A 1 353 ? 4.786 14.455 1.238 1.00 84.25 353 GLY A N 1
ATOM 2834 C CA . GLY A 1 353 ? 5.121 15.232 2.428 1.00 84.25 353 GLY A CA 1
ATOM 2835 C C . GLY A 1 353 ? 4.883 14.488 3.741 1.00 84.25 353 GLY A C 1
ATOM 2836 O O . GLY A 1 353 ? 4.678 15.129 4.762 1.00 84.25 353 GLY A O 1
ATOM 2837 N N . SER A 1 354 ? 4.912 13.150 3.752 1.00 88.25 354 SER A N 1
ATOM 2838 C CA . SER A 1 354 ? 4.650 12.380 4.981 1.00 88.25 354 SER A CA 1
ATOM 2839 C C . SER A 1 354 ? 5.628 12.690 6.115 1.00 88.25 354 SER A C 1
ATOM 2841 O O . SER A 1 354 ? 5.266 12.559 7.282 1.00 88.25 354 SER A O 1
ATOM 2843 N N . LYS A 1 355 ? 6.830 13.172 5.776 1.00 88.75 355 LYS A N 1
ATOM 2844 C CA . LYS A 1 355 ? 7.843 13.649 6.729 1.00 88.75 355 LYS A CA 1
ATOM 2845 C C . LYS A 1 355 ? 7.367 14.828 7.590 1.00 88.75 355 LYS A C 1
ATOM 2847 O O . LYS A 1 355 ? 7.880 15.006 8.683 1.00 88.75 355 LYS A O 1
ATOM 2852 N N . SER A 1 356 ? 6.403 15.625 7.123 1.00 89.69 356 SER A N 1
ATOM 2853 C CA . SER A 1 356 ? 5.892 16.799 7.848 1.00 89.69 356 SER A CA 1
ATOM 2854 C C . SER A 1 356 ? 4.492 16.605 8.437 1.00 89.69 356 SER A C 1
ATOM 2856 O O . SER A 1 356 ? 3.917 17.553 8.987 1.00 89.69 356 SER A O 1
ATOM 2858 N N . TYR A 1 357 ? 3.933 15.395 8.355 1.00 93.50 357 TYR A N 1
ATOM 2859 C CA . TYR A 1 357 ? 2.675 15.070 9.025 1.00 93.50 357 TYR A CA 1
ATOM 2860 C C . TYR A 1 357 ? 2.863 15.093 10.539 1.00 93.50 357 TYR A C 1
ATOM 2862 O O . TYR A 1 357 ? 3.943 14.780 11.041 1.00 93.50 357 TYR A O 1
ATOM 2870 N N . PHE A 1 358 ? 1.799 15.415 11.270 1.00 92.69 358 PHE A N 1
ATOM 2871 C CA . PHE A 1 358 ? 1.783 15.295 12.723 1.00 92.69 358 PHE A CA 1
ATOM 2872 C C . PHE A 1 358 ? 2.249 13.895 13.149 1.00 92.69 358 PHE A C 1
ATOM 2874 O O . PHE A 1 358 ? 1.857 12.911 12.498 1.00 92.69 358 PHE A O 1
ATOM 2881 N N . PRO A 1 359 ? 3.116 13.788 14.175 1.00 91.00 359 PRO A N 1
ATOM 2882 C CA . PRO A 1 359 ? 3.444 12.510 14.782 1.00 91.00 359 PRO A CA 1
ATOM 2883 C C . PRO A 1 359 ? 2.166 11.789 15.194 1.00 91.00 359 PRO A C 1
ATOM 2885 O O . PRO A 1 359 ? 1.184 12.406 15.595 1.00 91.00 359 PRO A O 1
ATOM 2888 N N . SER A 1 360 ? 2.177 10.476 15.041 1.00 89.75 360 SER A N 1
ATOM 2889 C CA . SER A 1 360 ? 1.037 9.628 15.356 1.00 89.75 360 SER A CA 1
ATOM 2890 C C . SER A 1 360 ? 1.575 8.383 16.046 1.00 89.75 360 SER A C 1
ATOM 2892 O O . SER A 1 360 ? 1.583 7.321 15.418 1.00 89.75 360 SER A O 1
ATOM 2894 N N . PRO A 1 361 ? 2.118 8.523 17.271 1.00 93.25 361 PRO A N 1
ATOM 2895 C CA . PRO A 1 361 ? 2.474 7.356 18.059 1.00 93.25 361 PRO A CA 1
ATOM 2896 C C . PRO A 1 361 ? 1.224 6.492 18.238 1.00 93.25 361 PRO A C 1
ATOM 2898 O O . PRO A 1 361 ? 0.109 7.011 18.323 1.00 93.25 361 PRO A O 1
ATOM 2901 N N . VAL A 1 362 ? 1.429 5.183 18.222 1.00 95.50 362 VAL A N 1
ATOM 2902 C CA . VAL A 1 362 ? 0.387 4.191 18.460 1.00 95.50 362 VAL A CA 1
ATOM 2903 C C . VAL A 1 362 ? 0.915 3.274 19.549 1.00 95.50 362 VAL A C 1
ATOM 2905 O O . VAL A 1 362 ? 2.033 2.771 19.424 1.00 95.50 362 VAL A O 1
ATOM 2908 N N . SER A 1 363 ? 0.150 3.091 20.620 1.00 96.00 363 SER A N 1
ATOM 2909 C CA . SER A 1 363 ? 0.525 2.184 21.702 1.00 96.00 363 SER A CA 1
ATOM 2910 C C . SER A 1 363 ? 0.583 0.739 21.205 1.00 96.00 363 SER A C 1
ATOM 2912 O O . SER A 1 363 ? -0.121 0.359 20.266 1.00 96.00 363 SER A O 1
ATOM 2914 N N . THR A 1 364 ? 1.379 -0.106 21.863 1.00 96.50 364 THR A N 1
ATOM 2915 C CA . THR A 1 364 ? 1.447 -1.541 21.541 1.00 96.50 364 THR A CA 1
ATOM 2916 C C . THR A 1 364 ? 0.057 -2.186 21.553 1.00 96.50 364 THR A C 1
ATOM 2918 O O . THR A 1 364 ? -0.295 -2.915 20.629 1.00 96.50 364 THR A O 1
ATOM 2921 N N . ALA A 1 365 ? -0.780 -1.844 22.539 1.00 95.62 365 ALA A N 1
ATOM 2922 C CA . ALA A 1 365 ? -2.147 -2.349 22.639 1.00 95.62 365 ALA A CA 1
ATOM 2923 C C . ALA A 1 365 ? -3.025 -1.920 21.446 1.00 95.62 365 ALA A C 1
ATOM 2925 O O . ALA A 1 365 ? -3.719 -2.751 20.856 1.00 95.62 365 ALA A O 1
ATOM 2926 N N . ALA A 1 366 ? -2.982 -0.643 21.049 1.00 96.31 366 ALA A N 1
ATOM 2927 C CA . ALA A 1 366 ? -3.711 -0.150 19.880 1.00 96.31 366 ALA A CA 1
ATOM 2928 C C . ALA A 1 366 ? -3.219 -0.801 18.575 1.00 96.31 366 ALA A C 1
ATOM 2930 O O . ALA A 1 366 ? -4.021 -1.143 17.702 1.00 96.31 366 ALA A O 1
ATOM 2931 N N . TYR A 1 367 ? -1.909 -1.026 18.456 1.00 98.00 367 TYR A N 1
ATOM 2932 C CA . TYR A 1 367 ? -1.302 -1.699 17.311 1.00 98.00 367 TYR A CA 1
ATOM 2933 C C . TYR A 1 367 ? -1.796 -3.145 17.177 1.00 98.00 367 TYR A C 1
ATOM 2935 O O . TYR A 1 367 ? -2.253 -3.547 16.107 1.00 98.00 367 TYR A O 1
ATOM 2943 N N . GLN A 1 368 ? -1.796 -3.902 18.276 1.00 97.44 368 GLN A N 1
ATOM 2944 C CA . GLN A 1 368 ? -2.280 -5.285 18.316 1.00 97.44 368 GLN A CA 1
ATOM 2945 C C . GLN A 1 368 ? -3.780 -5.388 18.001 1.00 97.44 368 GLN A C 1
ATOM 2947 O O . GLN A 1 368 ? -4.200 -6.272 17.252 1.00 97.44 368 GLN A O 1
ATOM 2952 N N . LYS A 1 369 ? -4.604 -4.447 18.482 1.00 97.56 369 LYS A N 1
ATOM 2953 C CA . LYS A 1 369 ? -6.025 -4.368 18.095 1.00 97.56 369 LYS A CA 1
ATOM 2954 C C . LYS A 1 369 ? -6.204 -4.161 16.596 1.00 97.56 369 LYS A C 1
ATOM 2956 O O . LYS A 1 369 ? -7.042 -4.822 15.981 1.00 97.56 369 LYS A O 1
ATOM 2961 N N . MET A 1 370 ? -5.412 -3.269 15.998 1.00 98.19 370 MET A N 1
ATOM 2962 C CA . MET A 1 370 ? -5.423 -3.082 14.550 1.00 98.19 370 MET A CA 1
ATOM 2963 C C . MET A 1 370 ? -4.977 -4.343 13.821 1.00 98.19 370 MET A C 1
ATOM 2965 O O . MET A 1 370 ? -5.643 -4.712 12.862 1.00 98.19 370 MET A O 1
ATOM 2969 N N . CYS A 1 371 ? -3.925 -5.035 14.274 1.00 98.62 371 CYS A N 1
ATOM 2970 C CA . CYS A 1 371 ? -3.537 -6.324 13.693 1.00 98.62 371 CYS A CA 1
ATOM 2971 C C . CYS A 1 371 ? -4.712 -7.303 13.670 1.00 98.62 371 CYS A C 1
ATOM 2973 O O . CYS A 1 371 ? -4.970 -7.938 12.655 1.00 98.62 371 CYS A O 1
ATOM 2975 N N . CYS A 1 372 ? -5.461 -7.369 14.766 1.00 98.25 372 CYS A N 1
ATOM 2976 C CA . CYS A 1 372 ? -6.585 -8.277 14.904 1.00 98.25 372 CYS A CA 1
ATOM 2977 C C . CYS A 1 372 ? -7.717 -7.974 13.911 1.00 98.25 372 CYS A C 1
ATOM 2979 O O . CYS A 1 372 ? -8.186 -8.851 13.190 1.00 98.25 372 CYS A O 1
ATOM 2981 N N . VAL A 1 373 ? -8.098 -6.700 13.783 1.00 98.19 373 VAL A N 1
ATOM 2982 C CA . VAL A 1 373 ? -9.098 -6.258 12.795 1.00 98.19 373 VAL A CA 1
ATOM 2983 C C . VAL A 1 373 ? -8.585 -6.385 11.354 1.00 98.19 373 VAL A C 1
ATOM 2985 O O . VAL A 1 373 ? -9.376 -6.562 10.426 1.00 98.19 373 VAL A O 1
ATOM 2988 N N . LEU A 1 374 ? -7.268 -6.333 11.162 1.00 98.38 374 LEU A N 1
ATOM 2989 C CA . LEU A 1 374 ? -6.586 -6.517 9.885 1.00 98.38 374 LEU A CA 1
ATOM 2990 C C . LEU A 1 374 ? -6.177 -7.974 9.611 1.00 98.38 374 LEU A C 1
ATOM 2992 O O . LEU A 1 374 ? -5.433 -8.183 8.655 1.00 98.38 374 LEU A O 1
ATOM 2996 N N . GLU A 1 375 ? -6.649 -8.976 10.367 1.00 98.00 375 GLU A N 1
ATOM 2997 C CA . GLU A 1 375 ? -6.190 -10.375 10.231 1.00 98.00 375 GLU A CA 1
ATOM 2998 C C . GLU A 1 375 ? -6.216 -10.868 8.779 1.00 98.00 375 GLU A C 1
ATOM 3000 O O . GLU A 1 375 ? -5.238 -11.415 8.267 1.00 98.00 375 GLU A O 1
ATOM 3005 N N . ARG A 1 376 ? -7.294 -10.539 8.060 1.00 97.94 376 ARG A N 1
ATOM 3006 C CA . ARG A 1 376 ? -7.478 -10.934 6.665 1.00 97.94 376 ARG A CA 1
ATOM 3007 C C . ARG A 1 376 ? -6.516 -10.210 5.727 1.00 97.94 376 ARG A C 1
ATOM 3009 O O . ARG A 1 376 ? -6.014 -10.797 4.774 1.00 97.94 376 ARG A O 1
ATOM 3016 N N . GLU A 1 377 ? -6.243 -8.934 5.987 1.00 98.25 377 GLU A N 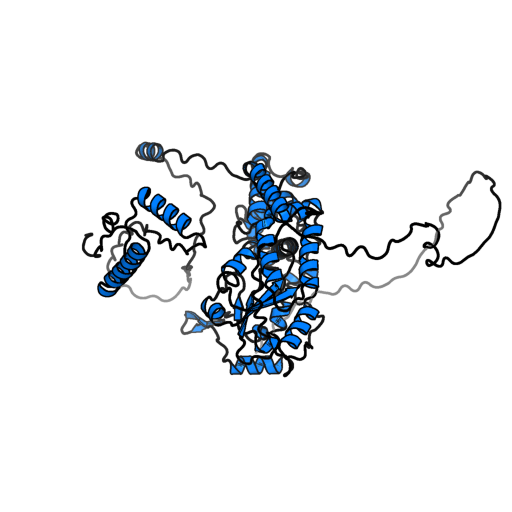1
ATOM 3017 C CA . GLU A 1 377 ? -5.266 -8.165 5.217 1.00 98.25 377 GLU A CA 1
ATOM 3018 C C . GLU A 1 377 ? -3.837 -8.669 5.469 1.00 98.25 377 GLU A C 1
ATOM 3020 O O . GLU A 1 377 ? -3.060 -8.784 4.523 1.00 98.25 377 GLU A O 1
ATOM 3025 N N . ILE A 1 378 ? -3.513 -9.022 6.718 1.00 98.62 378 ILE A N 1
ATOM 3026 C CA . ILE A 1 378 ? -2.238 -9.634 7.113 1.00 98.62 378 ILE A CA 1
ATOM 3027 C C . ILE A 1 378 ? -2.046 -10.982 6.423 1.00 98.62 378 ILE A C 1
ATOM 3029 O O . ILE A 1 378 ? -0.974 -11.222 5.870 1.00 98.62 378 ILE A O 1
ATOM 3033 N N . PHE A 1 379 ? -3.086 -11.815 6.354 1.00 98.00 379 PHE A N 1
ATOM 3034 C CA . PHE A 1 379 ? -3.049 -13.062 5.592 1.00 98.00 379 PHE A CA 1
ATOM 3035 C C . PHE A 1 379 ? -2.668 -12.825 4.120 1.00 98.00 379 PHE A C 1
ATOM 3037 O O . PHE A 1 379 ? -1.751 -13.465 3.604 1.00 98.00 379 PHE A O 1
ATOM 3044 N N . TYR A 1 380 ? -3.312 -11.869 3.441 1.00 98.44 380 TYR A N 1
ATOM 3045 C CA . TYR A 1 380 ? -2.978 -11.547 2.048 1.00 98.44 380 TYR A CA 1
ATOM 3046 C C . TYR A 1 380 ? -1.583 -10.939 1.883 1.00 98.44 380 TYR A C 1
ATOM 3048 O O . TYR A 1 380 ? -0.915 -11.232 0.893 1.00 98.44 380 TYR A O 1
ATOM 3056 N N . TYR A 1 381 ? -1.141 -10.115 2.834 1.00 98.62 381 TYR A N 1
ATOM 3057 C CA . TYR A 1 381 ? 0.213 -9.567 2.863 1.00 98.62 381 TYR A CA 1
ATOM 3058 C C . TYR A 1 381 ? 1.265 -10.676 2.970 1.00 98.62 381 TYR A C 1
ATOM 3060 O O . TYR A 1 381 ? 2.188 -10.702 2.162 1.00 98.62 381 TYR A O 1
ATOM 3068 N N . LEU A 1 382 ? 1.105 -11.617 3.907 1.00 98.38 382 LEU A N 1
ATOM 3069 C CA . LEU A 1 382 ? 2.032 -12.739 4.073 1.00 98.38 382 LEU A CA 1
ATOM 3070 C C . LEU A 1 382 ? 2.008 -13.659 2.847 1.00 98.38 382 LEU A C 1
ATOM 3072 O O . LEU A 1 382 ? 3.063 -13.994 2.314 1.00 98.38 382 LEU A O 1
ATOM 3076 N N . LYS A 1 383 ? 0.821 -13.981 2.317 1.00 97.94 383 LYS A N 1
ATOM 3077 C CA . LYS A 1 383 ? 0.693 -14.754 1.071 1.00 97.94 383 LYS A CA 1
ATOM 3078 C C . LYS A 1 383 ? 1.421 -14.082 -0.097 1.00 97.94 383 LYS A C 1
ATOM 3080 O O . LYS A 1 383 ? 2.061 -14.757 -0.898 1.00 97.94 383 LYS A O 1
ATOM 3085 N N . LEU A 1 384 ? 1.335 -12.756 -0.198 1.00 98.31 384 LEU A N 1
ATOM 3086 C CA . LEU A 1 384 ? 2.050 -11.988 -1.213 1.00 98.31 384 LEU A CA 1
ATOM 3087 C C . LEU A 1 384 ? 3.566 -11.993 -0.971 1.00 98.31 384 LEU A C 1
ATOM 3089 O O . LEU A 1 384 ? 4.308 -12.244 -1.913 1.00 98.31 384 LEU A O 1
ATOM 3093 N N . LEU A 1 385 ? 4.015 -11.766 0.268 1.00 98.25 385 LEU A N 1
ATOM 3094 C CA . LEU A 1 385 ? 5.428 -11.788 0.667 1.00 98.25 385 LEU A CA 1
ATOM 3095 C C . LEU A 1 385 ? 6.106 -13.105 0.265 1.00 98.25 385 LEU A C 1
ATOM 3097 O O . LEU A 1 385 ? 7.163 -13.080 -0.359 1.00 98.25 385 LEU A O 1
ATOM 3101 N N . PHE A 1 386 ? 5.474 -14.245 0.549 1.00 97.88 386 PHE A N 1
ATOM 3102 C CA . PHE A 1 386 ? 6.031 -15.556 0.203 1.00 97.88 386 PHE A CA 1
ATOM 3103 C C . PHE A 1 386 ? 5.949 -15.889 -1.297 1.00 97.88 386 PHE A C 1
ATOM 3105 O O . PHE A 1 386 ? 6.744 -16.692 -1.779 1.00 97.88 386 PHE A O 1
ATOM 3112 N N . LYS A 1 387 ? 5.067 -15.231 -2.066 1.00 97.25 387 LYS A N 1
ATOM 3113 C CA . LYS A 1 387 ? 5.004 -15.359 -3.538 1.00 97.25 387 LYS A CA 1
ATOM 3114 C C . LYS A 1 387 ? 6.097 -14.553 -4.258 1.00 97.25 387 LYS A C 1
ATOM 3116 O O . LYS A 1 387 ? 6.341 -14.795 -5.439 1.00 97.25 387 LYS A O 1
ATOM 3121 N N . VAL A 1 388 ? 6.740 -13.595 -3.586 1.00 97.94 388 VAL A N 1
ATOM 3122 C CA . VAL A 1 388 ? 7.776 -12.751 -4.197 1.00 97.94 388 VAL A CA 1
ATOM 3123 C C . VAL A 1 388 ? 9.034 -13.563 -4.524 1.00 97.94 388 VAL A C 1
ATOM 3125 O O . VAL A 1 388 ? 9.605 -14.219 -3.654 1.00 97.94 388 VAL A O 1
ATOM 3128 N N . LYS A 1 389 ? 9.492 -13.483 -5.781 1.00 96.88 389 LYS A N 1
ATOM 3129 C CA . LYS A 1 389 ? 10.652 -14.234 -6.290 1.00 96.88 389 LYS A CA 1
ATOM 3130 C C . LYS A 1 389 ? 12.008 -13.624 -5.920 1.00 96.88 389 LYS A C 1
ATOM 3132 O O . LYS A 1 389 ? 12.953 -14.365 -5.683 1.00 96.88 389 LYS A O 1
ATOM 3137 N N . ASN A 1 390 ? 12.119 -12.294 -5.884 1.00 97.25 390 ASN A N 1
ATOM 3138 C CA . ASN A 1 390 ? 13.404 -11.596 -5.717 1.00 97.25 390 ASN A CA 1
ATOM 3139 C C . ASN A 1 390 ? 13.835 -11.382 -4.258 1.00 97.25 390 ASN A C 1
ATOM 3141 O O . ASN A 1 390 ? 14.856 -10.745 -4.025 1.00 97.25 390 ASN A O 1
ATOM 3145 N N . LEU A 1 391 ? 13.058 -11.865 -3.287 1.00 97.12 391 LEU A N 1
ATOM 3146 C CA . LEU A 1 391 ? 13.430 -11.846 -1.875 1.00 97.12 391 LEU A CA 1
ATOM 3147 C C . LEU A 1 391 ? 13.808 -13.267 -1.466 1.00 97.12 391 LEU A C 1
ATOM 3149 O O . LEU A 1 391 ? 13.059 -14.205 -1.757 1.00 97.12 391 LEU A O 1
ATOM 3153 N N . ASP A 1 392 ? 14.953 -13.414 -0.807 1.00 96.56 392 ASP A N 1
ATOM 3154 C CA . ASP A 1 392 ? 15.365 -14.689 -0.227 1.00 96.56 392 ASP A CA 1
ATOM 3155 C C . ASP A 1 392 ? 14.475 -15.087 0.964 1.00 96.56 392 ASP A C 1
ATOM 3157 O O . ASP A 1 392 ? 13.651 -14.307 1.465 1.00 96.56 392 ASP A O 1
ATOM 3161 N N . ASP A 1 393 ? 14.611 -16.340 1.390 1.00 96.88 393 ASP A N 1
ATOM 3162 C CA . ASP A 1 393 ? 13.767 -16.892 2.442 1.00 96.88 393 ASP A CA 1
ATOM 3163 C C . ASP A 1 393 ? 14.064 -16.274 3.812 1.00 96.88 393 ASP A C 1
ATOM 3165 O O . ASP A 1 393 ? 13.123 -16.044 4.565 1.00 96.88 393 ASP A O 1
ATOM 3169 N N . ASP A 1 394 ? 15.309 -15.895 4.120 1.00 97.56 394 ASP A N 1
ATOM 3170 C CA . ASP A 1 394 ? 15.651 -15.195 5.370 1.00 97.56 394 ASP A CA 1
ATOM 3171 C C . ASP A 1 394 ? 14.924 -13.842 5.468 1.00 97.56 394 ASP A C 1
ATOM 3173 O O . ASP A 1 394 ? 14.305 -13.519 6.486 1.00 97.56 394 ASP A O 1
ATOM 3177 N N . VAL A 1 395 ? 14.896 -13.073 4.380 1.00 97.25 395 VAL A N 1
ATOM 3178 C CA . VAL A 1 395 ? 14.154 -11.813 4.287 1.00 97.25 395 VAL A CA 1
ATOM 3179 C C . VAL A 1 395 ? 12.651 -12.034 4.458 1.00 97.25 395 VAL A C 1
ATOM 3181 O O . VAL A 1 395 ? 11.991 -11.249 5.153 1.00 97.25 395 VAL A O 1
ATOM 3184 N N . LYS A 1 396 ? 12.090 -13.087 3.854 1.00 97.88 396 LYS A N 1
ATOM 3185 C CA . LYS A 1 396 ? 10.669 -13.436 4.019 1.00 97.88 396 LYS A CA 1
ATOM 3186 C C . LYS A 1 396 ? 10.359 -13.840 5.460 1.00 97.88 396 LYS A C 1
ATOM 3188 O O . LYS A 1 396 ? 9.377 -13.347 6.018 1.00 97.88 396 LYS A O 1
ATOM 3193 N N . GLN A 1 397 ? 11.213 -14.651 6.086 1.00 97.62 397 GLN A N 1
ATOM 3194 C CA . GLN A 1 39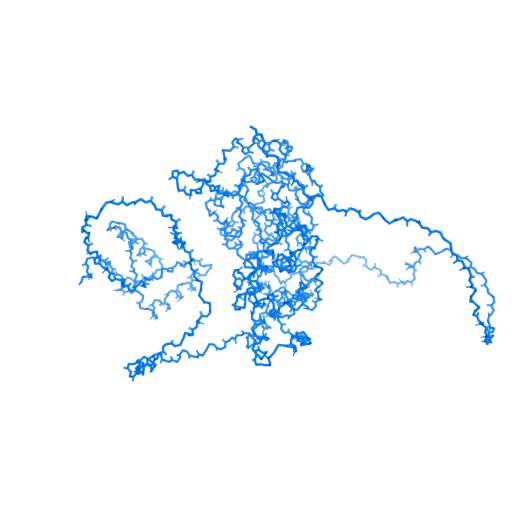7 ? 11.064 -15.061 7.483 1.00 97.62 397 GLN A CA 1
ATOM 3195 C C . GLN A 1 397 ? 11.167 -13.869 8.437 1.00 97.62 397 GLN A C 1
ATOM 3197 O O . GLN A 1 397 ? 10.315 -13.713 9.306 1.00 97.62 397 GLN A O 1
ATOM 3202 N N . LYS A 1 398 ? 12.105 -12.938 8.222 1.00 97.56 398 LYS A N 1
ATOM 3203 C CA . LYS A 1 398 ? 12.170 -11.672 8.979 1.00 97.56 398 LYS A CA 1
ATOM 3204 C C . LYS A 1 398 ? 10.906 -10.829 8.814 1.00 97.56 398 LYS A C 1
ATOM 3206 O O . LYS A 1 398 ? 10.449 -10.197 9.765 1.00 97.56 398 LYS A O 1
ATOM 3211 N N . GLY A 1 399 ? 10.318 -10.821 7.617 1.00 97.31 399 GLY A N 1
ATOM 3212 C CA . GLY A 1 399 ? 9.034 -10.170 7.357 1.00 97.31 399 GLY A CA 1
ATOM 3213 C C . GLY A 1 399 ? 7.875 -10.800 8.136 1.00 97.31 399 GLY A C 1
ATOM 3214 O O . GLY A 1 399 ? 7.049 -10.068 8.686 1.00 97.31 399 GLY A O 1
ATOM 3215 N N . LEU A 1 400 ? 7.831 -12.134 8.217 1.00 97.75 400 LEU A N 1
ATOM 3216 C CA . LEU A 1 400 ? 6.881 -12.876 9.047 1.00 97.75 400 LEU A CA 1
ATOM 3217 C C . LEU A 1 400 ? 7.109 -12.601 10.541 1.00 97.75 400 LEU A C 1
ATOM 3219 O O . LEU A 1 400 ? 6.161 -12.258 11.245 1.00 97.75 400 LEU A O 1
ATOM 3223 N N . GLU A 1 401 ? 8.350 -12.671 11.017 1.00 97.62 401 GLU A N 1
ATOM 3224 C CA . GLU A 1 401 ? 8.692 -12.439 12.423 1.00 97.62 401 GLU A CA 1
ATOM 3225 C C . GLU A 1 401 ? 8.350 -11.014 12.867 1.00 97.62 401 GLU A C 1
ATOM 3227 O O . GLU A 1 401 ? 7.804 -10.792 13.948 1.00 97.62 401 GLU A O 1
ATOM 3232 N N . LYS A 1 402 ? 8.552 -10.025 11.991 1.00 97.56 402 LYS A N 1
ATOM 3233 C CA . LYS A 1 402 ? 8.109 -8.646 12.227 1.00 97.56 402 LYS A CA 1
ATOM 3234 C C . LYS A 1 402 ? 6.595 -8.546 12.426 1.00 97.56 402 LYS A C 1
ATOM 3236 O O . LYS A 1 402 ? 6.153 -7.773 13.275 1.00 97.56 402 LYS A O 1
ATOM 3241 N N . VAL A 1 403 ? 5.797 -9.313 11.677 1.00 98.06 403 VAL A N 1
ATOM 3242 C CA . VAL A 1 403 ? 4.342 -9.399 11.899 1.00 98.06 403 VAL A CA 1
ATOM 3243 C C . VAL A 1 403 ? 4.057 -10.061 13.246 1.00 98.06 403 VAL A C 1
ATOM 3245 O O . VAL A 1 403 ? 3.274 -9.520 14.023 1.00 98.06 403 VAL A O 1
ATOM 3248 N N . ARG A 1 404 ? 4.710 -11.188 13.560 1.00 98.00 404 ARG A N 1
ATOM 3249 C CA . ARG A 1 404 ? 4.487 -11.936 14.810 1.00 98.00 404 ARG A CA 1
ATOM 3250 C C . ARG A 1 404 ? 4.766 -11.089 16.047 1.00 98.00 404 ARG A C 1
ATOM 3252 O O . ARG A 1 404 ? 3.910 -10.983 16.926 1.00 98.00 404 ARG A O 1
ATOM 3259 N N . THR A 1 405 ? 5.925 -10.441 16.075 1.00 97.62 405 THR A N 1
ATOM 3260 C CA . THR A 1 405 ? 6.352 -9.549 17.161 1.00 97.62 405 THR A CA 1
ATOM 3261 C C . THR A 1 405 ? 5.432 -8.336 17.288 1.00 97.62 405 THR A C 1
ATOM 3263 O O . THR A 1 405 ? 4.869 -8.100 18.357 1.00 97.62 405 THR A O 1
ATOM 3266 N N . SER A 1 406 ? 5.197 -7.601 16.196 1.00 97.38 406 SER A N 1
ATOM 3267 C CA . SER A 1 406 ? 4.400 -6.363 16.231 1.00 97.38 406 SER A CA 1
ATOM 3268 C C . SER A 1 406 ? 2.923 -6.611 16.558 1.00 97.38 406 SER A C 1
ATOM 3270 O O . SER A 1 406 ? 2.274 -5.771 17.180 1.00 97.38 406 SER A O 1
ATOM 3272 N N . CYS A 1 407 ? 2.380 -7.764 16.160 1.00 98.06 407 CYS A N 1
ATOM 3273 C CA . CYS A 1 407 ? 0.988 -8.137 16.408 1.00 98.06 407 CYS A CA 1
ATOM 3274 C C . CYS A 1 407 ? 0.769 -8.942 17.694 1.00 98.06 407 CYS A C 1
ATOM 3276 O O . CYS A 1 407 ? -0.370 -9.318 17.966 1.00 98.06 407 CYS A O 1
ATOM 3278 N N . GLY A 1 408 ? 1.813 -9.172 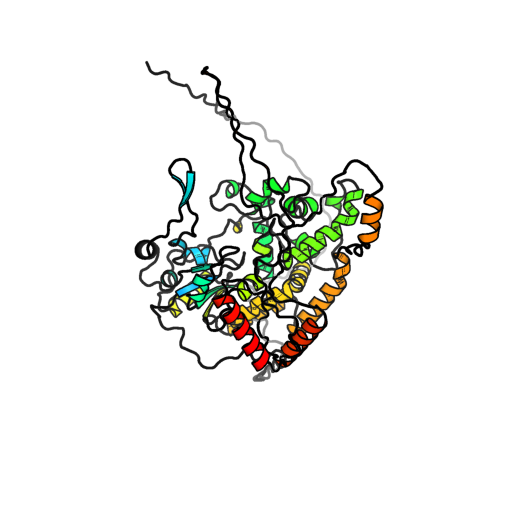18.501 1.00 97.06 408 GLY A N 1
ATOM 3279 C CA . GLY A 1 408 ? 1.691 -9.901 19.766 1.00 97.06 408 GLY A CA 1
ATOM 3280 C C . GLY A 1 408 ? 1.275 -11.363 19.593 1.00 97.06 408 GLY A C 1
ATOM 3281 O O . GLY A 1 408 ? 0.584 -11.897 20.450 1.00 97.06 408 GLY A O 1
ATOM 3282 N N . ILE A 1 409 ? 1.663 -11.991 18.479 1.00 97.00 409 ILE A N 1
ATOM 3283 C CA . ILE A 1 409 ? 1.356 -13.400 18.181 1.00 97.00 409 ILE A CA 1
ATOM 3284 C C . ILE A 1 409 ? 2.201 -14.323 19.075 1.00 97.00 409 ILE A C 1
ATOM 3286 O O . ILE A 1 409 ? 1.741 -15.376 19.513 1.00 97.00 409 ILE A O 1
ATOM 3290 N N . GLY A 1 410 ? 3.437 -13.912 19.383 1.00 94.12 410 GLY A N 1
ATOM 3291 C CA . GLY A 1 410 ? 4.355 -14.682 20.222 1.00 94.12 410 GLY A CA 1
ATOM 3292 C C . GLY A 1 410 ? 4.648 -16.062 19.627 1.00 94.12 410 GLY A C 1
ATOM 3293 O O . GLY A 1 410 ? 4.963 -16.186 18.440 1.00 94.12 410 GLY A O 1
ATOM 3294 N N . SER A 1 411 ? 4.529 -17.105 20.450 1.00 95.75 411 SER A N 1
ATOM 3295 C CA . SER A 1 411 ? 4.729 -18.504 20.052 1.00 95.75 411 SER A CA 1
ATOM 3296 C C . SER A 1 411 ? 3.519 -19.145 19.362 1.00 95.75 411 SER A C 1
ATOM 3298 O O . SER A 1 411 ? 3.669 -20.217 18.785 1.00 95.75 411 SER A O 1
ATOM 3300 N N . GLN A 1 412 ? 2.344 -18.506 19.368 1.00 96.44 412 GLN A N 1
ATOM 3301 C CA . GLN A 1 412 ? 1.120 -19.072 18.784 1.00 96.44 412 GLN A CA 1
ATOM 3302 C C . GLN A 1 412 ? 1.242 -19.239 17.264 1.00 96.44 412 GLN A C 1
ATOM 3304 O O . GLN A 1 412 ? 1.940 -18.471 16.593 1.00 96.44 412 GLN A O 1
ATOM 3309 N N . SER A 1 413 ? 0.553 -20.215 16.678 1.00 96.69 413 SER A N 1
ATOM 3310 C CA . SER A 1 413 ? 0.451 -20.298 15.214 1.00 96.69 413 SER A CA 1
ATOM 3311 C C . SER A 1 413 ? -0.351 -19.110 14.653 1.00 96.69 413 SER A C 1
ATOM 3313 O O . SER A 1 413 ? -1.146 -18.481 15.359 1.00 96.69 413 SER A O 1
ATOM 3315 N N . LEU A 1 414 ? -0.167 -18.777 13.366 1.00 96.12 414 LEU A N 1
ATOM 3316 C CA . LEU A 1 414 ? -0.972 -17.703 12.762 1.00 96.12 414 LEU A CA 1
ATOM 3317 C C . LEU A 1 414 ? -2.458 -18.080 12.724 1.00 96.12 414 LEU A C 1
ATOM 3319 O O . LEU A 1 414 ? -3.296 -17.193 12.855 1.00 96.12 414 LEU A O 1
ATOM 3323 N N . ASP A 1 415 ? -2.798 -19.357 12.555 1.00 96.88 415 ASP A N 1
ATOM 3324 C CA . ASP A 1 415 ? -4.192 -19.802 12.489 1.00 96.88 415 ASP A CA 1
ATOM 3325 C C . ASP A 1 415 ? -4.891 -19.748 13.855 1.00 96.88 415 ASP A C 1
ATOM 3327 O O . ASP A 1 415 ? -6.033 -19.285 13.934 1.00 96.88 415 ASP A O 1
ATOM 3331 N N . GLU A 1 416 ? -4.203 -20.108 14.943 1.00 97.38 416 GLU A N 1
ATOM 3332 C CA . GLU A 1 416 ? -4.711 -19.900 16.308 1.00 97.38 416 GLU A CA 1
ATOM 3333 C C . GLU A 1 416 ? -4.936 -18.413 16.589 1.00 97.38 416 GLU A C 1
ATOM 3335 O O . GLU A 1 416 ? -6.023 -18.022 17.022 1.00 97.38 416 GLU A O 1
ATOM 3340 N N . TRP A 1 417 ? -3.948 -17.566 16.279 1.00 97.69 417 TRP A N 1
ATOM 3341 C CA . TRP A 1 417 ? -4.062 -16.117 16.452 1.00 97.69 417 TRP A CA 1
ATOM 3342 C C . TRP A 1 417 ? -5.233 -15.532 15.649 1.00 97.69 417 TRP A C 1
ATOM 3344 O O . TRP A 1 417 ? -6.018 -14.733 16.167 1.00 97.69 417 TRP A O 1
ATOM 3354 N N . ARG A 1 418 ? -5.415 -15.961 14.394 1.00 97.62 418 ARG A N 1
ATOM 3355 C CA . ARG A 1 418 ? -6.543 -15.534 13.550 1.00 97.62 418 ARG A CA 1
ATOM 3356 C C . ARG A 1 418 ? -7.881 -15.976 14.122 1.00 97.62 418 ARG A C 1
ATOM 3358 O O . ARG A 1 418 ? -8.809 -15.169 14.157 1.00 97.62 418 ARG A O 1
ATOM 3365 N N . THR A 1 419 ? -7.972 -17.211 14.605 1.00 97.44 419 THR A N 1
ATOM 3366 C CA . THR A 1 419 ? -9.184 -17.750 15.237 1.00 97.44 419 THR A CA 1
ATOM 3367 C C . THR A 1 419 ? -9.554 -16.941 16.480 1.00 97.44 419 THR A C 1
ATOM 3369 O O . THR A 1 419 ? -10.695 -16.493 16.609 1.00 97.44 419 THR A O 1
ATOM 3372 N N . GLN A 1 420 ? -8.581 -16.647 17.349 1.00 97.00 420 GLN A N 1
ATOM 3373 C CA . GLN A 1 420 ? -8.781 -15.778 18.516 1.00 97.00 420 GLN A CA 1
ATOM 3374 C C . GLN A 1 420 ? -9.239 -14.374 18.106 1.00 97.00 420 GLN A C 1
ATOM 3376 O O . GLN A 1 420 ? -10.142 -13.795 18.715 1.00 97.00 420 GLN A O 1
ATOM 3381 N N . CYS A 1 421 ? -8.659 -13.828 17.038 1.00 97.69 421 CYS A N 1
ATOM 3382 C CA . CYS A 1 421 ? -9.045 -12.522 16.535 1.00 97.69 421 CYS A CA 1
ATOM 3383 C C . CYS A 1 421 ? -10.463 -12.475 15.977 1.00 97.69 421 CYS A C 1
ATOM 3385 O O . CYS A 1 421 ? -11.205 -11.537 16.269 1.00 97.69 421 CYS A O 1
ATOM 3387 N N . GLN A 1 422 ? -10.870 -13.497 15.231 1.00 97.19 422 GLN A N 1
ATOM 3388 C CA . GLN A 1 422 ? -12.237 -13.625 14.738 1.00 97.19 422 GLN A CA 1
ATOM 3389 C C . GLN A 1 422 ? -13.235 -13.768 15.889 1.00 97.19 422 GLN A C 1
ATOM 3391 O O . GLN A 1 422 ? -14.249 -13.072 15.884 1.00 97.19 422 GLN A O 1
ATOM 3396 N N . ALA A 1 423 ? -12.916 -14.565 16.914 1.00 96.75 423 ALA A N 1
ATOM 3397 C CA . ALA A 1 423 ? -13.739 -14.681 18.115 1.00 96.75 423 ALA A CA 1
ATOM 3398 C C . ALA A 1 423 ? -13.901 -13.332 18.840 1.00 96.75 423 ALA A C 1
ATOM 3400 O O . ALA A 1 423 ? -15.011 -12.952 19.209 1.00 96.75 423 ALA A O 1
ATOM 3401 N N . ARG A 1 424 ? -12.823 -12.549 18.974 1.00 95.75 424 ARG A N 1
ATOM 3402 C CA . ARG A 1 424 ? -12.877 -11.213 19.595 1.00 95.75 424 ARG A CA 1
ATOM 3403 C C . ARG A 1 424 ? -13.655 -10.197 18.758 1.00 95.75 424 ARG A C 1
ATOM 3405 O O . ARG A 1 424 ? -14.395 -9.383 19.305 1.00 95.75 424 ARG A O 1
ATOM 3412 N N . ILE A 1 425 ? -13.512 -10.238 17.432 1.00 95.69 425 ILE A N 1
ATOM 3413 C CA . ILE A 1 425 ? -14.320 -9.421 16.516 1.00 95.69 425 ILE A CA 1
ATOM 3414 C C . ILE A 1 425 ? -15.803 -9.780 16.655 1.00 95.69 425 ILE A C 1
ATOM 3416 O O . ILE A 1 425 ? -16.646 -8.884 16.645 1.00 95.69 425 ILE A O 1
ATOM 3420 N N . GLU A 1 426 ? -16.125 -11.065 16.806 1.00 95.31 426 GLU A N 1
ATOM 3421 C CA . GLU A 1 426 ? -17.496 -11.528 17.009 1.00 95.31 426 GLU A CA 1
ATOM 3422 C C . GLU A 1 426 ? -18.071 -11.057 18.342 1.00 95.31 426 GLU A C 1
ATOM 3424 O O . GLU A 1 426 ? -19.175 -10.517 18.383 1.00 95.31 426 GLU A O 1
ATOM 3429 N N . GLN A 1 427 ? -17.296 -11.179 19.418 1.00 94.44 427 GLN A N 1
ATOM 3430 C CA . GLN A 1 427 ? -17.674 -10.696 20.744 1.00 94.44 427 GLN A CA 1
ATOM 3431 C C . GLN A 1 427 ? -17.989 -9.194 20.739 1.00 94.44 427 GLN A C 1
ATOM 3433 O O . GLN A 1 427 ? -18.916 -8.737 21.406 1.00 94.44 427 GLN A O 1
ATOM 3438 N N . ASP A 1 428 ? -17.242 -8.418 19.959 1.00 93.69 428 ASP A N 1
ATOM 3439 C CA . ASP A 1 428 ? -17.435 -6.979 19.838 1.00 93.69 428 ASP A CA 1
ATOM 3440 C C . ASP A 1 428 ? -18.542 -6.562 18.868 1.00 93.69 428 ASP A C 1
ATOM 3442 O O . ASP A 1 428 ? -18.951 -5.394 18.865 1.00 93.69 428 ASP A O 1
ATOM 3446 N N . ARG A 1 429 ? -19.040 -7.486 18.044 1.00 93.81 429 ARG A N 1
ATOM 3447 C CA . ARG A 1 429 ? -20.049 -7.210 17.020 1.00 93.81 429 ARG A CA 1
ATOM 3448 C C . ARG A 1 429 ? -21.251 -6.408 17.554 1.00 93.81 429 ARG A C 1
ATOM 3450 O O . ARG A 1 429 ? -21.594 -5.399 16.928 1.00 93.81 429 ARG A O 1
ATOM 3457 N N . PRO A 1 430 ? -21.840 -6.723 18.728 1.00 92.06 430 PRO A N 1
ATOM 3458 C CA . PRO A 1 430 ? -22.959 -5.955 19.288 1.00 92.06 430 PRO A CA 1
ATOM 3459 C C . PRO A 1 430 ? -22.630 -4.491 19.636 1.00 92.06 430 PRO A C 1
ATOM 3461 O O . PRO A 1 430 ? -23.539 -3.675 19.808 1.00 92.06 430 PRO A O 1
ATOM 3464 N N . LEU A 1 431 ? -21.346 -4.135 19.761 1.00 87.88 431 LEU A N 1
ATOM 3465 C CA . LEU A 1 431 ? -20.890 -2.792 20.134 1.00 87.88 431 LEU A CA 1
ATOM 3466 C C . LEU A 1 431 ? -20.858 -1.825 18.945 1.00 87.88 431 LEU A C 1
ATOM 3468 O O . LEU A 1 431 ? -20.817 -0.610 19.150 1.00 87.88 431 LEU A O 1
ATOM 3472 N N . TRP A 1 432 ? -20.905 -2.332 17.712 1.00 88.31 432 TRP A N 1
ATOM 3473 C CA . TRP A 1 432 ? -20.941 -1.506 16.503 1.00 88.31 432 TRP A CA 1
ATOM 3474 C C . TRP A 1 432 ? -22.044 -1.878 15.517 1.00 88.31 432 TRP A C 1
ATOM 3476 O O . TRP A 1 432 ? -22.341 -1.078 14.627 1.00 88.31 432 TRP A O 1
ATOM 3486 N N . GLU A 1 433 ? -22.654 -3.057 15.616 1.00 88.00 433 GLU A N 1
ATOM 3487 C CA . GLU A 1 433 ? -23.808 -3.375 14.789 1.00 88.00 433 GLU A CA 1
ATOM 3488 C C . GLU A 1 433 ? -25.021 -2.585 15.262 1.00 88.00 433 GLU A C 1
ATOM 3490 O O . GLU A 1 433 ? -25.497 -2.695 16.393 1.00 88.00 433 GLU A O 1
ATOM 3495 N N . VAL A 1 434 ? -25.540 -1.760 14.357 1.00 81.44 434 VAL A N 1
ATOM 3496 C CA . VAL A 1 434 ? -26.875 -1.209 14.529 1.00 81.44 434 VAL A CA 1
ATOM 3497 C C . VAL A 1 434 ? -27.814 -2.359 14.239 1.00 81.44 434 VAL A C 1
ATOM 3499 O O . VAL A 1 434 ? -27.846 -2.830 13.103 1.00 81.44 434 VAL A O 1
ATOM 3502 N N . LYS A 1 435 ? -28.557 -2.806 15.258 1.00 80.12 435 LYS A N 1
ATOM 3503 C CA . LYS A 1 435 ? -29.713 -3.676 15.051 1.00 80.12 435 LYS A CA 1
ATOM 3504 C C . LYS A 1 435 ? -30.606 -2.951 14.055 1.00 80.12 435 LYS A C 1
ATOM 3506 O O . LYS A 1 435 ? -31.272 -1.983 14.416 1.00 80.12 435 LYS A O 1
ATOM 3511 N N . THR A 1 436 ? -30.558 -3.351 12.786 1.00 71.62 436 THR A N 1
ATOM 3512 C CA . THR A 1 436 ? -31.566 -2.910 11.831 1.00 71.62 436 THR A CA 1
ATOM 3513 C C . THR A 1 436 ? -32.883 -3.340 12.447 1.00 71.62 436 THR A C 1
ATOM 3515 O O . THR A 1 436 ? -33.002 -4.532 12.757 1.00 71.62 436 THR A O 1
ATOM 3518 N N . PRO A 1 437 ? -33.832 -2.416 12.685 1.00 71.50 437 PRO A N 1
ATOM 3519 C CA . PRO A 1 437 ? -35.152 -2.813 13.130 1.00 71.50 437 PRO A CA 1
ATOM 3520 C C . PRO A 1 437 ? -35.596 -3.955 12.215 1.00 71.50 437 PRO A C 1
ATOM 3522 O O . PRO A 1 437 ? -35.381 -3.835 10.997 1.00 71.50 437 PRO A O 1
ATOM 3525 N N . PRO A 1 438 ? -36.122 -5.074 12.753 1.00 71.38 438 PRO A N 1
ATOM 3526 C CA . PRO A 1 438 ? -36.709 -6.098 11.899 1.00 71.38 438 PRO A CA 1
ATOM 3527 C C . PRO A 1 438 ? -37.611 -5.353 10.927 1.00 71.38 438 PRO A C 1
ATOM 3529 O O . PRO A 1 438 ? -38.345 -4.468 11.373 1.00 71.38 438 PRO A O 1
ATOM 3532 N N . LYS A 1 439 ? -37.449 -5.589 9.616 1.00 70.06 439 LYS A N 1
ATOM 3533 C CA . LYS A 1 439 ? -38.236 -4.910 8.580 1.00 70.06 439 LYS A CA 1
ATOM 3534 C C . LYS A 1 439 ? -39.701 -5.122 8.954 1.00 70.06 439 LYS A C 1
ATOM 3536 O O . LYS A 1 439 ? -40.247 -6.174 8.642 1.00 70.06 439 LYS A O 1
ATOM 3541 N N . GLN A 1 440 ? -40.302 -4.178 9.679 1.00 60.81 440 GLN A N 1
ATOM 3542 C CA . GLN A 1 440 ? -41.689 -4.285 10.092 1.00 60.81 440 GLN A CA 1
ATOM 3543 C C . GLN A 1 440 ? -42.460 -4.444 8.795 1.00 60.81 440 GLN A C 1
ATOM 3545 O O . GLN A 1 440 ? -42.239 -3.662 7.864 1.00 60.81 440 GLN A O 1
ATOM 3550 N N . ASN A 1 441 ? -43.244 -5.522 8.713 1.00 55.56 441 ASN A N 1
ATOM 3551 C CA . ASN A 1 441 ? -43.991 -5.926 7.532 1.00 55.56 441 ASN A CA 1
ATOM 3552 C C . ASN A 1 441 ? -44.582 -4.684 6.860 1.00 55.56 441 ASN A C 1
ATOM 3554 O O . ASN A 1 441 ? -45.545 -4.088 7.347 1.00 55.56 441 ASN A O 1
ATOM 3558 N N . ARG A 1 442 ? -43.960 -4.262 5.749 1.00 56.34 442 ARG A N 1
ATOM 3559 C CA . ARG A 1 442 ? -44.333 -3.044 5.008 1.00 56.34 442 ARG A CA 1
ATOM 3560 C C . ARG A 1 442 ? -45.797 -3.075 4.559 1.00 56.34 442 ARG A C 1
ATOM 3562 O O . ARG A 1 442 ? -46.353 -2.024 4.258 1.00 56.34 442 ARG A O 1
ATOM 3569 N N . THR A 1 443 ? -46.419 -4.249 4.587 1.00 58.91 443 THR A N 1
ATOM 3570 C CA . THR A 1 443 ? -47.843 -4.501 4.381 1.00 58.91 443 THR A CA 1
ATOM 3571 C C . THR A 1 443 ? -48.744 -3.695 5.325 1.00 58.91 443 THR A C 1
ATOM 3573 O O . THR A 1 443 ? -49.685 -3.069 4.844 1.00 58.91 443 THR A O 1
ATOM 3576 N N . ALA A 1 444 ? -48.431 -3.580 6.622 1.00 56.41 444 ALA A N 1
ATOM 3577 C CA . ALA A 1 444 ? -49.277 -2.821 7.559 1.00 56.41 444 ALA A CA 1
ATOM 3578 C C . ALA A 1 444 ? -49.153 -1.295 7.367 1.00 56.41 444 ALA A C 1
ATOM 3580 O O . ALA A 1 444 ? -50.122 -0.544 7.488 1.00 56.41 444 ALA A O 1
ATOM 3581 N N . MET A 1 445 ? -47.959 -0.818 7.002 1.00 48.94 445 MET A N 1
ATOM 3582 C CA . MET A 1 445 ? -47.694 0.612 6.823 1.00 48.94 445 MET A CA 1
ATOM 3583 C C . MET A 1 445 ? -48.138 1.135 5.441 1.00 48.94 445 MET A C 1
ATOM 3585 O O . MET A 1 445 ? -48.461 2.316 5.309 1.00 48.94 445 MET A O 1
ATOM 3589 N N . GLN A 1 446 ? -48.216 0.272 4.417 1.00 56.16 446 GLN A N 1
ATOM 3590 C CA . GLN A 1 446 ? -48.837 0.604 3.125 1.00 56.16 446 GLN A CA 1
ATOM 3591 C C . GLN A 1 446 ? -50.369 0.657 3.197 1.00 56.16 446 GLN A C 1
ATOM 3593 O O . GLN A 1 446 ? -50.956 1.510 2.533 1.00 56.16 446 GLN A O 1
ATOM 3598 N N . GLN A 1 447 ? -51.017 -0.176 4.019 1.00 57.50 447 GLN A N 1
ATOM 3599 C CA . GLN A 1 447 ? -52.470 -0.099 4.225 1.00 57.50 447 GLN A CA 1
ATOM 3600 C C . GLN A 1 447 ? -52.876 1.176 4.978 1.00 57.50 447 GLN A C 1
ATOM 3602 O O . GLN A 1 447 ? -53.828 1.840 4.580 1.00 57.50 447 GLN A O 1
ATOM 3607 N N . ASN A 1 448 ? -52.097 1.606 5.976 1.00 51.25 448 ASN A N 1
ATOM 3608 C CA . ASN A 1 448 ? -52.406 2.828 6.731 1.00 51.25 448 ASN A CA 1
ATOM 3609 C C . ASN A 1 448 ? -52.069 4.137 5.980 1.00 51.25 448 ASN A C 1
ATOM 3611 O O . ASN A 1 448 ? -52.649 5.185 6.260 1.00 51.25 448 ASN A O 1
ATOM 3615 N N . ARG A 1 449 ? -51.171 4.097 4.982 1.00 50.66 449 ARG A N 1
ATOM 3616 C CA . ARG A 1 449 ? -50.861 5.254 4.115 1.00 50.66 449 ARG A CA 1
ATOM 3617 C C . ARG A 1 449 ? -51.951 5.581 3.093 1.00 50.66 449 ARG A C 1
ATOM 3619 O O . ARG A 1 449 ? -51.931 6.682 2.556 1.00 50.66 449 ARG A O 1
ATOM 3626 N N . ARG A 1 450 ? -52.908 4.681 2.839 1.00 54.38 450 ARG A N 1
ATOM 3627 C CA . ARG A 1 450 ? -54.061 4.983 1.972 1.00 54.38 450 ARG A CA 1
ATOM 3628 C C . ARG A 1 450 ? -55.109 5.886 2.642 1.00 54.38 450 ARG A C 1
ATOM 3630 O O . ARG A 1 450 ? -55.912 6.462 1.923 1.00 54.38 450 ARG A O 1
ATOM 3637 N N . ASN A 1 451 ? -55.049 6.087 3.965 1.00 53.69 451 ASN A N 1
ATOM 3638 C CA . ASN A 1 451 ? -56.105 6.776 4.723 1.00 53.69 451 ASN A CA 1
ATOM 3639 C C . ASN A 1 451 ? -55.682 8.099 5.396 1.00 53.69 451 ASN A C 1
ATOM 3641 O O . ASN A 1 451 ? -56.456 8.650 6.174 1.00 53.69 451 ASN A O 1
ATOM 3645 N N . ARG A 1 452 ? -54.480 8.639 5.139 1.00 45.81 452 ARG A N 1
ATOM 3646 C CA . ARG A 1 452 ? -54.045 9.919 5.738 1.00 45.81 452 ARG A CA 1
ATOM 3647 C C . ARG A 1 452 ? -53.341 10.839 4.741 1.00 45.81 452 ARG A C 1
ATOM 3649 O O . ARG A 1 452 ? -52.200 10.598 4.358 1.00 45.81 452 ARG A O 1
ATOM 3656 N N . THR A 1 453 ? -54.002 11.942 4.402 1.00 48.91 453 THR A N 1
ATOM 3657 C CA . THR A 1 453 ? -53.422 13.160 3.821 1.00 48.91 453 THR A CA 1
ATOM 3658 C C . THR A 1 453 ? -52.712 13.948 4.925 1.00 48.91 453 THR A C 1
ATOM 3660 O O . THR A 1 453 ? -53.352 14.644 5.706 1.00 48.91 453 THR A O 1
ATOM 3663 N N . VAL A 1 454 ? -51.385 13.828 5.026 1.00 39.31 454 VAL A N 1
ATOM 3664 C CA . VAL A 1 454 ? -50.550 14.659 5.917 1.00 39.31 454 VAL A CA 1
ATOM 3665 C C . VAL A 1 454 ? -49.280 15.084 5.162 1.00 39.31 454 VAL A C 1
ATOM 3667 O O . VAL A 1 454 ? -48.761 14.271 4.391 1.00 39.31 454 VAL A O 1
ATOM 3670 N N . PRO A 1 455 ? -48.769 16.323 5.345 1.00 40.75 455 PRO A N 1
ATOM 3671 C CA . PRO A 1 455 ? -47.622 16.839 4.602 1.00 40.75 455 PRO A CA 1
ATOM 3672 C C . PRO A 1 455 ? -46.323 16.098 4.936 1.00 40.75 455 PRO A C 1
ATOM 3674 O O . PRO A 1 455 ? -46.045 15.745 6.081 1.00 40.75 455 PRO A O 1
ATOM 3677 N N . GLU A 1 456 ? -45.526 15.879 3.899 1.00 34.44 456 GLU A N 1
ATOM 3678 C CA . GLU A 1 456 ? -44.321 15.060 3.877 1.00 34.44 456 GLU A CA 1
ATOM 3679 C C . GLU A 1 456 ? -43.140 15.740 4.604 1.00 34.44 456 GLU A C 1
ATOM 3681 O O . GLU A 1 456 ? -42.587 16.729 4.124 1.00 34.44 456 GLU A O 1
ATOM 3686 N N . LEU A 1 457 ? -42.724 15.195 5.757 1.00 31.78 457 LEU A N 1
ATOM 3687 C CA . LEU A 1 457 ? -41.443 15.519 6.399 1.00 31.78 457 LEU A CA 1
ATOM 3688 C C . LEU A 1 457 ? -40.369 14.524 5.929 1.00 31.78 457 LEU A C 1
ATOM 3690 O O . LEU A 1 457 ? -40.514 13.307 6.064 1.00 31.78 457 LEU A O 1
ATOM 3694 N N . ILE A 1 458 ? -39.286 15.053 5.362 1.00 32.31 458 ILE A N 1
ATOM 3695 C CA . ILE A 1 458 ? -38.222 14.291 4.700 1.00 32.31 458 ILE A CA 1
ATOM 3696 C C . ILE A 1 458 ? -37.326 13.602 5.744 1.00 32.31 458 ILE A C 1
ATOM 3698 O O . ILE A 1 458 ? -36.480 14.238 6.369 1.00 32.31 458 ILE A O 1
ATOM 3702 N N . HIS A 1 459 ? -37.452 12.279 5.874 1.00 31.39 459 HIS A N 1
ATOM 3703 C CA . HIS A 1 459 ? -36.432 11.413 6.474 1.00 31.39 459 HIS A CA 1
ATOM 3704 C C . HIS A 1 459 ? -35.431 10.988 5.388 1.00 31.39 459 HIS A C 1
ATOM 3706 O O . HIS A 1 459 ? -35.783 10.272 4.452 1.00 31.39 459 HIS A O 1
ATOM 3712 N N . THR A 1 460 ? -34.170 11.414 5.495 1.00 32.69 460 THR A N 1
ATOM 3713 C CA . THR A 1 460 ? -33.098 10.955 4.599 1.00 32.69 460 THR A CA 1
ATOM 3714 C C . THR A 1 460 ? -32.449 9.675 5.123 1.00 32.69 460 THR A C 1
ATOM 3716 O O . THR A 1 460 ? -31.726 9.711 6.119 1.00 32.69 460 THR A O 1
ATOM 3719 N N . ASP A 1 461 ? -32.644 8.569 4.402 1.00 31.38 461 ASP A N 1
ATOM 3720 C CA . ASP A 1 461 ? -31.791 7.378 4.462 1.00 31.38 461 ASP A CA 1
ATOM 3721 C C . ASP A 1 461 ? -30.354 7.765 4.069 1.00 31.38 461 ASP A C 1
ATOM 3723 O O . ASP A 1 461 ? -30.044 8.030 2.902 1.00 31.38 461 ASP A O 1
ATOM 3727 N N . MET A 1 462 ? -29.458 7.828 5.055 1.00 37.16 462 MET A N 1
ATOM 3728 C CA . MET A 1 462 ? -28.023 7.937 4.812 1.00 37.16 462 MET A CA 1
ATOM 3729 C C . MET A 1 462 ? -27.488 6.562 4.389 1.00 37.16 462 MET A C 1
ATOM 3731 O O . MET A 1 462 ? -27.806 5.560 5.017 1.00 37.16 462 MET A O 1
ATOM 3735 N N . PHE A 1 463 ? -26.634 6.536 3.361 1.00 46.44 463 PHE A N 1
ATOM 3736 C CA . PHE A 1 463 ? -25.964 5.360 2.772 1.00 46.44 463 PHE A CA 1
ATOM 3737 C C . PHE A 1 463 ? -26.723 4.609 1.660 1.00 46.44 463 PHE A C 1
ATOM 3739 O O . PHE A 1 463 ? -26.945 3.403 1.723 1.00 46.44 463 PHE A O 1
ATOM 3746 N N . ARG A 1 464 ? -26.965 5.301 0.540 1.00 29.98 464 ARG A N 1
ATOM 3747 C CA . ARG A 1 464 ? -26.834 4.693 -0.798 1.00 29.98 464 ARG A CA 1
ATOM 3748 C C . ARG A 1 464 ? -25.728 5.416 -1.572 1.00 29.98 464 ARG A C 1
ATOM 3750 O O . ARG A 1 464 ? -25.682 6.648 -1.510 1.00 29.98 464 ARG A O 1
ATOM 3757 N N . PRO A 1 465 ? -24.846 4.713 -2.305 1.00 29.48 465 PRO A N 1
ATOM 3758 C CA . PRO A 1 465 ? -23.971 5.370 -3.264 1.00 29.48 465 PRO A CA 1
ATOM 3759 C C . PRO A 1 465 ? -24.858 5.983 -4.352 1.00 29.48 465 PRO A C 1
ATOM 3761 O O . PRO A 1 465 ? -25.574 5.270 -5.047 1.00 29.48 465 PRO A O 1
ATOM 3764 N N . ARG A 1 466 ? -24.861 7.313 -4.473 1.00 32.00 466 ARG A N 1
ATOM 3765 C CA . ARG A 1 466 ? -25.359 7.966 -5.686 1.00 32.00 466 ARG A CA 1
ATOM 3766 C C . ARG A 1 466 ? -24.246 7.889 -6.720 1.00 32.00 466 ARG A C 1
ATOM 3768 O O . ARG A 1 466 ? -23.275 8.636 -6.608 1.00 32.00 466 ARG A O 1
ATOM 3775 N N . ASP A 1 467 ? -24.417 7.041 -7.727 1.00 33.47 467 ASP A N 1
ATOM 3776 C CA . ASP A 1 467 ? -23.740 7.237 -9.003 1.00 33.47 467 ASP A CA 1
ATOM 3777 C C . ASP A 1 467 ? -24.219 8.573 -9.578 1.00 33.47 467 ASP A C 1
ATOM 3779 O O . ASP A 1 467 ? -25.388 8.755 -9.917 1.00 33.47 467 ASP A O 1
ATOM 3783 N N . ARG A 1 468 ? -23.324 9.562 -9.599 1.00 33.62 468 ARG A N 1
ATOM 3784 C CA . ARG A 1 468 ? -23.553 10.842 -10.270 1.00 33.62 468 ARG A CA 1
ATOM 3785 C C . ARG A 1 468 ? -22.770 10.844 -11.572 1.00 33.62 468 ARG A C 1
ATOM 3787 O O . ARG A 1 468 ? -21.596 11.210 -11.591 1.00 33.62 468 ARG A O 1
ATOM 3794 N N . THR A 1 469 ? -23.435 10.486 -12.662 1.00 35.34 469 THR A N 1
ATOM 3795 C CA . THR A 1 469 ? -23.073 10.959 -13.997 1.00 35.34 469 THR A CA 1
ATOM 3796 C C . THR A 1 469 ? -23.817 12.273 -14.283 1.00 35.34 469 THR A C 1
ATOM 3798 O O . THR A 1 469 ? -25.011 12.389 -14.035 1.00 35.34 469 THR A O 1
ATOM 3801 N N . ALA A 1 470 ? -23.056 13.249 -14.795 1.00 30.72 470 ALA A N 1
ATOM 3802 C CA . ALA A 1 470 ? -23.439 14.556 -15.355 1.00 30.72 470 ALA A CA 1
ATOM 3803 C C . ALA A 1 470 ? -23.964 15.672 -14.411 1.00 30.72 470 ALA A C 1
ATOM 3805 O O . ALA A 1 470 ? -24.955 15.499 -13.704 1.00 30.72 470 ALA A O 1
ATOM 3806 N N . PRO A 1 471 ? -23.369 16.884 -14.464 1.00 39.16 471 PRO A N 1
ATOM 3807 C CA . PRO A 1 471 ? -24.044 18.117 -14.085 1.00 39.16 471 PRO A CA 1
ATOM 3808 C C . PRO A 1 471 ? -24.603 18.834 -15.328 1.00 39.16 471 PRO A C 1
ATOM 3810 O O . PRO A 1 471 ? -23.845 19.349 -16.149 1.00 39.16 471 PRO A O 1
ATOM 3813 N N . GLU A 1 472 ? -25.931 18.930 -15.431 1.00 34.72 472 GLU A N 1
ATOM 3814 C CA . GLU A 1 472 ? -26.580 20.036 -16.145 1.00 34.72 472 GLU A CA 1
ATOM 3815 C C . GLU A 1 472 ? -26.324 21.319 -15.344 1.00 34.72 472 GLU A C 1
ATOM 3817 O O . GLU A 1 472 ? -26.837 21.488 -14.235 1.00 34.72 472 GLU A O 1
ATOM 3822 N N . LEU A 1 473 ? -25.516 22.231 -15.889 1.00 33.47 473 LEU A N 1
ATOM 3823 C CA . LEU A 1 473 ? -25.353 23.571 -15.338 1.00 33.47 473 LEU A CA 1
ATOM 3824 C C . LEU A 1 473 ? -26.167 24.556 -16.186 1.00 33.47 473 LEU A C 1
ATOM 3826 O O . LEU A 1 473 ? -25.800 24.884 -17.312 1.00 33.47 473 LEU A O 1
ATOM 3830 N N . ARG A 1 474 ? -27.278 25.041 -15.623 1.00 35.25 474 ARG A N 1
ATOM 3831 C CA . ARG A 1 474 ? -27.991 26.228 -16.112 1.00 35.25 474 ARG A CA 1
ATOM 3832 C C . ARG A 1 474 ? -27.097 27.454 -15.916 1.00 35.25 474 ARG A C 1
ATOM 3834 O O . ARG A 1 474 ? -26.896 27.880 -14.781 1.00 35.25 474 ARG A O 1
ATOM 3841 N N . LEU A 1 475 ? -26.620 28.055 -17.003 1.00 31.48 475 LEU A N 1
ATOM 3842 C CA . LEU A 1 475 ? -26.109 29.425 -16.987 1.00 31.48 475 LEU A CA 1
ATOM 3843 C C . LEU A 1 475 ? -27.255 30.394 -17.305 1.00 31.48 475 LEU A C 1
ATOM 3845 O O . LEU A 1 475 ? -27.825 30.378 -18.393 1.00 31.48 475 LEU A O 1
ATOM 3849 N N . ARG A 1 476 ? -27.593 31.235 -16.322 1.00 32.12 476 ARG A N 1
ATOM 3850 C CA . ARG A 1 476 ? -28.299 32.503 -16.536 1.00 32.12 476 ARG A CA 1
ATOM 3851 C C . ARG A 1 476 ? -27.292 33.492 -17.117 1.00 32.12 476 ARG A C 1
ATOM 3853 O O . ARG A 1 476 ? -26.329 33.831 -16.435 1.00 32.12 476 ARG A O 1
ATOM 3860 N N . THR A 1 477 ? -27.548 33.990 -18.320 1.00 33.38 477 THR A N 1
ATOM 3861 C CA . THR A 1 477 ? -26.817 35.124 -18.894 1.00 33.38 477 THR A CA 1
ATOM 3862 C C . THR A 1 477 ? -27.707 36.362 -18.815 1.00 33.38 477 THR A C 1
ATOM 3864 O O . THR A 1 477 ? -28.771 36.406 -19.427 1.00 33.38 477 THR A O 1
ATOM 3867 N N . GLN A 1 478 ? -27.283 37.361 -18.038 1.00 35.03 478 GLN A N 1
ATOM 3868 C CA . GLN A 1 478 ? -27.703 38.749 -18.215 1.00 35.03 478 GLN A CA 1
ATOM 3869 C C . GLN A 1 478 ? -26.881 39.333 -19.365 1.00 35.03 478 GLN A C 1
ATOM 3871 O O . GLN A 1 478 ? -25.685 39.537 -19.196 1.00 35.03 478 GLN A O 1
ATOM 3876 N N . LEU A 1 479 ? -27.515 39.631 -20.497 1.00 34.84 479 LEU A N 1
ATOM 3877 C CA . LEU A 1 479 ? -27.076 40.684 -21.412 1.00 34.84 479 LEU A CA 1
ATOM 3878 C C . LEU A 1 479 ? -28.328 41.353 -21.987 1.00 34.84 479 LEU A C 1
ATOM 3880 O O . LEU A 1 479 ? -29.146 40.721 -22.652 1.00 34.84 479 LEU A O 1
ATOM 3884 N N . GLN A 1 480 ? -28.491 42.632 -21.656 1.00 36.62 480 GLN A N 1
ATOM 3885 C CA . GLN A 1 480 ? -29.455 43.531 -22.277 1.00 36.62 480 GLN A CA 1
ATOM 3886 C C . GLN A 1 480 ? -29.005 43.867 -23.704 1.00 36.62 480 GLN A C 1
ATOM 3888 O O . GLN A 1 480 ? -27.819 44.068 -23.952 1.00 36.62 480 GLN A O 1
ATOM 3893 N N . GLY A 1 481 ? -29.983 44.033 -24.597 1.00 34.59 481 GLY A N 1
ATOM 3894 C CA . GLY A 1 481 ? -29.856 44.928 -25.747 1.00 34.59 481 GLY A CA 1
ATOM 3895 C C . GLY A 1 481 ? -29.827 44.264 -27.120 1.00 34.59 481 GLY A C 1
ATOM 3896 O O . GLY A 1 481 ? -28.770 44.187 -27.734 1.00 34.59 481 GLY A O 1
ATOM 3897 N N . LYS A 1 482 ? -31.003 43.884 -27.637 1.00 32.25 482 LYS A N 1
ATOM 3898 C CA . LYS A 1 482 ? -31.517 44.295 -28.964 1.00 32.25 482 LYS A CA 1
ATOM 3899 C C . LYS A 1 482 ? -32.921 43.714 -29.185 1.00 32.25 482 LYS A C 1
ATOM 3901 O O . LYS A 1 482 ? -33.174 42.549 -28.897 1.00 32.25 482 LYS A O 1
ATOM 3906 N N . ARG A 1 483 ? -33.848 44.580 -29.605 1.00 37.50 483 ARG A N 1
ATOM 3907 C CA . ARG A 1 483 ? -35.262 44.279 -29.883 1.00 37.50 483 ARG A CA 1
ATOM 3908 C C . ARG A 1 483 ? -35.448 43.705 -31.296 1.00 37.50 483 ARG A C 1
ATOM 3910 O O . ARG A 1 483 ? -34.674 44.049 -32.183 1.00 37.50 483 ARG A O 1
ATOM 3917 N N . LEU A 1 484 ? -36.595 43.021 -31.441 1.00 35.50 484 LEU A N 1
ATOM 3918 C CA . LEU A 1 484 ? -37.395 42.668 -32.639 1.00 35.50 484 LEU A CA 1
ATOM 3919 C C . LEU A 1 484 ? -37.244 41.225 -33.170 1.00 35.50 484 LEU A C 1
ATOM 3921 O O . LEU A 1 484 ? -36.144 40.684 -33.140 1.00 35.50 484 LEU A O 1
ATOM 3925 N N . PRO A 1 485 ? -38.303 40.639 -33.774 1.00 42.25 485 PRO A N 1
ATOM 3926 C CA . PRO A 1 485 ? -39.702 40.609 -33.335 1.00 42.25 485 PRO A CA 1
ATOM 3927 C C . PRO A 1 485 ? -40.246 39.168 -33.190 1.00 42.25 485 PRO A C 1
ATOM 3929 O O . PRO A 1 485 ? -39.634 38.182 -33.593 1.00 42.25 485 PRO A O 1
ATOM 3932 N N . GLN A 1 486 ? -41.413 39.069 -32.555 1.00 38.72 486 GLN A N 1
ATOM 3933 C CA . GLN A 1 486 ? -42.165 37.844 -32.280 1.00 38.72 486 GLN A CA 1
ATOM 3934 C C . GLN A 1 486 ? -42.755 37.235 -33.562 1.00 38.72 486 GLN A C 1
ATOM 3936 O O . GLN A 1 486 ? -43.364 37.964 -34.336 1.00 38.72 486 GLN A O 1
ATOM 3941 N N . ASN A 1 487 ? -42.609 35.915 -33.743 1.00 37.38 487 ASN A N 1
ATOM 3942 C CA . ASN A 1 487 ? -43.658 34.970 -34.172 1.00 37.38 487 ASN A CA 1
ATOM 3943 C C . ASN A 1 487 ? -43.042 33.629 -34.599 1.00 37.38 487 ASN A C 1
ATOM 3945 O O . ASN A 1 487 ? -42.398 33.550 -35.637 1.00 37.38 487 ASN A O 1
ATOM 3949 N N . ALA A 1 488 ? -43.273 32.572 -33.815 1.00 34.34 488 ALA A N 1
ATOM 3950 C CA . ALA A 1 488 ? -43.394 31.193 -34.303 1.00 34.34 488 ALA A CA 1
ATOM 3951 C C . ALA A 1 488 ? -43.810 30.270 -33.147 1.00 34.34 488 ALA A C 1
ATOM 3953 O O . ALA A 1 488 ? -43.062 30.019 -32.199 1.00 34.34 488 ALA A O 1
ATOM 3954 N N . THR A 1 489 ? -45.027 29.755 -33.249 1.00 41.09 489 THR A N 1
ATOM 3955 C CA . THR A 1 489 ? -45.584 28.645 -32.478 1.00 41.09 489 THR A CA 1
ATOM 3956 C C . THR A 1 489 ? -44.708 27.391 -32.614 1.00 41.09 489 THR A C 1
ATOM 3958 O O . THR A 1 489 ? -44.349 26.981 -33.715 1.00 41.09 489 THR A O 1
ATOM 3961 N N . ARG A 1 490 ? -44.375 26.738 -31.490 1.00 33.09 490 ARG A N 1
ATOM 3962 C CA . ARG A 1 490 ? -43.753 25.399 -31.470 1.00 33.09 490 ARG A CA 1
ATOM 3963 C C . ARG A 1 490 ? -44.593 24.415 -30.642 1.00 33.09 490 ARG A C 1
ATOM 3965 O O . ARG A 1 490 ? -45.098 24.794 -29.586 1.00 33.09 490 ARG A O 1
ATOM 3972 N N . PRO A 1 491 ? -44.743 23.156 -31.095 1.00 34.50 491 PRO A N 1
ATOM 3973 C CA . PRO A 1 491 ? -45.720 22.216 -30.554 1.00 34.50 491 PRO A CA 1
ATOM 3974 C C . PRO A 1 491 ? -45.265 21.554 -29.244 1.00 34.50 491 PRO A C 1
ATOM 3976 O O . PRO A 1 491 ? -44.085 21.271 -29.023 1.00 34.50 491 PRO A O 1
ATOM 3979 N N . ARG A 1 492 ? -46.246 21.257 -28.381 1.00 32.28 492 ARG A N 1
ATOM 3980 C CA . ARG A 1 492 ? -46.103 20.493 -27.131 1.00 32.28 492 ARG A CA 1
ATOM 3981 C C . ARG A 1 492 ? -45.571 19.077 -27.406 1.00 32.28 492 ARG A C 1
ATOM 3983 O O . ARG A 1 492 ? -46.282 18.236 -27.949 1.00 32.28 492 ARG A O 1
ATOM 3990 N N . ARG A 1 493 ? -44.356 18.772 -26.938 1.00 31.14 493 ARG A N 1
ATOM 3991 C CA . ARG A 1 493 ? -43.849 17.392 -26.813 1.00 31.14 493 ARG A CA 1
ATOM 3992 C C . ARG A 1 493 ? -44.481 16.720 -25.585 1.00 31.14 493 ARG A C 1
ATOM 3994 O O . ARG A 1 493 ? -44.253 17.154 -24.457 1.00 31.14 493 ARG A O 1
ATOM 4001 N N . LYS A 1 494 ? -45.264 15.658 -25.808 1.00 32.22 494 LYS A N 1
ATOM 4002 C CA . LYS A 1 494 ? -45.792 14.764 -24.760 1.00 32.22 494 LYS A CA 1
ATOM 4003 C C . LYS A 1 494 ? -44.629 14.066 -24.034 1.00 32.22 494 LYS A C 1
ATOM 4005 O O . LYS A 1 494 ? -43.738 13.514 -24.678 1.00 32.22 494 LYS A O 1
ATOM 4010 N N . ARG A 1 495 ? -44.634 14.095 -22.696 1.00 29.91 495 ARG A N 1
ATOM 4011 C CA . ARG A 1 495 ? -43.709 13.325 -21.844 1.00 29.91 495 ARG A CA 1
ATOM 4012 C C . ARG A 1 495 ? -44.098 11.841 -21.881 1.00 29.91 495 ARG A C 1
ATOM 4014 O O . ARG A 1 495 ? -45.267 11.520 -21.694 1.00 29.91 495 ARG A O 1
ATOM 4021 N N . ARG A 1 496 ? -43.119 10.957 -22.108 1.00 30.89 496 ARG A N 1
ATOM 4022 C CA . ARG A 1 496 ? -43.241 9.503 -21.891 1.00 30.89 496 ARG A CA 1
ATOM 4023 C C . ARG A 1 496 ? -43.291 9.203 -20.381 1.00 30.89 496 ARG A C 1
ATOM 4025 O O . ARG A 1 496 ? -42.542 9.852 -19.647 1.00 30.89 496 ARG A O 1
ATOM 4032 N N . PRO A 1 497 ? -44.087 8.223 -19.918 1.00 30.44 497 PRO A N 1
ATOM 4033 C CA . PRO A 1 497 ? -43.954 7.691 -18.568 1.00 30.44 497 PRO A CA 1
ATOM 4034 C C . PRO A 1 497 ? -42.672 6.851 -18.474 1.00 30.44 497 PRO A C 1
ATOM 4036 O O . PRO A 1 497 ? -42.406 6.021 -19.341 1.00 30.44 497 PRO A O 1
ATOM 4039 N N . GLN A 1 498 ? -41.870 7.086 -17.436 1.00 29.92 498 GLN A N 1
ATOM 4040 C CA . GLN A 1 498 ? -40.792 6.184 -17.030 1.00 29.92 498 GLN A CA 1
ATOM 4041 C C . GLN A 1 498 ? -41.409 5.084 -16.159 1.00 29.92 498 GLN A C 1
ATOM 4043 O O . GLN A 1 498 ? -41.971 5.381 -15.106 1.00 29.92 498 GLN A O 1
ATOM 4048 N N . GLY A 1 499 ? -41.352 3.838 -16.632 1.00 34.25 499 GLY A N 1
ATOM 4049 C CA . GLY A 1 499 ? -41.633 2.653 -15.821 1.00 34.25 499 GLY A CA 1
ATOM 4050 C C . GLY A 1 499 ? -40.449 2.309 -14.902 1.00 34.25 499 GLY A C 1
ATOM 4051 O O . GLY A 1 499 ? -39.358 2.848 -15.097 1.00 34.25 499 GLY A O 1
ATOM 4052 N N . PRO A 1 500 ? -40.657 1.455 -13.887 1.00 30.00 500 PRO A N 1
ATOM 4053 C CA . PRO A 1 500 ? -39.629 1.094 -12.916 1.00 30.00 500 PRO A CA 1
ATOM 4054 C C . PRO A 1 500 ? -38.558 0.179 -13.536 1.00 30.00 500 PRO A C 1
ATOM 4056 O O . PRO A 1 500 ? -38.859 -0.923 -13.988 1.00 30.00 500 PRO A O 1
ATOM 4059 N N . ASP A 1 501 ? -37.307 0.645 -13.536 1.00 33.00 501 ASP A N 1
ATOM 4060 C CA . ASP A 1 501 ? -36.114 -0.134 -13.885 1.00 33.00 501 ASP A CA 1
ATOM 4061 C C . ASP A 1 501 ? -35.707 -1.038 -12.706 1.00 33.00 501 ASP A C 1
ATOM 4063 O O . ASP A 1 501 ? -34.867 -0.661 -11.892 1.00 33.00 501 ASP A O 1
ATOM 4067 N N . ASP A 1 502 ? -36.277 -2.241 -12.633 1.00 32.59 502 ASP A N 1
ATOM 4068 C CA . ASP A 1 502 ? -35.723 -3.357 -11.854 1.00 32.59 502 ASP A CA 1
ATOM 4069 C C . ASP A 1 502 ? -35.438 -4.525 -12.816 1.00 32.59 502 ASP A C 1
ATOM 4071 O O . ASP A 1 502 ? -36.269 -5.401 -13.051 1.00 32.59 502 ASP A O 1
ATOM 4075 N N . GLY A 1 503 ? -34.253 -4.511 -13.434 1.00 29.42 503 GLY A N 1
ATOM 4076 C CA . GLY A 1 503 ? -33.745 -5.630 -14.233 1.00 29.42 503 GLY A CA 1
ATOM 4077 C C . GLY A 1 503 ? -33.071 -6.701 -13.354 1.00 29.42 503 GLY A C 1
ATOM 4078 O O . GLY A 1 503 ? -32.434 -6.349 -12.360 1.00 29.42 503 GLY A O 1
ATOM 4079 N N . PRO A 1 504 ? -33.168 -8.002 -13.694 1.00 30.50 504 PRO A N 1
ATOM 4080 C CA . PRO A 1 504 ? -32.619 -9.081 -12.874 1.00 30.50 504 PRO A CA 1
ATOM 4081 C C . PRO A 1 504 ? -31.081 -9.131 -12.885 1.00 30.50 504 PRO A C 1
ATOM 4083 O O . PRO A 1 504 ? -30.430 -9.017 -13.925 1.00 30.50 504 PRO A O 1
ATOM 4086 N N . THR A 1 505 ? -30.506 -9.348 -11.700 1.00 28.44 505 THR A N 1
ATOM 4087 C CA . THR A 1 505 ? -29.065 -9.489 -11.442 1.00 28.44 505 THR A CA 1
ATOM 4088 C C . THR A 1 505 ? -28.548 -10.854 -11.910 1.00 28.44 505 THR A C 1
ATOM 4090 O O . THR A 1 505 ? -29.004 -11.892 -11.435 1.00 28.44 505 THR A O 1
ATOM 4093 N N . LEU A 1 506 ? -27.556 -10.860 -12.804 1.00 27.70 506 LEU A N 1
ATOM 4094 C CA . LEU A 1 506 ? -26.832 -12.061 -13.233 1.00 27.70 506 LEU A CA 1
ATOM 4095 C C . LEU A 1 506 ? -25.743 -12.421 -12.206 1.00 27.70 506 LEU A C 1
ATOM 4097 O O . LEU A 1 506 ? -24.865 -11.602 -11.931 1.00 27.70 506 LEU A O 1
ATOM 4101 N N . TYR A 1 507 ? -25.759 -13.649 -11.682 1.00 32.78 507 TYR A N 1
ATOM 4102 C CA . TYR A 1 507 ? -24.698 -14.177 -10.818 1.00 32.78 507 TYR A CA 1
ATOM 4103 C C . TYR A 1 507 ? -23.808 -15.142 -11.606 1.00 32.78 507 TYR A C 1
ATOM 4105 O O . TYR A 1 507 ? -24.289 -16.127 -12.161 1.00 32.78 507 TYR A O 1
ATOM 4113 N N . ILE A 1 508 ? -22.504 -14.862 -11.650 1.00 28.34 508 ILE A N 1
ATOM 4114 C CA . ILE A 1 508 ? -21.486 -15.772 -12.189 1.00 28.34 508 ILE A CA 1
ATOM 4115 C C . ILE A 1 508 ? -20.756 -16.381 -10.992 1.00 28.34 508 ILE A C 1
ATOM 4117 O O . ILE A 1 508 ? -20.120 -15.658 -10.225 1.00 28.34 508 ILE A O 1
ATOM 4121 N N . PHE A 1 509 ? -20.861 -17.698 -10.821 1.00 32.88 509 PHE A N 1
ATOM 4122 C CA . PHE A 1 509 ? -20.136 -18.444 -9.792 1.00 32.88 509 PHE A CA 1
ATOM 4123 C C . PHE A 1 509 ? -18.885 -19.078 -10.416 1.00 32.88 509 PHE A C 1
ATOM 4125 O O . PHE A 1 509 ? -19.001 -19.787 -11.412 1.00 32.88 509 PHE A O 1
ATOM 4132 N N . ASN A 1 510 ? -17.704 -18.817 -9.846 1.00 32.62 510 ASN A N 1
ATOM 4133 C CA . ASN A 1 510 ? -16.459 -19.493 -10.229 1.00 32.62 510 ASN A CA 1
ATOM 4134 C C . ASN A 1 510 ? -16.333 -20.835 -9.493 1.00 32.62 510 ASN A C 1
ATOM 4136 O O . ASN A 1 510 ? -16.667 -20.918 -8.309 1.00 32.62 510 ASN A O 1
ATOM 4140 N N . GLU A 1 511 ? -15.816 -21.851 -10.185 1.00 32.41 511 GLU A N 1
ATOM 4141 C CA . GLU A 1 511 ? -15.525 -23.173 -9.623 1.00 32.41 511 GLU A CA 1
ATOM 4142 C C . GLU A 1 511 ? -14.539 -23.076 -8.447 1.00 32.41 511 GLU A C 1
ATOM 4144 O O . GLU A 1 511 ? -13.497 -22.421 -8.517 1.00 32.41 511 GLU A O 1
ATOM 4149 N N . THR A 1 512 ? -14.901 -23.719 -7.338 1.00 41.88 512 THR A N 1
ATOM 4150 C CA . THR A 1 512 ? -14.043 -23.934 -6.168 1.00 41.88 512 THR A CA 1
ATOM 4151 C C . THR A 1 512 ? -13.329 -25.279 -6.285 1.00 41.88 512 THR A C 1
ATOM 4153 O O . THR A 1 512 ? -13.848 -26.183 -6.930 1.00 41.88 512 THR A O 1
ATOM 4156 N N . ALA A 1 513 ? -12.211 -25.459 -5.571 1.00 36.09 513 ALA A N 1
ATOM 4157 C CA . ALA A 1 513 ? -11.451 -26.719 -5.459 1.00 36.09 513 ALA A CA 1
ATOM 4158 C C . ALA A 1 513 ? -12.222 -27.908 -4.823 1.00 36.09 513 ALA A C 1
ATOM 4160 O O . ALA A 1 513 ? -11.637 -28.948 -4.546 1.00 36.09 513 ALA A O 1
ATOM 4161 N N . ASP A 1 514 ? -13.527 -27.750 -4.597 1.00 58.09 514 ASP A N 1
ATOM 4162 C CA . ASP A 1 514 ? -14.459 -28.756 -4.088 1.00 58.09 514 ASP A CA 1
ATOM 4163 C C . ASP A 1 514 ? -15.671 -28.831 -5.044 1.00 58.09 514 ASP A C 1
ATOM 4165 O O . ASP A 1 514 ? -16.616 -28.033 -4.922 1.00 58.09 514 ASP A O 1
ATOM 4169 N N . PRO A 1 515 ? -15.621 -29.734 -6.042 1.00 53.19 515 PRO A N 1
ATOM 4170 C CA . PRO A 1 515 ? -16.682 -29.911 -7.032 1.00 53.19 515 PRO A CA 1
ATOM 4171 C C . PRO A 1 515 ? -17.998 -30.421 -6.427 1.00 53.19 515 PRO A C 1
ATOM 4173 O O . PRO A 1 515 ? -19.075 -30.057 -6.902 1.00 53.19 515 PRO A O 1
ATOM 4176 N N . GLU A 1 516 ? -17.938 -31.223 -5.361 1.00 60.59 516 GLU A N 1
ATOM 4177 C CA . GLU A 1 516 ? -19.125 -31.831 -4.747 1.00 60.59 516 GLU A CA 1
ATOM 4178 C C . GLU A 1 516 ? -19.866 -30.840 -3.843 1.00 60.59 516 GLU A C 1
ATOM 4180 O O . GLU A 1 516 ? -21.090 -30.701 -3.940 1.00 60.59 516 GLU A O 1
ATOM 4185 N N . GLY A 1 517 ? -19.146 -30.027 -3.064 1.00 60.88 517 GLY A N 1
ATOM 4186 C CA . GLY A 1 517 ? -19.753 -28.914 -2.332 1.00 60.88 517 GLY A CA 1
ATOM 4187 C C . GLY A 1 517 ? -20.339 -27.844 -3.258 1.00 60.88 517 GLY A C 1
ATOM 4188 O O . GLY A 1 517 ? -21.352 -27.220 -2.927 1.00 60.88 517 GLY A O 1
ATOM 4189 N N . TYR A 1 518 ? -19.757 -27.644 -4.446 1.00 68.00 518 TYR A N 1
ATOM 4190 C CA . TYR A 1 518 ? -20.331 -26.779 -5.481 1.00 68.00 518 TYR A CA 1
ATOM 4191 C C . TYR A 1 518 ? -21.661 -27.332 -6.017 1.00 68.00 518 TYR A C 1
ATOM 4193 O O . TYR A 1 518 ? -22.661 -26.605 -6.021 1.00 68.00 518 TYR A O 1
ATOM 4201 N N . LYS A 1 519 ? -21.708 -28.622 -6.378 1.00 60.69 519 LYS A N 1
ATOM 4202 C CA . LYS A 1 519 ? -22.942 -29.303 -6.809 1.00 60.69 519 LYS A CA 1
ATOM 4203 C C . LYS A 1 519 ? -24.036 -29.228 -5.742 1.00 60.69 519 LYS A C 1
ATOM 4205 O O . LYS A 1 519 ? -25.181 -28.912 -6.068 1.00 60.69 519 LYS A O 1
ATOM 4210 N N . ALA A 1 520 ? -23.696 -29.451 -4.471 1.00 66.44 520 ALA A N 1
ATOM 4211 C CA . ALA A 1 520 ? -24.646 -29.380 -3.361 1.00 66.44 520 ALA A CA 1
ATOM 4212 C C . ALA A 1 520 ? -25.248 -27.971 -3.194 1.00 66.44 520 ALA A C 1
ATOM 4214 O O . ALA A 1 520 ? -26.468 -27.827 -3.093 1.00 66.44 520 ALA A O 1
ATOM 4215 N N . ARG A 1 521 ? -24.419 -26.917 -3.246 1.00 66.38 521 ARG A N 1
ATOM 4216 C CA . ARG A 1 521 ? -24.878 -25.518 -3.140 1.00 66.38 521 ARG A CA 1
ATOM 4217 C C . ARG A 1 521 ? -25.746 -25.095 -4.324 1.00 66.38 521 ARG A C 1
ATOM 4219 O O . ARG A 1 521 ? -26.758 -24.426 -4.119 1.00 66.38 521 ARG A O 1
ATOM 4226 N N . LEU A 1 522 ? -25.389 -25.506 -5.541 1.00 58.91 522 LEU A N 1
ATOM 4227 C CA . LEU A 1 522 ? -26.175 -25.208 -6.740 1.00 58.91 522 LEU A CA 1
ATOM 4228 C C . LEU A 1 522 ? -27.550 -25.897 -6.692 1.00 58.91 522 LEU A C 1
ATOM 4230 O O . LEU A 1 522 ? -28.563 -25.248 -6.951 1.00 58.91 522 LEU A O 1
ATOM 4234 N N . ARG A 1 523 ? -27.606 -27.172 -6.272 1.00 64.88 523 ARG A N 1
ATOM 4235 C CA . ARG A 1 523 ? -28.865 -27.917 -6.067 1.00 64.88 523 ARG A CA 1
ATOM 4236 C C . ARG A 1 523 ? -29.744 -27.281 -4.987 1.00 64.88 523 ARG A C 1
ATOM 4238 O O . ARG A 1 523 ? -30.930 -27.064 -5.225 1.00 64.88 523 ARG A O 1
ATOM 4245 N N . GLN A 1 524 ? -29.171 -26.926 -3.833 1.00 60.44 524 GLN A N 1
ATOM 4246 C CA . GLN A 1 524 ? -29.884 -26.237 -2.746 1.00 60.44 524 GLN A CA 1
ATOM 4247 C C . GLN A 1 524 ? -30.488 -24.908 -3.229 1.00 60.44 524 GLN A C 1
ATOM 4249 O O . GLN A 1 524 ? -31.616 -24.561 -2.876 1.00 60.44 524 GLN A O 1
ATOM 4254 N N . HIS A 1 525 ? -29.750 -24.164 -4.057 1.00 56.66 525 HIS A N 1
ATOM 4255 C CA . HIS A 1 525 ? -30.188 -22.863 -4.546 1.00 56.66 525 HIS A CA 1
ATOM 4256 C C . HIS A 1 525 ? -31.304 -22.990 -5.589 1.00 56.66 525 HIS A C 1
ATOM 4258 O O . HIS A 1 525 ? -32.345 -22.353 -5.433 1.00 56.66 525 HIS A O 1
ATOM 4264 N N . MET A 1 526 ? -31.152 -23.880 -6.576 1.00 60.94 526 MET A N 1
ATOM 4265 C CA . MET A 1 526 ? -32.186 -24.172 -7.584 1.00 60.94 526 MET A CA 1
ATOM 4266 C C . MET A 1 526 ? -33.508 -24.602 -6.929 1.00 60.94 526 MET A C 1
ATOM 4268 O O . MET A 1 526 ? -34.576 -24.153 -7.335 1.00 60.94 526 MET A O 1
ATOM 4272 N N . LYS A 1 527 ? -33.435 -25.387 -5.845 1.00 57.50 527 LYS A N 1
ATOM 4273 C CA . LYS A 1 527 ? -34.606 -25.882 -5.105 1.00 57.50 527 LYS A CA 1
ATOM 4274 C C . LYS A 1 527 ? -35.335 -24.804 -4.289 1.00 57.50 527 LYS A C 1
ATOM 4276 O O . LYS A 1 527 ? -36.511 -24.968 -3.989 1.00 57.50 527 LYS A O 1
ATOM 4281 N N . THR A 1 528 ? -34.659 -23.717 -3.909 1.00 49.25 528 THR A N 1
ATOM 4282 C CA . THR A 1 528 ? -35.199 -22.709 -2.971 1.00 49.25 528 THR A CA 1
ATOM 4283 C C . THR A 1 528 ? -35.617 -21.394 -3.619 1.00 49.25 528 THR A C 1
ATOM 4285 O O . THR A 1 528 ? -36.327 -20.620 -2.983 1.00 49.25 528 THR A O 1
ATOM 4288 N N . SER A 1 529 ? -35.189 -21.111 -4.853 1.00 46.12 529 SER A N 1
ATOM 4289 C CA . SER A 1 529 ? -35.281 -19.750 -5.405 1.00 46.12 529 SER A CA 1
ATOM 4290 C C . SER A 1 529 ? -36.130 -19.583 -6.670 1.00 46.12 529 SER A C 1
ATOM 4292 O O . SER A 1 529 ? -36.312 -18.446 -7.095 1.00 46.12 529 SER A O 1
ATOM 4294 N N . GLY A 1 530 ? -36.697 -20.652 -7.251 1.00 43.09 530 GLY A N 1
ATOM 4295 C CA . GLY A 1 530 ? -37.614 -20.540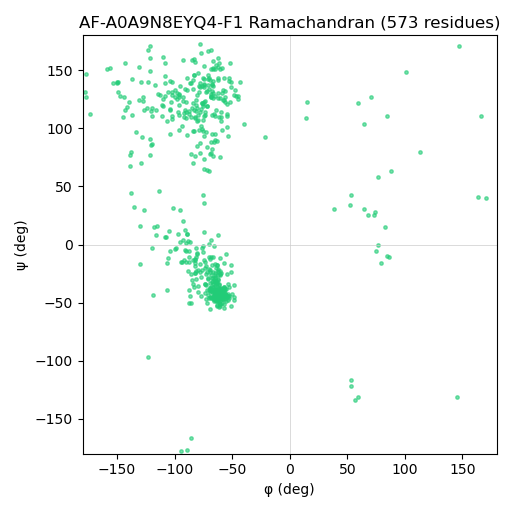 -8.402 1.00 43.09 530 GLY A CA 1
ATOM 4296 C C . GLY A 1 530 ? -37.045 -19.721 -9.572 1.00 43.09 530 GLY A C 1
ATOM 4297 O O . GLY A 1 530 ? -37.768 -18.963 -10.216 1.00 43.09 530 GLY A O 1
ATOM 4298 N N . VAL A 1 531 ? -35.729 -19.796 -9.793 1.00 50.06 531 VAL A N 1
ATOM 4299 C CA . VAL A 1 531 ? -35.000 -18.883 -10.682 1.00 50.06 531 VAL A CA 1
ATOM 4300 C C . VAL A 1 531 ? -35.301 -19.195 -12.144 1.00 50.06 531 VAL A C 1
ATOM 4302 O O . VAL A 1 531 ? -35.040 -20.293 -12.626 1.00 50.06 531 VAL A O 1
ATOM 4305 N N . GLN A 1 532 ? -35.788 -18.190 -12.869 1.00 47.16 532 GLN A N 1
ATOM 4306 C CA . GLN A 1 532 ? -35.874 -18.199 -14.327 1.00 47.16 532 GLN A CA 1
ATOM 4307 C C . GLN A 1 532 ? -34.607 -17.565 -14.911 1.00 47.16 532 GLN A C 1
ATOM 4309 O O . GLN A 1 532 ? -34.233 -16.449 -14.543 1.00 47.16 532 GLN A O 1
ATOM 4314 N N . ALA A 1 533 ? -33.939 -18.266 -15.825 1.00 47.53 533 ALA A N 1
ATOM 4315 C CA . ALA A 1 533 ? -32.768 -17.748 -16.525 1.00 47.53 533 ALA A CA 1
ATOM 4316 C C . ALA A 1 533 ? -33.179 -17.158 -17.882 1.00 47.53 533 ALA A C 1
ATOM 4318 O O . ALA A 1 533 ? -33.830 -17.823 -18.684 1.00 47.53 533 ALA A O 1
ATOM 4319 N N . TYR A 1 534 ? -32.764 -15.918 -18.151 1.00 48.44 534 TYR A N 1
ATOM 4320 C CA . TYR A 1 534 ? -33.046 -15.216 -19.403 1.00 48.44 534 TYR A CA 1
ATOM 4321 C C . TYR A 1 534 ? -31.752 -14.958 -20.177 1.00 48.44 534 TYR A C 1
ATOM 4323 O O . TYR A 1 534 ? -30.794 -14.400 -19.640 1.00 48.44 534 TYR A O 1
ATOM 4331 N N . PHE A 1 535 ? -31.730 -15.322 -21.460 1.00 49.97 535 PHE A N 1
ATOM 4332 C CA . PHE A 1 535 ? -30.598 -15.063 -22.352 1.00 49.97 535 PHE A CA 1
ATOM 4333 C C . PHE A 1 535 ? -30.829 -13.782 -23.155 1.00 49.97 535 PHE A C 1
ATOM 4335 O O . PHE A 1 535 ? -31.863 -13.618 -23.803 1.00 49.97 535 PHE A O 1
ATOM 4342 N N . THR A 1 536 ? -29.846 -12.881 -23.156 1.00 41.22 536 THR A N 1
ATOM 4343 C CA . THR A 1 536 ? -29.860 -11.661 -23.974 1.00 41.22 536 THR A CA 1
ATOM 4344 C C . THR A 1 536 ? -28.955 -11.814 -25.203 1.00 41.22 536 THR A C 1
ATOM 4346 O O . THR A 1 536 ? -27.872 -12.410 -25.146 1.00 41.22 536 THR A O 1
ATOM 4349 N N . GLY A 1 537 ? -29.424 -11.292 -26.337 1.00 45.66 537 GLY A N 1
ATOM 4350 C CA . GLY A 1 537 ? -28.782 -11.395 -27.650 1.00 45.66 537 GLY A CA 1
ATOM 4351 C C . GLY A 1 537 ? -29.819 -11.464 -28.771 1.00 45.66 537 GLY A C 1
ATOM 4352 O O . GLY A 1 537 ? -31.015 -11.601 -28.513 1.00 45.66 537 GLY A O 1
ATOM 4353 N N . ASP A 1 538 ? -29.370 -11.371 -30.013 1.00 58.34 538 ASP A N 1
ATOM 4354 C CA . ASP A 1 538 ? -30.143 -11.778 -31.186 1.00 58.34 538 ASP A CA 1
ATOM 4355 C C . ASP A 1 538 ? -30.459 -13.288 -31.144 1.00 58.34 538 ASP A C 1
ATOM 4357 O O . ASP A 1 538 ? -29.869 -14.046 -30.369 1.00 58.34 538 ASP A O 1
ATOM 4361 N N . ALA A 1 539 ? -31.466 -13.728 -31.906 1.00 62.72 539 ALA A N 1
ATOM 4362 C CA . ALA A 1 539 ? -31.973 -15.106 -31.840 1.00 62.72 539 ALA A CA 1
ATOM 4363 C C . ALA A 1 539 ? -30.880 -16.189 -32.010 1.00 62.72 539 ALA A C 1
ATOM 4365 O O . ALA A 1 539 ? -30.847 -17.090 -31.170 1.00 62.72 539 ALA A O 1
ATOM 4366 N N . PRO A 1 540 ? -29.932 -16.074 -32.964 1.00 69.56 540 PRO A N 1
ATOM 4367 C CA . PRO A 1 540 ? -28.866 -17.067 -33.124 1.00 69.56 540 PRO A CA 1
ATOM 4368 C C . PRO A 1 540 ? -27.953 -17.151 -31.892 1.00 69.56 540 PRO A C 1
ATOM 4370 O O . PRO A 1 540 ? -27.632 -18.234 -31.405 1.00 69.56 540 PRO A O 1
ATOM 4373 N N . THR A 1 541 ? -27.590 -15.999 -31.322 1.00 66.88 541 THR A N 1
ATOM 4374 C CA . THR A 1 541 ? -26.704 -15.918 -30.152 1.00 66.88 541 THR A CA 1
ATOM 4375 C C . THR A 1 541 ? -27.383 -16.402 -28.869 1.00 66.88 541 THR A C 1
ATOM 4377 O O . THR A 1 541 ? -26.712 -16.913 -27.970 1.00 66.88 541 THR A O 1
ATOM 4380 N N . ARG A 1 542 ? -28.711 -16.259 -28.753 1.00 72.44 542 ARG A N 1
ATOM 4381 C CA . ARG A 1 542 ? -29.474 -16.766 -27.599 1.00 72.44 542 ARG A CA 1
ATOM 4382 C C . ARG A 1 542 ? -29.548 -18.287 -27.587 1.00 72.44 542 ARG A C 1
ATOM 4384 O O . ARG A 1 542 ? -29.264 -18.875 -26.546 1.00 72.44 542 ARG A O 1
ATOM 4391 N N . GLU A 1 543 ? -29.850 -18.909 -28.724 1.00 68.62 543 GLU A N 1
ATOM 4392 C CA . GLU A 1 543 ? -29.903 -20.372 -28.823 1.00 68.62 543 GLU A CA 1
ATOM 4393 C C . GLU A 1 543 ? -28.518 -21.005 -28.633 1.00 68.62 543 GLU A C 1
ATOM 4395 O O . GLU A 1 543 ? -28.386 -21.970 -27.883 1.00 68.62 543 GLU A O 1
ATOM 4400 N N . ALA A 1 544 ? -27.455 -20.397 -29.176 1.00 70.81 544 ALA A N 1
ATOM 4401 C CA . ALA A 1 544 ? -26.085 -20.865 -28.950 1.00 70.81 544 ALA A CA 1
ATOM 4402 C C . ALA A 1 544 ? -25.677 -20.815 -27.462 1.00 70.81 544 ALA A C 1
ATOM 4404 O O . ALA A 1 544 ? -25.098 -21.766 -26.933 1.00 70.81 544 ALA A O 1
ATOM 4405 N N . LYS A 1 545 ? -26.016 -19.730 -26.750 1.00 68.44 545 LYS A N 1
ATOM 4406 C CA . LYS A 1 545 ? -25.741 -19.602 -25.306 1.00 68.44 545 LYS A CA 1
ATOM 4407 C C . LYS A 1 545 ? -26.581 -20.562 -24.462 1.00 68.44 545 LYS A C 1
ATOM 4409 O O . LYS A 1 545 ? -26.077 -21.085 -23.468 1.00 68.44 545 LYS A O 1
ATOM 4414 N N . LYS A 1 546 ? -27.836 -20.805 -24.852 1.00 79.75 546 LYS A N 1
ATOM 4415 C CA . LYS A 1 546 ? -28.710 -21.794 -24.209 1.00 79.75 546 LYS A CA 1
ATOM 4416 C C . LYS A 1 546 ? -28.146 -23.205 -24.374 1.00 79.75 546 LYS A C 1
ATOM 4418 O O . LYS A 1 546 ? -27.994 -23.901 -23.374 1.00 79.75 546 LYS A O 1
ATOM 4423 N N . ALA A 1 547 ? -27.755 -23.588 -25.590 1.00 75.19 547 ALA A N 1
ATOM 4424 C CA . ALA A 1 547 ? -27.133 -24.881 -25.871 1.00 75.19 547 ALA A CA 1
ATOM 4425 C C . ALA A 1 547 ? -25.830 -25.079 -25.075 1.00 75.19 547 ALA A C 1
ATOM 4427 O O . ALA A 1 547 ? -25.637 -26.123 -24.458 1.00 75.19 547 ALA A O 1
ATOM 4428 N N . GLN A 1 548 ? -24.977 -24.050 -24.996 1.00 72.38 548 GLN A N 1
ATOM 4429 C CA . GLN A 1 548 ? -23.734 -24.106 -24.222 1.00 72.38 548 GLN A CA 1
ATOM 4430 C C . GLN A 1 548 ? -23.976 -24.265 -22.710 1.00 72.38 548 GLN A C 1
ATOM 4432 O O . GLN A 1 548 ? -23.206 -24.945 -22.032 1.00 72.38 548 GLN A O 1
ATOM 4437 N N . LEU A 1 549 ? -25.026 -23.642 -22.161 1.00 74.44 549 LEU A N 1
ATOM 4438 C CA . LEU A 1 549 ? -25.385 -23.816 -20.752 1.00 74.44 549 LEU A CA 1
ATOM 4439 C C . LEU A 1 549 ? -25.950 -25.216 -20.484 1.00 74.44 549 LEU A C 1
ATOM 4441 O O . LEU A 1 549 ? -25.574 -25.833 -19.490 1.00 74.44 549 LEU A O 1
ATOM 4445 N N . LEU A 1 550 ? -26.821 -25.719 -21.362 1.00 77.06 550 LEU A N 1
ATOM 4446 C CA . LEU A 1 550 ? -27.407 -27.056 -21.235 1.00 77.06 550 LEU A CA 1
ATOM 4447 C C . LEU A 1 550 ? -26.337 -28.154 -21.310 1.00 77.06 550 LEU A C 1
ATOM 4449 O O . LEU A 1 550 ? -26.338 -29.044 -20.467 1.00 77.06 550 LEU A O 1
ATOM 4453 N N . ASP A 1 551 ? -25.373 -28.045 -22.229 1.00 76.25 551 ASP A N 1
ATOM 4454 C CA . ASP A 1 551 ? -24.222 -28.958 -22.313 1.00 76.25 551 ASP A CA 1
ATOM 4455 C C . ASP A 1 551 ? -23.386 -28.953 -21.019 1.00 76.25 551 ASP A C 1
ATOM 4457 O O . ASP A 1 551 ? -23.011 -30.006 -20.502 1.00 76.25 551 ASP A O 1
ATOM 4461 N N . ARG A 1 552 ? -23.154 -27.772 -20.427 1.00 71.94 552 ARG A N 1
ATOM 4462 C CA . ARG A 1 552 ? -22.450 -27.651 -19.138 1.00 71.94 552 ARG A CA 1
ATOM 4463 C C . ARG A 1 552 ? -23.224 -28.294 -17.990 1.00 71.94 552 ARG A C 1
ATOM 4465 O O . ARG A 1 552 ? -22.629 -29.010 -17.192 1.00 71.94 552 ARG A O 1
ATOM 4472 N N . LEU A 1 553 ? -24.535 -28.069 -17.911 1.00 74.69 553 LEU A N 1
ATOM 4473 C CA . LEU A 1 553 ? -25.387 -28.660 -16.874 1.00 74.69 553 LEU A CA 1
ATOM 4474 C C . LEU A 1 553 ? -25.476 -30.186 -17.014 1.00 74.69 553 LEU A C 1
ATOM 4476 O O . LEU A 1 553 ? -25.392 -30.896 -16.011 1.00 74.69 553 LEU A O 1
ATOM 4480 N N . HIS A 1 554 ? -25.550 -30.692 -18.247 1.00 74.25 554 HIS A N 1
ATOM 4481 C CA . HIS A 1 554 ? -25.521 -32.123 -18.536 1.00 74.25 554 HIS A CA 1
ATOM 4482 C C . HIS A 1 554 ? -24.191 -32.760 -18.104 1.00 74.25 554 HIS A C 1
ATOM 4484 O O . HIS A 1 554 ? -24.188 -33.750 -17.375 1.00 74.25 554 HIS A O 1
ATOM 4490 N N . LYS A 1 555 ? -23.051 -32.137 -18.438 1.00 75.00 555 LYS A N 1
ATOM 4491 C CA . LYS A 1 555 ? -21.713 -32.568 -17.977 1.00 75.00 555 LYS A CA 1
ATOM 4492 C C . LYS A 1 555 ? -21.556 -32.547 -16.452 1.00 75.00 555 LYS A C 1
ATOM 4494 O O . LYS A 1 555 ? -20.722 -33.265 -15.911 1.00 75.00 555 LYS A O 1
ATOM 4499 N N . MET A 1 556 ? -22.372 -31.761 -15.751 1.00 65.19 556 MET A N 1
ATOM 4500 C CA . MET A 1 556 ? -22.425 -31.717 -14.287 1.00 65.19 556 MET A CA 1
ATOM 4501 C C . MET A 1 556 ? -23.399 -32.736 -13.663 1.00 65.19 556 MET A C 1
ATOM 4503 O O . MET A 1 556 ? -23.553 -32.752 -12.438 1.00 65.19 556 MET A O 1
ATOM 4507 N N . GLY A 1 557 ? -24.050 -33.584 -14.467 1.00 76.25 557 GLY A N 1
ATOM 4508 C CA . GLY A 1 557 ? -25.006 -34.593 -14.000 1.00 76.25 557 GLY A CA 1
ATOM 4509 C C . GLY A 1 557 ? -26.353 -34.012 -13.558 1.00 76.25 557 GLY A C 1
ATOM 4510 O O . GLY A 1 557 ? -27.001 -34.564 -12.668 1.00 76.25 557 GLY A O 1
ATOM 4511 N N . VAL A 1 558 ? -26.763 -32.868 -14.115 1.00 74.50 558 VAL A N 1
ATOM 4512 C CA . VAL A 1 558 ? -28.095 -32.287 -13.891 1.00 74.50 558 VAL A CA 1
ATOM 4513 C C . VAL A 1 558 ? -29.050 -32.833 -14.956 1.00 74.50 558 VAL A C 1
ATOM 4515 O O . VAL A 1 558 ? -28.876 -32.550 -16.139 1.00 74.50 558 VAL A O 1
ATOM 4518 N N . HIS A 1 559 ? -30.046 -33.623 -14.539 1.00 71.31 559 HIS A N 1
ATOM 4519 C CA . HIS A 1 559 ? -31.020 -34.237 -15.453 1.00 71.31 559 HIS A CA 1
ATOM 4520 C C . HIS A 1 559 ? -31.933 -33.172 -16.102 1.00 71.31 559 HIS A C 1
ATOM 4522 O O . HIS A 1 559 ? -32.385 -32.279 -15.372 1.00 71.31 559 HIS A O 1
ATOM 4528 N N . PRO A 1 560 ? -32.235 -33.258 -17.416 1.00 57.69 560 PRO A N 1
ATOM 4529 C CA . PRO A 1 560 ? -33.053 -32.280 -18.144 1.00 57.69 560 PRO A CA 1
ATOM 4530 C C . PRO A 1 560 ? -34.428 -32.005 -17.525 1.00 57.69 560 PRO A C 1
ATOM 4532 O O . PRO A 1 560 ? -34.869 -30.862 -17.522 1.00 57.69 560 PRO A O 1
ATOM 4535 N N . ASP A 1 561 ? -35.053 -33.010 -16.914 1.00 61.62 561 ASP A N 1
ATOM 4536 C CA . ASP A 1 561 ? -36.387 -32.889 -16.297 1.00 61.62 561 ASP A CA 1
ATOM 4537 C C . ASP A 1 561 ? -36.420 -31.958 -15.069 1.00 61.62 561 ASP A C 1
ATOM 4539 O O . ASP A 1 561 ? -37.480 -31.578 -14.589 1.00 61.62 561 ASP A O 1
ATOM 4543 N N . ASN A 1 562 ? -35.258 -31.539 -14.553 1.00 59.12 562 ASN A N 1
ATOM 4544 C CA . ASN A 1 562 ? -35.168 -30.526 -13.496 1.00 59.12 562 ASN A CA 1
ATOM 4545 C C . ASN A 1 562 ? -35.090 -29.084 -14.045 1.00 59.12 562 ASN A C 1
ATOM 4547 O O . ASN A 1 562 ? -34.783 -28.160 -13.286 1.00 59.12 562 ASN A O 1
ATOM 4551 N N . LEU A 1 563 ? -35.292 -28.876 -15.355 1.00 61.94 563 LEU A N 1
ATOM 4552 C CA . LEU A 1 563 ? -35.021 -27.612 -16.057 1.00 61.94 563 LEU A CA 1
ATOM 4553 C C . LEU A 1 563 ? -36.257 -26.945 -16.690 1.00 61.94 563 LEU A C 1
ATOM 4555 O O . LEU A 1 563 ? -36.094 -25.988 -17.452 1.00 61.94 563 LEU A O 1
ATOM 4559 N N . ASP A 1 564 ? -37.477 -27.351 -16.321 1.00 51.38 564 ASP A N 1
ATOM 4560 C CA . ASP A 1 564 ? -38.759 -26.851 -16.868 1.00 51.38 564 ASP A CA 1
ATOM 4561 C C . ASP A 1 564 ? -38.975 -25.317 -16.779 1.00 51.38 564 ASP A C 1
ATOM 4563 O O . ASP A 1 564 ? -39.896 -24.758 -17.381 1.00 51.38 564 ASP A O 1
ATOM 4567 N N . GLY A 1 565 ? -38.099 -24.588 -16.077 1.00 53.25 565 GLY A N 1
ATOM 4568 C CA . GLY A 1 565 ? -38.091 -23.122 -15.991 1.00 53.25 565 GLY A CA 1
ATOM 4569 C C . GLY A 1 565 ? -37.303 -22.372 -17.081 1.00 53.25 565 GLY A C 1
ATOM 4570 O O . GLY A 1 565 ? -37.345 -21.139 -17.108 1.00 53.25 565 GLY A O 1
ATOM 4571 N N . LEU A 1 566 ? -36.572 -23.051 -17.975 1.00 49.25 566 LEU A N 1
ATOM 4572 C CA . LEU A 1 566 ? -35.713 -22.417 -18.994 1.00 49.25 566 LEU A CA 1
ATOM 4573 C C . LEU A 1 566 ? -36.486 -22.052 -20.280 1.00 49.25 566 LEU A C 1
ATOM 4575 O O . LEU A 1 566 ? -36.376 -22.715 -21.313 1.00 49.25 566 LEU A O 1
ATOM 4579 N N . LYS A 1 567 ? -37.249 -20.951 -20.249 1.00 49.38 567 LYS A N 1
ATOM 4580 C CA . LYS A 1 567 ? -37.945 -20.413 -21.437 1.00 49.38 567 LYS A CA 1
ATOM 4581 C C . LYS A 1 567 ? -37.095 -19.382 -22.191 1.00 49.38 567 LYS A C 1
ATOM 4583 O O . LYS A 1 567 ? -36.549 -18.453 -21.602 1.00 49.38 567 LYS A O 1
ATOM 4588 N N . ALA A 1 568 ? -37.031 -19.496 -23.519 1.00 42.66 568 ALA A N 1
ATOM 4589 C CA . ALA A 1 568 ? -36.491 -18.446 -24.383 1.00 42.66 568 ALA A CA 1
ATOM 4590 C C . ALA A 1 568 ? -37.596 -17.410 -24.655 1.00 42.66 568 ALA A C 1
ATOM 4592 O O . ALA A 1 568 ? -38.453 -17.628 -25.503 1.00 42.66 568 ALA A O 1
ATOM 4593 N N . ALA A 1 569 ? -37.621 -16.299 -23.916 1.00 40.31 569 ALA A N 1
ATOM 4594 C CA . ALA A 1 569 ? -38.625 -15.253 -24.132 1.00 40.31 569 ALA A CA 1
ATOM 4595 C C . ALA A 1 569 ? -38.218 -14.288 -25.265 1.00 40.31 569 ALA A C 1
ATOM 4597 O O . ALA A 1 569 ? -37.081 -13.799 -25.328 1.00 40.31 569 ALA A O 1
ATOM 4598 N N . SER A 1 570 ? -39.158 -13.989 -26.165 1.00 37.00 570 SER A N 1
ATOM 4599 C CA . SER A 1 570 ? -39.044 -12.942 -27.183 1.00 37.00 570 SER A CA 1
ATOM 4600 C C . SER A 1 570 ? -39.549 -11.610 -26.630 1.00 37.00 570 SER A C 1
ATOM 4602 O O . SER A 1 570 ? -40.540 -11.554 -25.911 1.00 37.00 570 SER A O 1
ATOM 4604 N N . LYS A 1 571 ? -38.909 -10.500 -27.012 1.00 36.38 571 LYS A N 1
ATOM 4605 C CA . LYS A 1 571 ? -39.306 -9.139 -26.603 1.00 36.38 571 LYS A CA 1
ATOM 4606 C C . LYS A 1 571 ? -40.680 -8.700 -27.150 1.00 36.38 571 LYS A C 1
ATOM 4608 O O . LYS A 1 571 ? -41.085 -7.577 -26.879 1.00 36.38 571 LYS A O 1
ATOM 4613 N N . ARG A 1 572 ? -41.357 -9.539 -27.947 1.00 36.06 572 ARG A N 1
ATOM 4614 C CA . ARG A 1 572 ? -42.698 -9.284 -28.502 1.00 36.06 572 ARG A CA 1
ATOM 4615 C C . ARG A 1 572 ? -43.853 -9.808 -27.643 1.00 36.06 572 ARG A C 1
ATOM 4617 O O . ARG A 1 572 ? -44.962 -9.351 -27.866 1.00 36.06 572 ARG A O 1
ATOM 4624 N N . ASP A 1 573 ? -43.609 -10.659 -26.647 1.00 36.00 573 ASP A N 1
ATOM 4625 C CA . ASP A 1 573 ? -44.695 -11.307 -25.882 1.00 36.00 573 ASP A CA 1
ATOM 4626 C C . ASP A 1 573 ? -45.095 -10.546 -24.603 1.00 36.00 573 ASP A C 1
ATOM 4628 O O . ASP A 1 573 ? -45.679 -11.108 -23.680 1.00 36.00 573 ASP A O 1
ATOM 4632 N N . GLN A 1 574 ? -44.768 -9.254 -24.529 1.00 34.78 574 GLN A N 1
ATOM 4633 C CA . GLN A 1 574 ? -45.205 -8.345 -23.466 1.00 34.78 574 GLN A CA 1
ATOM 4634 C C . GLN A 1 574 ? -45.572 -6.991 -24.086 1.00 34.78 574 GLN A C 1
ATOM 4636 O O . GLN A 1 574 ? -44.787 -6.040 -24.055 1.00 34.78 574 GLN A O 1
ATOM 4641 N N . THR A 1 575 ? -46.752 -6.943 -24.700 1.00 33.91 575 THR A N 1
ATOM 4642 C CA . THR A 1 575 ? -47.497 -5.706 -24.983 1.00 33.91 575 THR A CA 1
ATOM 4643 C C . THR A 1 575 ? -48.706 -5.627 -24.084 1.00 33.91 575 THR A C 1
ATOM 4645 O O . THR A 1 575 ? -49.413 -6.658 -24.017 1.00 33.91 575 THR A O 1
#

Sequence (575 aa):
MRLVRRKRKRPQLQGRSNRNFLWICCVVVAIGVTLSLVSFIPVSSRFNPSDIWKKTGIELATSAKMVFHSTGMEANWGLTTAAQDWRNYDANRTIAFIHIGKAGGLTVRSSTGLVCRPMGVGKKKEIDGQIVKVVFNQSEEQVETCVNKRFYSNLTLPRQVKYYFHMHGHRPEELAKSTSFLVVLRHPVDRLISSYRYSHPANCRGKLRKGPFKPYGCHIEESSQTRGTADYQVHRRCWPSPGMEDFAQAVLSPYAEFNTSHLANETLQYQKESPKLCRRMAHRMARGLGPIHPNPHMLYNYEYYMNRTVLKYPDKEVFGIRTEHEWKDLGDLDVALGGAGVFKREGSAISHGSKSYFPSPVSTAAYQKMCCVLEREIFYYLKLLFKVKNLDDDVKQKGLEKVRTSCGIGSQSLDEWRTQCQARIEQDRPLWEVKTPPKQNRTAMQQNRRNRTVPELIHTDMFRPRDRTAPELRLRTQLQGKRLPQNATRPRRKRRPQGPDDGPTLYIFNETADPEGYKARLRQHMKTSGVQAYFTGDAPTREAKKAQLLDRLHKMGVHPDNLDGLKAASKRDQT